Protein AF-0000000067022910 (afdb_homodimer)

Radius of gyration: 28.14 Å; Cα contacts (8 Å, |Δi|>4): 1586; chains: 2; bounding box: 73×77×68 Å

pLDDT: mean 87.31, std 19.43, range [18.33, 98.81]

InterPro domains:
  IPR003386 Lecithin:cholesterol/phospholipid:diacylglycerol acyltransferase [PF02450] (67-385)
  IPR029058 Alpha/Beta hydrolase fold [G3DSA:3.40.50.1820] (81-386)
  IPR029058 Alpha/Beta hydrolase fold [SSF53474] (35-370)

Solvent-accessible surface area (backbone atoms only — not comparable to full-atom values): 41144 Å² total; per-residue (Å²): 147,83,76,83,75,79,77,78,79,78,77,79,73,78,76,67,74,73,63,69,76,70,64,66,90,72,73,73,67,48,60,71,30,36,42,33,28,46,21,72,79,35,33,29,30,33,29,31,28,78,47,32,88,73,67,95,45,91,83,42,80,37,60,47,95,55,71,41,70,58,36,45,35,76,86,47,39,51,77,87,40,32,62,50,48,41,56,66,68,18,38,40,77,38,81,90,77,71,46,70,41,64,33,74,33,45,45,75,46,61,61,46,67,51,24,40,66,34,37,19,30,30,19,87,83,61,45,76,89,22,61,61,44,39,64,63,51,50,51,41,39,66,71,68,46,39,77,58,66,40,30,26,15,48,51,52,70,48,49,49,38,76,93,76,33,61,67,55,53,54,50,48,53,51,50,53,53,52,44,21,59,73,52,78,67,37,38,30,34,36,38,22,28,26,45,19,33,37,54,45,46,43,42,47,68,70,70,48,54,68,71,55,44,68,63,45,47,57,26,37,38,26,42,46,22,27,58,34,12,20,49,54,40,58,47,28,62,42,18,20,62,46,82,85,35,81,67,49,70,60,56,27,55,76,42,20,65,33,53,56,34,21,51,24,48,42,44,30,29,68,23,69,86,77,40,56,47,79,45,68,47,33,32,45,68,89,46,75,32,26,68,71,46,42,62,57,52,25,47,71,50,72,34,54,66,54,41,58,48,31,74,67,38,43,56,67,60,65,82,66,69,54,65,57,51,32,33,37,36,35,50,65,64,85,26,73,6,55,51,31,38,36,30,50,68,89,39,56,35,70,41,81,56,51,69,42,67,40,52,3,54,52,59,40,27,39,70,19,47,51,47,62,57,73,26,53,94,53,13,87,86,32,52,60,46,71,80,145,86,77,85,75,80,78,77,79,77,77,78,73,77,77,65,73,74,62,68,72,72,62,65,90,72,73,72,69,49,61,70,31,37,41,33,30,47,20,71,78,35,31,28,32,34,30,30,28,76,47,31,86,72,67,96,45,92,86,42,78,37,61,48,98,54,74,40,71,58,35,45,35,75,85,47,39,50,77,88,39,31,62,50,49,42,56,64,67,19,38,40,77,38,80,90,78,71,43,70,42,63,34,74,33,46,45,76,48,61,61,47,67,49,25,39,67,33,37,18,29,31,19,88,82,61,45,76,88,20,61,62,42,39,65,62,51,52,52,41,39,66,70,68,46,38,79,57,65,41,29,26,16,48,50,53,70,48,48,50,37,75,93,73,32,61,68,56,51,53,51,47,52,49,50,52,53,50,43,20,59,74,51,77,67,38,39,28,34,36,40,23,27,26,47,19,33,37,54,46,45,42,42,46,66,72,70,49,54,67,70,56,44,68,63,47,47,56,24,37,38,26,42,44,22,28,58,36,13,20,50,55,40,59,47,28,62,43,18,20,61,45,80,85,36,83,68,50,68,58,56,28,56,75,41,20,66,33,54,57,35,22,51,24,48,41,44,29,31,67,22,70,86,77,39,57,47,80,44,68,47,34,32,43,68,90,47,76,33,24,68,72,45,43,59,56,52,25,48,72,50,71,35,54,67,55,42,57,47,29,74,66,39,42,58,67,61,65,82,65,68,55,64,56,51,31,35,37,37,37,52,66,64,85,26,72,5,56,50,32,38,37,29,51,69,89,39,56,35,71,41,83,57,52,68,42,68,39,50,2,54,50,60,39,28,40,70,19,49,50,45,60,55,74,26,53,95,52,12,86,86,34,52,60,46,69,80

Foldseek 3Di:
DDDPPPPPPPPCDDPPVVPPVPDDDPPPPLDFFEEEEEAALQFWKWKFFQAAPDAPDPPQDRGDPDIDTLWPDLVQQPPVRVLSSLLQLFWDADLVVLFIDGHPRMDMDTDFFLWCQRRQFRYPVSPPVRGGCVVVVVVVVVVPDDTSQRYTYQYDSNLEALVPCPVSLVSVLVSQVVNCVRSVNDAHEYEYEAQRVLSVLLSLPPVDDDVSCVRHHQEYEYEQYQNQAALVLLLCQKAADPVPDPSNPDGRLSNNNSSLRRLSSLLRHGACLQFPQPDFSEEEDPDTDGVVPVCVSCVQSPHNVSVSSNVVRVCSCPNVAASLHAYEQDYDKPDWAFRHWYHYPVQIRHHGTDTDTDMGRNTHHPSSSQVQVVCPVVNNPHHYHGD/DDDPDPPPDPPCPDPPVVPPVQDDDPPPPLDFFEEEEEAALQFWKWKFFQAAPDAPDPPQDRGDPDIDTLWPDLVQQPPVRVLSSLLQLFWDADLVVLFIDGHPRMDMDTDFALWCQRRQFRYPVSPPVRGGCVVVVVVVVVVPDDTSQRYTYQYDSNLEALVPCPVSLVSVLVSQVVNCVRSVNDAHEYEYEAQRVLSVLLSLPPPDDPVSCVRHHQEYEYEQYQNQAALVLLLCQKAADPVPDPSNPDGRLSNNNSSLRRLSSLLRHGACLQFPQPDFSEEEDPDTDGVVPVCVSCVQSPHNVSVSSNVVRVCSCPNVAASLAAYEQDYDKPDWAFRHWYHYPVQIRHHGTDTDTDMGRNTHHPSSSQVQVVCPVVNNPHHYHGD

Sequence (774 aa):
MKNLLFIAIFLLFPVEAQRRLAEENGYPVVIVSIVSVPGLGGSQFEAKLTGKPSVVHYFCLKKTDDFFDLWLNLELLPLYVMDCWADNMRLVYNESTGMTSNMPGVEIRVPGFGTTENIEWLDKSKASEGRYFTDIVEMLVAMGYKRGKNLLGAPFDWRRAPNEMADFYSNLKTLIENTYKYNSNRKIVIITHSMGSPVMLYFYNKVVDQAWKDKFIKSHISLGGAWGGAMQIVKLLASGYNMDFFRIILPPSRLRSMQRSFISSIFLFPNSNLWNETEMIARVDKKNYSLANLKEFFMDINYLNGWNQYKEVGKMLGNLEAPNIDIHCIYGYNIKTPEIFEWSKDYFPDYQPMSIYGDGDGTVNRRSLEACARWINKNSGKNVSNGMKNLLFIAIFLLFPVEAQRRLAEENGYPVVIVSIVSVPGLGGSQFEAKLTGKPSVVHYFCLKKTDDFFDLWLNLELLPLYVMDCWADNMRLVYNESTGMTSNMPGVEIRVPGFGTTENIEWLDKSKASEGRYFTDIVEMLVAMGYKRGKNLLGAPFDWRRAPNEMADFYSNLKTLIENTYKYNSNRKIVIITHSMGSPVMLYFYNKVVDQAWKDKFIKSHISLGGAWGGAMQIVKLLASGYNMDFFRIILPPSRLRSMQRSFISSIFLFPNSNLWNETEMIARVDKKNYSLANLKEFFMDINYLNGWNQYKEVGKMLGNLEAPNIDIHCIYGYNIKTPEIFEWSKDYFPDYQPMSIYGDGDGTVNRRSLEACARWINKNSGKNVSNG

Organism: Dracunculus medinensis (NCBI:txid318479)

Structure (mmCIF, N/CA/C/O backbone):
data_AF-0000000067022910-model_v1
#
loop_
_entity.id
_entity.type
_entity.pdbx_description
1 polymer 'Group XV phospholipase A2'
#
loop_
_atom_site.group_PDB
_atom_site.id
_atom_site.type_symbol
_atom_site.label_atom_id
_atom_site.label_alt_id
_atom_site.label_comp_id
_atom_site.label_asym_id
_atom_site.label_entity_id
_atom_site.label_seq_id
_atom_site.pdbx_PDB_ins_code
_atom_site.Cartn_x
_atom_site.Cartn_y
_atom_site.Cartn_z
_atom_site.occupancy
_atom_site.B_iso_or_equiv
_atom_site.auth_seq_id
_atom_site.auth_comp_id
_atom_site.auth_asym_id
_atom_site.auth_atom_id
_atom_site.pdbx_PDB_model_num
ATOM 1 N N . MET A 1 1 ? -41.219 2.711 -6.512 1 19.86 1 MET A N 1
ATOM 2 C CA . MET A 1 1 ? -41.062 1.38 -5.934 1 19.86 1 MET A CA 1
ATOM 3 C C . MET A 1 1 ? -39.719 1.263 -5.223 1 19.86 1 MET A C 1
ATOM 5 O O . MET A 1 1 ? -38.688 1.081 -5.867 1 19.86 1 MET A O 1
ATOM 9 N N . LYS A 1 2 ? -39.531 1.706 -3.836 1 19.09 2 LYS A N 1
ATOM 10 C CA . LYS A 1 2 ? -38.969 2.543 -2.781 1 19.09 2 LYS A CA 1
ATOM 11 C C . LYS A 1 2 ? -38.031 1.74 -1.886 1 19.09 2 LYS A C 1
ATOM 13 O O . LYS A 1 2 ? -37.969 0.515 -1.996 1 19.09 2 LYS A O 1
ATOM 18 N N . ASN A 1 3 ? -38.219 1.78 -0.498 1 18.41 3 ASN A N 1
ATOM 19 C CA . ASN A 1 3 ? -37.531 2.102 0.759 1 18.41 3 ASN A CA 1
ATOM 20 C C . ASN A 1 3 ? -37.125 0.841 1.516 1 18.41 3 ASN A C 1
ATOM 22 O O . ASN A 1 3 ? -37.094 0.834 2.748 1 18.41 3 ASN A O 1
ATOM 26 N N . LEU A 1 4 ? -37.156 -0.333 0.959 1 21.23 4 LEU A N 1
ATOM 27 C CA . LEU A 1 4 ? -37.219 -1.419 1.931 1 21.23 4 LEU A CA 1
ATOM 28 C C . LEU A 1 4 ? -36.062 -1.352 2.922 1 21.23 4 LEU A C 1
ATOM 30 O O . LEU A 1 4 ? -34.906 -1.191 2.525 1 21.23 4 LEU A O 1
ATOM 34 N N . LEU A 1 5 ? -36.344 -1.124 4.25 1 19.42 5 LEU A N 1
ATOM 35 C CA . LEU A 1 5 ? -35.781 -0.857 5.566 1 19.42 5 LEU A CA 1
ATOM 36 C C . LEU A 1 5 ? -34.875 -2.012 6.02 1 19.42 5 LEU A C 1
ATOM 38 O O . LEU A 1 5 ? -35.375 -3.084 6.363 1 19.42 5 LEU A O 1
ATOM 42 N N . PHE A 1 6 ? -33.875 -2.475 5.281 1 20.47 6 PHE A N 1
ATOM 43 C CA . PHE A 1 6 ? -33.219 -3.674 5.754 1 20.47 6 PHE A CA 1
ATOM 44 C C . PHE A 1 6 ? -32.594 -3.447 7.137 1 20.47 6 PHE A C 1
ATOM 46 O O . PHE A 1 6 ? -31.797 -2.535 7.324 1 20.47 6 PHE A O 1
ATOM 53 N N . ILE A 1 7 ? -33.312 -3.826 8.258 1 19.05 7 ILE A N 1
ATOM 54 C CA . ILE A 1 7 ? -33.031 -3.852 9.688 1 19.05 7 ILE A CA 1
ATOM 55 C C . ILE A 1 7 ? -31.781 -4.676 9.953 1 19.05 7 ILE A C 1
ATOM 57 O O . ILE A 1 7 ? -31.75 -5.879 9.695 1 19.05 7 ILE A O 1
ATOM 61 N N . ALA A 1 8 ? -30.656 -4.141 9.875 1 20.58 8 ALA A N 1
ATOM 62 C CA . ALA A 1 8 ? -29.375 -4.77 10.195 1 20.58 8 ALA A CA 1
ATOM 63 C C . ALA A 1 8 ? -29.312 -5.195 11.656 1 20.58 8 ALA A C 1
ATOM 65 O O . ALA A 1 8 ? -29.406 -4.355 12.555 1 20.58 8 ALA A O 1
ATOM 66 N N . ILE A 1 9 ? -29.828 -6.359 12.008 1 20.94 9 ILE A N 1
ATOM 67 C CA . ILE A 1 9 ? -29.781 -6.934 13.344 1 20.94 9 ILE A CA 1
ATOM 68 C C . ILE A 1 9 ? -28.328 -6.996 13.828 1 20.94 9 ILE A C 1
ATOM 70 O O . ILE A 1 9 ? -27.469 -7.547 13.141 1 20.94 9 ILE A O 1
ATOM 74 N N . PHE A 1 10 ? -27.922 -6.223 14.844 1 21.92 10 PHE A N 1
ATOM 75 C CA . PHE A 1 10 ? -26.781 -5.988 15.719 1 21.92 10 PHE A CA 1
ATOM 76 C C . PHE A 1 10 ? -26.406 -7.262 16.469 1 21.92 10 PHE A C 1
ATOM 78 O O . PHE A 1 10 ? -27 -7.578 17.5 1 21.92 10 PHE A O 1
ATOM 85 N N . LEU A 1 11 ? -26.172 -8.375 15.781 1 22.69 11 LEU A N 1
ATOM 86 C CA . LEU A 1 11 ? -25.828 -9.445 16.719 1 22.69 11 LEU A CA 1
ATOM 87 C C . LEU A 1 11 ? -24.547 -9.109 17.469 1 22.69 11 LEU A C 1
ATOM 89 O O . LEU A 1 11 ? -23.531 -8.742 16.859 1 22.69 11 LEU A O 1
ATOM 93 N N . LEU A 1 12 ? -24.594 -8.828 18.797 1 24.84 12 LEU A N 1
ATOM 94 C CA . LEU A 1 12 ? -23.703 -8.625 19.938 1 24.84 12 LEU A CA 1
ATOM 95 C C . LEU A 1 12 ? -22.719 -9.781 20.062 1 24.84 12 LEU A C 1
ATOM 97 O O . LEU A 1 12 ? -23.094 -10.875 20.5 1 24.84 12 LEU A O 1
ATOM 101 N N . PHE A 1 13 ? -21.953 -10.109 19.109 1 26.55 13 PHE A N 1
ATOM 102 C CA . PHE A 1 13 ? -21.062 -11.195 19.5 1 26.55 13 PHE A CA 1
ATOM 103 C C . PHE A 1 13 ? -20.078 -10.734 20.578 1 26.55 13 PHE A C 1
ATOM 105 O O . PHE A 1 13 ? -19.578 -9.617 20.516 1 26.55 13 PHE A O 1
ATOM 112 N N . PRO A 1 14 ? -20 -11.383 21.812 1 28.2 14 PRO A N 1
ATOM 113 C CA . PRO A 1 14 ? -19.234 -11.039 23.016 1 28.2 14 PRO A CA 1
ATOM 114 C C . PRO A 1 14 ? -17.734 -10.891 22.766 1 28.2 14 PRO A C 1
ATOM 116 O O . PRO A 1 14 ? -17.172 -11.625 21.938 1 28.2 14 PRO A O 1
ATOM 119 N N . VAL A 1 15 ? -17.109 -9.789 23.156 1 29.91 15 VAL A N 1
ATOM 120 C CA . VAL A 1 15 ? -15.781 -9.227 23.312 1 29.91 15 VAL A CA 1
ATOM 121 C C . VAL A 1 15 ? -14.883 -10.195 24.078 1 29.91 15 VAL A C 1
ATOM 123 O O . VAL A 1 15 ? -13.672 -10.008 24.156 1 29.91 15 VAL A O 1
ATOM 126 N N . GLU A 1 16 ? -15.453 -11.148 24.797 1 25.92 16 GLU A N 1
ATOM 127 C CA . GLU A 1 16 ? -14.703 -11.938 25.766 1 25.92 16 GLU A CA 1
ATOM 128 C C . GLU A 1 16 ? -13.688 -12.852 25.078 1 25.92 16 GLU A C 1
ATOM 130 O O . GLU A 1 16 ? -12.656 -13.188 25.656 1 25.92 16 GLU A O 1
ATOM 135 N N . ALA A 1 17 ? -13.945 -13.297 23.906 1 28.55 17 ALA A N 1
ATOM 136 C CA . ALA A 1 17 ? -13.086 -14.359 23.391 1 28.55 17 ALA A CA 1
ATOM 137 C C . ALA A 1 17 ? -11.711 -13.82 23.016 1 28.55 17 ALA A C 1
ATOM 139 O O . ALA A 1 17 ? -10.781 -14.594 22.766 1 28.55 17 ALA A O 1
ATOM 140 N N . GLN A 1 18 ? -11.57 -12.531 22.828 1 26.84 18 GLN A N 1
ATOM 141 C CA . GLN A 1 18 ? -10.289 -12.039 22.328 1 26.84 18 GLN A CA 1
ATOM 142 C C . GLN A 1 18 ? -9.234 -12.031 23.438 1 26.84 18 GLN A C 1
ATOM 144 O O . GLN A 1 18 ? -8.039 -11.875 23.156 1 26.84 18 GLN A O 1
ATOM 149 N N . ARG A 1 19 ? -9.617 -12.031 24.766 1 26.8 19 ARG A N 1
ATOM 150 C CA . ARG A 1 19 ? -8.656 -11.836 25.844 1 26.8 19 ARG A CA 1
ATOM 151 C C . ARG A 1 19 ? -7.836 -13.102 26.094 1 26.8 19 ARG A C 1
ATOM 153 O O . ARG A 1 19 ? -6.719 -13.039 26.609 1 26.8 19 ARG A O 1
ATOM 160 N N . ARG A 1 20 ? -8.305 -14.227 25.906 1 28.55 20 ARG A N 1
ATOM 161 C CA . ARG A 1 20 ? -7.66 -15.398 26.5 1 28.55 20 ARG A CA 1
ATOM 162 C C . ARG A 1 20 ? -6.43 -15.805 25.688 1 28.55 20 ARG A C 1
ATOM 164 O O . ARG A 1 20 ? -5.703 -16.719 26.078 1 28.55 20 ARG A O 1
ATOM 171 N N . LEU A 1 21 ? -6.355 -15.383 24.438 1 28.03 21 LEU A N 1
ATOM 172 C CA . LEU A 1 21 ? -5.246 -16 23.719 1 28.03 21 LEU A CA 1
ATOM 173 C C . LEU A 1 21 ? -3.914 -15.414 24.172 1 28.03 21 LEU A C 1
ATOM 175 O O . LEU A 1 21 ? -2.859 -15.789 23.656 1 28.03 21 LEU A O 1
ATOM 179 N N . ALA A 1 22 ? -3.9 -14.352 24.984 1 30.39 22 ALA A N 1
ATOM 180 C CA . ALA A 1 22 ? -2.65 -13.656 25.297 1 30.39 22 ALA A CA 1
ATOM 181 C C . ALA A 1 22 ? -1.757 -14.516 26.188 1 30.39 22 ALA A C 1
ATOM 183 O O . ALA A 1 22 ? -0.534 -14.352 26.188 1 30.39 22 ALA A O 1
ATOM 184 N N . GLU A 1 23 ? -2.242 -15.188 27.141 1 29.67 23 GLU A N 1
ATOM 185 C CA . GLU A 1 23 ? -1.411 -15.516 28.297 1 29.67 23 GLU A CA 1
ATOM 186 C C . GLU A 1 23 ? -0.47 -16.672 27.984 1 29.67 23 GLU A C 1
ATOM 188 O O . GLU A 1 23 ? 0.186 -17.203 28.891 1 29.67 23 GLU A O 1
ATOM 193 N N . GLU A 1 24 ? -0.588 -17.391 26.906 1 31.3 24 GLU A N 1
ATOM 194 C CA . GLU A 1 24 ? 0.165 -18.562 27.328 1 31.3 24 GLU A CA 1
ATOM 195 C C . GLU A 1 24 ? 1.626 -18.219 27.594 1 31.3 24 GLU A C 1
ATOM 197 O O . GLU A 1 24 ? 1.99 -17.891 28.734 1 31.3 24 GLU A O 1
ATOM 202 N N . ASN A 1 25 ? 2.717 -19.062 26.922 1 33.03 25 ASN A N 1
ATOM 203 C CA . ASN A 1 25 ? 4.062 -19.25 27.453 1 33.03 25 ASN A CA 1
ATOM 204 C C . ASN A 1 25 ? 4.871 -17.969 27.406 1 33.03 25 ASN A C 1
ATOM 206 O O . ASN A 1 25 ? 4.762 -17.188 26.453 1 33.03 25 ASN A O 1
ATOM 210 N N . GLY A 1 26 ? 5.324 -17.359 28.562 1 33.91 26 GLY A N 1
ATOM 211 C CA . GLY A 1 26 ? 5.824 -16.141 29.156 1 33.91 26 GLY A CA 1
ATOM 212 C C . GLY A 1 26 ? 6.945 -15.492 28.359 1 33.91 26 GLY A C 1
ATOM 213 O O . GLY A 1 26 ? 7.664 -14.633 28.859 1 33.91 26 GLY A O 1
ATOM 214 N N . TYR A 1 27 ? 7.773 -16.219 27.609 1 35.09 27 TYR A N 1
ATOM 215 C CA . TYR A 1 27 ? 8.914 -15.367 27.25 1 35.09 27 TYR A CA 1
ATOM 216 C C . TYR A 1 27 ? 8.461 -14.156 26.453 1 35.09 27 TYR A C 1
ATOM 218 O O . TYR A 1 27 ? 7.711 -14.281 25.484 1 35.09 27 TYR A O 1
ATOM 226 N N . PRO A 1 28 ? 8.414 -13 27.156 1 39.78 28 PRO A N 1
ATOM 227 C CA . PRO A 1 28 ? 7.926 -11.766 26.531 1 39.78 28 PRO A CA 1
ATOM 228 C C . PRO A 1 28 ? 8.516 -11.523 25.141 1 39.78 28 PRO A C 1
ATOM 230 O O . PRO A 1 28 ? 9.727 -11.664 24.953 1 39.78 28 PRO A O 1
ATOM 233 N N . VAL A 1 29 ? 8.016 -11.992 24.094 1 45.16 29 VAL A N 1
ATOM 234 C CA . VAL A 1 29 ? 8.352 -11.578 22.734 1 45.16 29 VAL A CA 1
ATOM 235 C C . VAL A 1 29 ? 8.633 -10.078 22.703 1 45.16 29 VAL A C 1
ATOM 237 O O . VAL A 1 29 ? 7.762 -9.266 23.031 1 45.16 29 VAL A O 1
ATOM 240 N N . VAL A 1 30 ? 9.891 -9.641 23.156 1 50.06 30 VAL A N 1
ATOM 241 C CA . VAL A 1 30 ? 10.148 -8.211 23.297 1 50.06 30 VAL A CA 1
ATOM 242 C C . VAL A 1 30 ? 10.102 -7.543 21.922 1 50.06 30 VAL A C 1
ATOM 244 O O . VAL A 1 30 ? 10.953 -7.805 21.078 1 50.06 30 VAL A O 1
ATOM 247 N N . ILE A 1 31 ? 9.016 -7.145 21.328 1 74.75 31 ILE A N 1
ATOM 248 C CA . ILE A 1 31 ? 8.703 -6.418 20.109 1 74.75 31 ILE A CA 1
ATOM 249 C C . ILE A 1 31 ? 8.789 -4.914 20.359 1 74.75 31 ILE A C 1
ATOM 251 O O . ILE A 1 31 ? 8.5 -4.445 21.453 1 74.75 31 ILE A O 1
ATOM 255 N N . VAL A 1 32 ? 9.594 -4.211 19.5 1 86.88 32 VAL A N 1
ATOM 256 C CA . VAL A 1 32 ? 9.641 -2.758 19.609 1 86.88 32 VAL A CA 1
ATOM 257 C C . VAL A 1 32 ? 8.227 -2.193 19.625 1 86.88 32 VAL A C 1
ATOM 259 O O . VAL A 1 32 ? 7.285 -2.828 19.141 1 86.88 32 VAL A O 1
ATOM 262 N N . SER A 1 33 ? 8.109 -1.163 20.391 1 94.75 33 SER A N 1
ATOM 263 C CA . SER A 1 33 ? 6.82 -0.478 20.375 1 94.75 33 SER A CA 1
ATOM 264 C C . SER A 1 33 ? 6.742 0.538 19.25 1 94.75 33 SER A C 1
ATOM 266 O O . SER A 1 33 ? 7.766 1.059 18.797 1 94.75 33 SER A O 1
ATOM 268 N N . ILE A 1 34 ? 5.516 0.713 18.828 1 96.69 34 ILE A N 1
ATOM 269 C CA . ILE A 1 34 ? 5.293 1.593 17.688 1 96.69 34 ILE A CA 1
ATOM 270 C C . ILE A 1 34 ? 4.285 2.678 18.047 1 96.69 34 ILE A C 1
ATOM 272 O O . ILE A 1 34 ? 3.256 2.391 18.672 1 96.69 34 ILE A O 1
ATOM 276 N N . VAL A 1 35 ? 4.617 3.889 17.766 1 98.06 35 VAL A N 1
ATOM 277 C CA . VAL A 1 35 ? 3.668 4.996 17.828 1 98.06 35 VAL A CA 1
ATOM 278 C C . VAL A 1 35 ? 3.422 5.559 16.438 1 98.06 35 VAL A C 1
ATOM 280 O O . VAL A 1 35 ? 4.363 5.961 15.742 1 98.06 35 VAL A O 1
ATOM 283 N N . SER A 1 36 ? 2.178 5.613 16 1 97.88 36 SER A N 1
ATOM 284 C CA . SER A 1 36 ? 1.823 6.09 14.672 1 97.88 36 SER A CA 1
ATOM 285 C C . SER A 1 36 ? 1.242 7.5 14.727 1 97.88 36 SER A C 1
ATOM 287 O O . SER A 1 36 ? 0.358 7.781 15.539 1 97.88 36 SER A O 1
ATOM 289 N N . VAL A 1 37 ? 1.734 8.367 13.875 1 98.44 37 VAL A N 1
ATOM 290 C CA . VAL A 1 37 ? 1.251 9.742 13.773 1 98.44 37 VAL A CA 1
ATOM 291 C C . VAL A 1 37 ? 0.654 9.977 12.383 1 98.44 37 VAL A C 1
ATOM 293 O O . VAL A 1 37 ? 1.372 9.961 11.383 1 98.44 37 VAL A O 1
ATOM 296 N N . PRO A 1 38 ? -0.646 10.266 12.305 1 97.19 38 PRO A N 1
ATOM 297 C CA . PRO A 1 38 ? -1.325 10.367 11.016 1 97.19 38 PRO A CA 1
ATOM 298 C C . PRO A 1 38 ? -1.1 11.719 10.336 1 97.19 38 PRO A C 1
ATOM 300 O O . PRO A 1 38 ? -0.423 12.586 10.891 1 97.19 38 PRO A O 1
ATOM 303 N N . GLY A 1 39 ? -1.631 11.844 9.125 1 96 39 GLY A N 1
ATOM 304 C CA . GLY A 1 39 ? -1.514 13.07 8.344 1 96 39 GLY A CA 1
ATOM 305 C C . GLY A 1 39 ? -2.799 13.875 8.305 1 96 39 GLY A C 1
ATOM 306 O O . GLY A 1 39 ? -3.633 13.766 9.203 1 96 39 GLY A O 1
ATOM 307 N N . LEU A 1 40 ? -2.822 14.703 7.324 1 94.12 40 LEU A N 1
ATOM 308 C CA . LEU A 1 40 ? -4.023 15.508 7.094 1 94.12 40 LEU A CA 1
ATOM 309 C C . LEU A 1 40 ? -5.238 14.609 6.887 1 94.12 40 LEU A C 1
ATOM 311 O O . LEU A 1 40 ? -5.188 13.656 6.102 1 94.12 40 LEU A O 1
ATOM 315 N N . GLY A 1 41 ? -6.25 14.914 7.715 1 92.38 41 GLY A N 1
ATOM 316 C CA . GLY A 1 41 ? -7.477 14.141 7.609 1 92.38 41 GLY A CA 1
ATOM 317 C C . GLY A 1 41 ? -7.375 12.773 8.266 1 92.38 41 GLY A C 1
ATOM 318 O O . GLY A 1 41 ? -8.32 11.984 8.203 1 92.38 41 GLY A O 1
ATOM 319 N N . GLY A 1 42 ? -6.289 12.477 8.922 1 93.38 42 GLY A N 1
ATOM 320 C CA . GLY A 1 42 ? -6.023 11.117 9.367 1 93.38 42 GLY A CA 1
ATOM 321 C C . GLY A 1 42 ? -6.449 10.867 10.805 1 93.38 42 GLY A C 1
ATOM 322 O O . GLY A 1 42 ? -6.094 9.844 11.391 1 93.38 42 GLY A O 1
ATOM 323 N N . SER A 1 43 ? -7.133 11.797 11.422 1 94.94 43 SER A N 1
ATOM 324 C CA . SER A 1 43 ? -7.695 11.641 12.758 1 94.94 43 SER A CA 1
ATOM 325 C C . SER A 1 43 ? -9.188 11.953 12.773 1 94.94 43 SER A C 1
ATOM 327 O O . SER A 1 43 ? -9.641 12.898 12.117 1 94.94 43 SER A O 1
ATOM 329 N N . GLN A 1 44 ? -9.875 11.164 13.555 1 93.62 44 GLN A N 1
ATOM 330 C CA . GLN A 1 44 ? -11.297 11.445 13.727 1 93.62 44 GLN A CA 1
ATOM 331 C C . GLN A 1 44 ? -11.508 12.695 14.578 1 93.62 44 GLN A C 1
ATOM 333 O O . GLN A 1 44 ? -10.688 13.016 15.438 1 93.62 44 GLN A O 1
ATOM 338 N N . PHE A 1 45 ? -12.695 13.352 14.242 1 95.44 45 PHE A N 1
ATOM 339 C CA . PHE A 1 45 ? -13.156 14.453 15.07 1 95.44 45 PHE A CA 1
ATOM 340 C C . PHE A 1 45 ? -14.555 14.18 15.617 1 95.44 45 PHE A C 1
ATOM 342 O O . PHE A 1 45 ? -15.414 13.656 14.898 1 95.44 45 PHE A O 1
ATOM 349 N N . GLU A 1 46 ? -14.711 14.562 16.844 1 96.38 46 GLU A N 1
ATOM 350 C CA . GLU A 1 46 ? -16.047 14.695 17.422 1 96.38 46 GLU A CA 1
ATOM 351 C C . GLU A 1 46 ? -16.344 16.156 17.766 1 96.38 46 GLU A C 1
ATOM 353 O O . GLU A 1 46 ? -15.461 16.891 18.219 1 96.38 46 GLU A O 1
ATOM 358 N N . ALA A 1 47 ? -17.641 16.531 17.5 1 96.81 47 ALA A N 1
ATOM 359 C CA . ALA A 1 47 ? -18.016 17.922 17.75 1 96.81 47 ALA A CA 1
ATOM 360 C C . ALA A 1 47 ? -19.281 18 18.594 1 96.81 47 ALA A C 1
ATOM 362 O O . ALA A 1 47 ? -20.062 17.047 18.641 1 96.81 47 ALA A O 1
ATOM 363 N N . LYS A 1 48 ? -19.359 19.062 19.266 1 97.75 48 LYS A N 1
ATOM 364 C CA . LYS A 1 48 ? -20.578 19.469 19.984 1 97.75 48 LYS A CA 1
ATOM 365 C C . LYS A 1 48 ? -20.906 20.938 19.703 1 97.75 48 LYS A C 1
ATOM 367 O O . LYS A 1 48 ? -20.047 21.797 19.828 1 97.75 48 LYS A O 1
ATOM 372 N N . LEU A 1 49 ? -22.172 21.156 19.266 1 97.5 49 LEU A N 1
ATOM 373 C CA . LEU A 1 49 ? -22.625 22.531 19.047 1 97.5 49 LEU A CA 1
ATOM 374 C C . LEU A 1 49 ? -23.281 23.094 20.297 1 97.5 49 LEU A C 1
ATOM 376 O O . LEU A 1 49 ? -24.266 22.547 20.797 1 97.5 49 LEU A O 1
ATOM 380 N N . THR A 1 50 ? -22.75 24.172 20.75 1 97.81 50 THR A N 1
ATOM 381 C CA . THR A 1 50 ? -23.156 24.703 22.047 1 97.81 50 THR A CA 1
ATOM 382 C C . THR A 1 50 ? -24 25.969 21.875 1 97.81 50 THR A C 1
ATOM 384 O O . THR A 1 50 ? -24.344 26.625 22.859 1 97.81 50 THR A O 1
ATOM 387 N N . GLY A 1 51 ? -24.25 26.344 20.719 1 97 51 GLY A N 1
ATOM 388 C CA . GLY A 1 51 ? -24.984 27.562 20.391 1 97 51 GLY A CA 1
ATOM 389 C C . GLY A 1 51 ? -24.266 28.422 19.359 1 97 51 GLY A C 1
ATOM 390 O O . GLY A 1 51 ? -23.75 29.5 19.688 1 97 51 GLY A O 1
ATOM 391 N N . LYS A 1 52 ? -24.312 28.031 18.141 1 96.44 52 LYS A N 1
ATOM 392 C CA . LYS A 1 52 ? -23.719 28.828 17.078 1 96.44 52 LYS A CA 1
ATOM 393 C C . LYS A 1 52 ? -24.469 30.141 16.891 1 96.44 52 LYS A C 1
ATOM 395 O O . LYS A 1 52 ? -25.688 30.156 16.797 1 96.44 52 LYS A O 1
ATOM 400 N N . PRO A 1 53 ? -23.766 31.141 16.844 1 96.62 53 PRO A N 1
ATOM 401 C CA . PRO A 1 53 ? -24.438 32.438 16.672 1 96.62 53 PRO A CA 1
ATOM 402 C C . PRO A 1 53 ? -25.062 32.594 15.297 1 96.62 53 PRO A C 1
ATOM 404 O O . PRO A 1 53 ? -26.016 33.375 15.133 1 96.62 53 PRO A O 1
ATOM 407 N N . SER A 1 54 ? -24.469 31.938 14.25 1 94.19 54 SER A N 1
ATOM 408 C CA . SER A 1 54 ? -24.984 31.969 12.883 1 94.19 54 SER A CA 1
ATOM 409 C C . SER A 1 54 ? -24.766 30.641 12.188 1 94.19 54 SER A C 1
ATOM 411 O O . SER A 1 54 ? -23.906 29.844 12.586 1 94.19 54 SER A O 1
ATOM 413 N N . VAL A 1 55 ? -25.688 30.422 11.195 1 92.81 55 VAL A N 1
ATOM 414 C CA . VAL A 1 55 ? -25.578 29.219 10.398 1 92.81 55 VAL A CA 1
ATOM 415 C C . VAL A 1 55 ? -25.656 29.562 8.914 1 92.81 55 VAL A C 1
ATOM 417 O O . VAL A 1 55 ? -26.156 30.625 8.547 1 92.81 55 VAL A O 1
ATOM 420 N N . VAL A 1 56 ? -25.125 28.719 8.078 1 89.81 56 VAL A N 1
ATOM 421 C CA . VAL A 1 56 ? -25.062 28.984 6.645 1 89.81 56 VAL A CA 1
ATOM 422 C C . VAL A 1 56 ? -26.438 28.734 6.02 1 89.81 56 VAL A C 1
ATOM 424 O O . VAL A 1 56 ? -26.766 29.344 4.996 1 89.81 56 VAL A O 1
ATOM 427 N N . HIS A 1 57 ? -27.156 27.781 6.566 1 89.44 57 HIS A N 1
ATOM 428 C CA . HIS A 1 57 ? -28.531 27.516 6.168 1 89.44 57 HIS A CA 1
ATOM 429 C C . HIS A 1 57 ? -29.453 27.438 7.379 1 89.44 57 HIS A C 1
ATOM 431 O O . HIS A 1 57 ? -29.031 27.062 8.469 1 89.44 57 HIS A O 1
ATOM 437 N N . TYR A 1 58 ? -30.75 27.703 7.098 1 90 58 TYR A N 1
ATOM 438 C CA . TYR A 1 58 ? -31.703 27.75 8.195 1 90 58 TYR A CA 1
ATOM 439 C C . TYR A 1 58 ? -31.891 26.375 8.828 1 90 58 TYR A C 1
ATOM 441 O O . TYR A 1 58 ? -32.25 26.266 10 1 90 58 TYR A O 1
ATOM 449 N N . PHE A 1 59 ? -31.562 25.359 8.086 1 89.19 59 PHE A N 1
ATOM 450 C CA . PHE A 1 59 ? -31.828 24.016 8.586 1 89.19 59 PHE A CA 1
ATOM 451 C C . PHE A 1 59 ? -30.594 23.469 9.305 1 89.19 59 PHE A C 1
ATOM 453 O O . PHE A 1 59 ? -30.641 22.375 9.875 1 89.19 59 PHE A O 1
ATOM 460 N N . CYS A 1 60 ? -29.516 24.203 9.328 1 92.19 60 CYS A N 1
ATOM 461 C CA . CYS A 1 60 ? -28.312 23.766 10.039 1 92.19 60 CYS A CA 1
ATOM 462 C C . CYS A 1 60 ? -28.516 23.891 11.547 1 92.19 60 CYS A C 1
ATOM 464 O O . CYS A 1 60 ? -29.047 24.891 12.031 1 92.19 60 CYS A O 1
ATOM 466 N N . LEU A 1 61 ? -28.078 22.953 12.258 1 93 61 LEU A N 1
ATOM 467 C CA . LEU A 1 61 ? -28.234 22.953 13.703 1 93 61 LEU A CA 1
ATOM 468 C C . LEU A 1 61 ? -27.281 23.953 14.352 1 93 61 LEU A C 1
ATOM 470 O O . LEU A 1 61 ? -26.141 24.109 13.93 1 93 61 LEU A O 1
ATOM 474 N N . LYS A 1 62 ? -27.812 24.562 15.406 1 95.88 62 LYS A N 1
ATOM 475 C CA . LYS A 1 62 ? -27 25.5 16.188 1 95.88 62 LYS A CA 1
ATOM 476 C C . LYS A 1 62 ? -26.516 24.859 17.484 1 95.88 62 LYS A C 1
ATOM 478 O O . LYS A 1 62 ? -25.531 25.312 18.078 1 95.88 62 LYS A O 1
ATOM 483 N N . LYS A 1 63 ? -27.328 23.922 17.906 1 96.75 63 LYS A N 1
ATOM 484 C CA . LYS A 1 63 ? -27.047 23.234 19.172 1 96.75 63 LYS A CA 1
ATOM 485 C C . LYS A 1 63 ? -27.266 21.734 19.047 1 96.75 63 LYS A C 1
ATOM 487 O O . LYS A 1 63 ? -28.156 21.281 18.312 1 96.75 63 LYS A O 1
ATOM 492 N N . THR A 1 64 ? -26.344 21 19.688 1 95.69 64 THR A N 1
ATOM 493 C CA . THR A 1 64 ? -26.531 19.562 19.828 1 95.69 64 THR A CA 1
ATOM 494 C C . THR A 1 64 ? -26.453 19.141 21.297 1 95.69 64 THR A C 1
ATOM 496 O O . THR A 1 64 ? -25.844 19.828 22.109 1 95.69 64 THR A O 1
ATOM 499 N N . ASP A 1 65 ? -27.109 18.094 21.641 1 95.38 65 ASP A N 1
ATOM 500 C CA . ASP A 1 65 ? -27.141 17.625 23.031 1 95.38 65 ASP A CA 1
ATOM 501 C C . ASP A 1 65 ? -25.812 16.984 23.422 1 95.38 65 ASP A C 1
ATOM 503 O O . ASP A 1 65 ? -25.391 17.094 24.578 1 95.38 65 ASP A O 1
ATOM 507 N N . ASP A 1 66 ? -25.203 16.266 22.484 1 95.94 66 ASP A N 1
ATOM 508 C CA . ASP A 1 66 ? -23.969 15.555 22.75 1 95.94 66 ASP A CA 1
ATOM 509 C C . ASP A 1 66 ? -23.016 15.641 21.562 1 95.94 66 ASP A C 1
ATOM 511 O O . ASP A 1 66 ? -23.359 16.188 20.516 1 95.94 66 ASP A O 1
ATOM 515 N N . PHE A 1 67 ? -21.797 15.133 21.859 1 95.94 67 PHE A N 1
ATOM 516 C CA . PHE A 1 67 ? -20.828 15.062 20.766 1 95.94 67 PHE A CA 1
ATOM 517 C C . PHE A 1 67 ? -21.312 14.117 19.672 1 95.94 67 PHE A C 1
ATOM 519 O O . PHE A 1 67 ? -21.938 13.102 19.969 1 95.94 67 PHE A O 1
ATOM 526 N N . PHE A 1 68 ? -21.047 14.484 18.453 1 93.5 68 PHE A N 1
ATOM 527 C CA . PHE A 1 68 ? -21.312 13.648 17.281 1 93.5 68 PHE A CA 1
ATOM 528 C C . PHE A 1 68 ? -20.062 13.547 16.406 1 93.5 68 PHE A C 1
ATOM 530 O O . PHE A 1 68 ? -19.141 14.344 16.547 1 93.5 68 PHE A O 1
ATOM 537 N N . ASP A 1 69 ? -20.078 12.5 15.562 1 91.12 69 ASP A N 1
ATOM 538 C CA . ASP A 1 69 ? -18.938 12.344 14.648 1 91.12 69 ASP A CA 1
ATOM 539 C C . ASP A 1 69 ? -18.922 13.445 13.594 1 91.12 69 ASP A C 1
ATOM 541 O O . ASP A 1 69 ? -19.891 13.617 12.852 1 91.12 69 ASP A O 1
ATOM 545 N N . LEU A 1 70 ? -17.891 14.164 13.625 1 92.25 70 LEU A N 1
ATOM 546 C CA . LEU A 1 70 ? -17.734 15.242 12.656 1 92.25 70 LEU A CA 1
ATOM 547 C C . LEU A 1 70 ? -16.875 14.797 11.484 1 92.25 70 LEU A C 1
ATOM 549 O O . LEU A 1 70 ? -17.266 14.961 10.32 1 92.25 70 LEU A O 1
ATOM 553 N N . TRP A 1 71 ? -15.719 14.375 11.82 1 88.94 71 TRP A N 1
ATOM 554 C CA . TRP A 1 71 ? -14.797 13.812 10.828 1 88.94 71 TRP A CA 1
ATOM 555 C C . TRP A 1 71 ? -14.359 12.414 11.227 1 88.94 71 TRP A C 1
ATOM 557 O O . TRP A 1 71 ? -13.719 12.227 12.266 1 88.94 71 TRP A O 1
ATOM 567 N N . LEU A 1 72 ? -14.672 11.352 10.398 1 76.12 72 LEU A N 1
ATOM 568 C CA . LEU A 1 72 ? -15.477 11.328 9.18 1 76.12 72 LEU A CA 1
ATOM 569 C C . LEU A 1 72 ? -16.859 10.742 9.453 1 76.12 72 LEU A C 1
ATOM 571 O O . LEU A 1 72 ? -16.984 9.797 10.234 1 76.12 72 LEU A O 1
ATOM 575 N N . ASN A 1 73 ? -17.734 11.453 9.023 1 75.94 73 ASN A N 1
ATOM 576 C CA . ASN A 1 73 ? -19.109 10.945 9.023 1 75.94 73 ASN A CA 1
ATOM 577 C C . ASN A 1 73 ? -19.734 11 7.633 1 75.94 73 ASN A C 1
ATOM 579 O O . ASN A 1 73 ? -20.188 12.055 7.195 1 75.94 73 ASN A O 1
ATOM 583 N N . LEU A 1 74 ? -19.781 9.898 7.047 1 68.31 74 LEU A N 1
ATOM 584 C CA . LEU A 1 74 ? -20.219 9.859 5.656 1 68.31 74 LEU A CA 1
ATOM 585 C C . LEU A 1 74 ? -21.688 10.242 5.539 1 68.31 74 LEU A C 1
ATOM 587 O O . LEU A 1 74 ? -22.141 10.664 4.473 1 68.31 74 LEU A O 1
ATOM 591 N N . GLU A 1 75 ? -22.391 10.102 6.598 1 68.94 75 GLU A N 1
ATOM 592 C CA . GLU A 1 75 ? -23.812 10.453 6.598 1 68.94 75 GLU A CA 1
ATOM 593 C C . GLU A 1 75 ? -24 11.961 6.473 1 68.94 75 GLU A C 1
ATOM 595 O O . GLU A 1 75 ? -25.094 12.43 6.141 1 68.94 75 GLU A O 1
ATOM 600 N N . LEU A 1 76 ? -23 12.711 6.781 1 67.25 76 LEU A N 1
ATOM 601 C CA . LEU A 1 76 ? -23.078 14.164 6.73 1 67.25 76 LEU A CA 1
ATOM 602 C C . LEU A 1 76 ? -22.656 14.688 5.363 1 67.25 76 LEU A C 1
ATOM 604 O O . LEU A 1 76 ? -22.625 15.898 5.141 1 67.25 76 LEU A O 1
ATOM 608 N N . LEU A 1 77 ? -22.406 13.812 4.344 1 64.75 77 LEU A N 1
ATOM 609 C CA . LEU A 1 77 ? -21.797 14.242 3.092 1 64.75 77 LEU A CA 1
ATOM 610 C C . LEU A 1 77 ? -22.859 14.461 2.014 1 64.75 77 LEU A C 1
ATOM 612 O O . LEU A 1 77 ? -22.609 15.156 1.029 1 64.75 77 LEU A O 1
ATOM 616 N N . PRO A 1 78 ? -23.984 13.891 2.229 1 63.19 78 PRO A N 1
ATOM 617 C CA . PRO A 1 78 ? -24.969 14.258 1.195 1 63.19 78 PRO A CA 1
ATOM 618 C C . PRO A 1 78 ? -25.156 15.766 1.07 1 63.19 78 PRO A C 1
ATOM 620 O O . PRO A 1 78 ? -24.906 16.5 2.027 1 63.19 78 PRO A O 1
ATOM 623 N N . LEU A 1 79 ? -25.484 16.188 -0.124 1 63.03 79 LEU A N 1
ATOM 624 C CA . LEU A 1 79 ? -25.484 17.547 -0.644 1 63.03 79 LEU A CA 1
ATOM 625 C C . LEU A 1 79 ? -26.188 18.5 0.314 1 63.03 79 LEU A C 1
ATOM 627 O O . LEU A 1 79 ? -25.703 19.609 0.566 1 63.03 79 LEU A O 1
ATOM 631 N N . TYR A 1 80 ? -27.188 18.094 1.03 1 63.75 80 TYR A N 1
ATOM 632 C CA . TYR A 1 80 ? -27.984 19.078 1.766 1 63.75 80 TYR A CA 1
ATOM 633 C C . TYR A 1 80 ? -27.328 19.422 3.094 1 63.75 80 TYR A C 1
ATOM 635 O O . TYR A 1 80 ? -27.5 20.531 3.609 1 63.75 80 TYR A O 1
ATOM 643 N N . VAL A 1 81 ? -26.406 18.609 3.527 1 80.69 81 VAL A N 1
ATOM 644 C CA . VAL A 1 81 ? -25.875 18.891 4.859 1 80.69 81 VAL A CA 1
ATOM 645 C C . VAL A 1 81 ? -24.375 19.172 4.777 1 80.69 81 VAL A C 1
ATOM 647 O O . VAL A 1 81 ? -23.766 19.578 5.762 1 80.69 81 VAL A O 1
ATOM 650 N N . MET A 1 82 ? -23.859 19.156 3.65 1 83.25 82 MET A N 1
ATOM 651 C CA . MET A 1 82 ? -22.422 19.297 3.498 1 83.25 82 MET A CA 1
ATOM 652 C C . MET A 1 82 ? -21.969 20.703 3.857 1 83.25 82 MET A C 1
ATOM 654 O O . MET A 1 82 ? -20.906 20.891 4.441 1 83.25 82 MET A O 1
ATOM 658 N N . ASP A 1 83 ? -22.859 21.672 3.568 1 85.25 83 ASP A N 1
ATOM 659 C CA . ASP A 1 83 ? -22.547 23.047 3.932 1 85.25 83 ASP A CA 1
ATOM 660 C C . ASP A 1 83 ? -22.453 23.219 5.449 1 85.25 83 ASP A C 1
ATOM 662 O O . ASP A 1 83 ? -21.594 23.938 5.953 1 85.25 83 ASP A O 1
ATOM 666 N N . CYS A 1 84 ? -23.406 22.609 6.113 1 90.06 84 CYS A N 1
ATOM 667 C CA . CYS A 1 84 ? -23.391 22.672 7.57 1 90.06 84 CYS A CA 1
ATOM 668 C C . CYS A 1 84 ? -22.125 22.047 8.141 1 90.06 84 CYS A C 1
ATOM 670 O O . CYS A 1 84 ? -21.516 22.594 9.055 1 90.06 84 CYS A O 1
ATOM 672 N N . TRP A 1 85 ? -21.734 20.906 7.547 1 91.12 85 TRP A N 1
ATOM 673 C CA . TRP A 1 85 ? -20.531 20.188 7.949 1 91.12 85 TRP A CA 1
ATOM 674 C C . TRP A 1 85 ? -19.281 21.062 7.75 1 91.12 85 TRP A C 1
ATOM 676 O O . TRP A 1 85 ? -18.453 21.188 8.656 1 91.12 85 TRP A O 1
ATOM 686 N N . ALA A 1 86 ? -19.234 21.641 6.578 1 90.44 86 ALA A N 1
ATOM 687 C CA . ALA A 1 86 ? -18.078 22.469 6.25 1 90.44 86 ALA A CA 1
ATOM 688 C C . ALA A 1 86 ? -17.969 23.656 7.203 1 90.44 86 ALA A C 1
ATOM 690 O O . ALA A 1 86 ? -16.859 24.031 7.617 1 90.44 86 ALA A O 1
ATOM 691 N N . ASP A 1 87 ? -19.078 24.172 7.508 1 92.88 87 ASP A N 1
ATOM 692 C CA . ASP A 1 87 ? -19.109 25.312 8.414 1 92.88 87 ASP A CA 1
ATOM 693 C C . ASP A 1 87 ? -18.641 24.922 9.812 1 92.88 87 ASP A C 1
ATOM 695 O O . ASP A 1 87 ? -17.953 25.688 10.484 1 92.88 87 ASP A O 1
ATOM 699 N N . ASN A 1 88 ? -19.047 23.781 10.234 1 94.56 88 ASN A N 1
ATOM 700 C CA . ASN A 1 88 ? -18.656 23.281 11.547 1 94.56 88 ASN A CA 1
ATOM 701 C C . ASN A 1 88 ? -17.156 22.953 11.586 1 94.56 88 ASN A C 1
ATOM 703 O O . ASN A 1 88 ? -16.531 23.047 12.641 1 94.56 88 ASN A O 1
ATOM 707 N N . MET A 1 89 ? -16.578 22.625 10.461 1 95.19 89 MET A N 1
ATOM 708 C CA . MET A 1 89 ? -15.188 22.203 10.352 1 95.19 89 MET A CA 1
ATOM 709 C C . MET A 1 89 ? -14.258 23.406 10.336 1 95.19 89 MET A C 1
ATOM 711 O O . MET A 1 89 ? -13.07 23.281 10.656 1 95.19 89 MET A O 1
ATOM 715 N N . ARG A 1 90 ? -14.734 24.547 10.07 1 96.38 90 ARG A N 1
ATOM 716 C CA . ARG A 1 90 ? -13.93 25.75 9.828 1 96.38 90 ARG A CA 1
ATOM 717 C C . ARG A 1 90 ? -13.234 26.203 11.109 1 96.38 90 ARG A C 1
ATOM 719 O O . ARG A 1 90 ? -13.742 25.969 12.211 1 96.38 90 ARG A O 1
ATOM 726 N N . LEU A 1 91 ? -12.117 26.844 10.898 1 97.5 91 LEU A N 1
ATOM 727 C CA . LEU A 1 91 ? -11.422 27.578 11.953 1 97.5 91 LEU A CA 1
ATOM 728 C C . LEU A 1 91 ? -11.531 29.078 11.742 1 97.5 91 LEU A C 1
ATOM 730 O O . LEU A 1 91 ? -11.789 29.531 10.625 1 97.5 91 LEU A O 1
ATOM 734 N N . VAL A 1 92 ? -11.391 29.75 12.812 1 96 92 VAL A N 1
ATOM 735 C CA . VAL A 1 92 ? -11.312 31.203 12.758 1 96 92 VAL A CA 1
ATOM 736 C C . VAL A 1 92 ? -9.883 31.656 13.062 1 96 92 VAL A C 1
ATOM 738 O O . VAL A 1 92 ? -9.312 31.281 14.086 1 96 92 VAL A O 1
ATOM 741 N N . TYR A 1 93 ? -9.375 32.469 12.164 1 95.06 93 TYR A N 1
ATOM 742 C CA . TYR A 1 93 ? -8.016 32.969 12.328 1 95.06 93 TYR A CA 1
ATOM 743 C C . TYR A 1 93 ? -8.023 34.312 13.047 1 95.06 93 TYR A C 1
ATOM 745 O O . TYR A 1 93 ? -8.781 35.219 12.688 1 95.06 93 TYR A O 1
ATOM 753 N N . ASN A 1 94 ? -7.215 34.375 14.102 1 94.44 94 ASN A N 1
ATOM 754 C CA . ASN A 1 94 ? -6.98 35.656 14.812 1 94.44 94 ASN A CA 1
ATOM 755 C C . ASN A 1 94 ? -5.672 36.281 14.383 1 94.44 94 ASN A C 1
ATOM 757 O O . ASN A 1 94 ? -4.59 35.844 14.758 1 94.44 94 ASN A O 1
ATOM 761 N N . GLU A 1 95 ? -5.754 37.406 13.719 1 90.25 95 GLU A N 1
ATOM 762 C CA . GLU A 1 95 ? -4.586 38.062 13.148 1 90.25 95 GLU A CA 1
ATOM 763 C C . GLU A 1 95 ? -3.662 38.594 14.242 1 90.25 95 GLU A C 1
ATOM 765 O O . GLU A 1 95 ? -2.441 38.625 14.062 1 90.25 95 GLU A O 1
ATOM 770 N N . SER A 1 96 ? -4.219 39.031 15.312 1 92.25 96 SER A N 1
ATOM 771 C CA . SER A 1 96 ? -3.428 39.594 16.391 1 92.25 96 SER A CA 1
ATOM 772 C C . SER A 1 96 ? -2.564 38.562 17.078 1 92.25 96 SER A C 1
ATOM 774 O O . SER A 1 96 ? -1.414 38.812 17.438 1 92.25 96 SER A O 1
ATOM 776 N N . THR A 1 97 ? -3.078 37.375 17.219 1 92.19 97 THR A N 1
ATOM 777 C CA . THR A 1 97 ? -2.342 36.344 17.938 1 92.19 97 THR A CA 1
ATOM 778 C C . THR A 1 97 ? -1.641 35.406 16.969 1 92.19 97 THR A C 1
ATOM 780 O O . THR A 1 97 ? -0.726 34.656 17.359 1 92.19 97 THR A O 1
ATOM 783 N N . GLY A 1 98 ? -2.1 35.438 15.734 1 91.06 98 GLY A N 1
ATOM 784 C CA . GLY A 1 98 ? -1.555 34.5 14.75 1 91.06 98 GLY A CA 1
ATOM 785 C C . GLY A 1 98 ? -2.031 33.094 14.945 1 91.06 98 GLY A C 1
ATOM 786 O O . GLY A 1 98 ? -1.453 32.156 14.383 1 91.06 98 GLY A O 1
ATOM 787 N N . MET A 1 99 ? -3.102 32.875 15.734 1 94.56 99 MET A N 1
ATOM 788 C CA . MET A 1 99 ? -3.605 31.547 16.078 1 94.56 99 MET A CA 1
ATOM 789 C C . MET A 1 99 ? -5.023 31.344 15.547 1 94.56 99 MET A C 1
ATOM 791 O O . MET A 1 99 ? -5.672 32.312 15.133 1 94.56 99 MET A O 1
ATOM 795 N N . THR A 1 100 ? -5.441 30.062 15.516 1 96.44 100 THR A N 1
ATOM 796 C CA . THR A 1 100 ? -6.801 29.766 15.086 1 96.44 100 THR A CA 1
ATOM 797 C C . THR A 1 100 ? -7.602 29.141 16.234 1 96.44 100 THR A C 1
ATOM 799 O O . THR A 1 100 ? -7.027 28.656 17.203 1 96.44 100 THR A O 1
ATOM 802 N N . SER A 1 101 ? -8.906 29.297 16.125 1 97.06 101 SER A N 1
ATOM 803 C CA . SER A 1 101 ? -9.836 28.656 17.047 1 97.06 101 SER A CA 1
ATOM 804 C C . SER A 1 101 ? -11.016 28.031 16.312 1 97.06 101 SER A C 1
ATOM 806 O O . SER A 1 101 ? -11.219 28.312 15.125 1 97.06 101 SER A O 1
ATOM 808 N N . ASN A 1 102 ? -11.711 27.141 16.984 1 97.88 102 ASN A N 1
ATOM 809 C CA . ASN A 1 102 ? -12.953 26.625 16.406 1 97.88 102 ASN A CA 1
ATOM 810 C C . ASN A 1 102 ? -13.953 27.75 16.141 1 97.88 102 ASN A C 1
ATOM 812 O O . ASN A 1 102 ? -13.867 28.828 16.75 1 97.88 102 ASN A O 1
ATOM 816 N N . MET A 1 103 ? -14.914 27.484 15.25 1 97.06 103 MET A N 1
ATOM 817 C CA . MET A 1 103 ? -16.016 28.422 15.047 1 97.06 103 MET A CA 1
ATOM 818 C C . MET A 1 103 ? -16.781 28.656 16.344 1 97.06 103 MET A C 1
ATOM 820 O O . MET A 1 103 ? -16.969 27.734 17.141 1 97.06 103 MET A O 1
ATOM 824 N N . PRO A 1 104 ? -17.219 29.906 16.516 1 97.12 104 PRO A N 1
ATOM 825 C CA . PRO A 1 104 ? -18.016 30.141 17.703 1 97.12 104 PRO A CA 1
ATOM 826 C C . PRO A 1 104 ? -19.188 29.172 17.844 1 97.12 104 PRO A C 1
ATOM 828 O O . PRO A 1 104 ? -19.906 28.938 16.859 1 97.12 104 PRO A O 1
ATOM 831 N N . GLY A 1 105 ? -19.297 28.594 18.984 1 98 105 GLY A N 1
ATOM 832 C CA . GLY A 1 105 ? -20.391 27.688 19.234 1 98 105 GLY A CA 1
ATOM 833 C C . GLY A 1 105 ? -20.078 26.25 18.859 1 98 105 GLY A C 1
ATOM 834 O O . GLY A 1 105 ? -20.938 25.375 18.953 1 98 105 GLY A O 1
ATOM 835 N N . VAL A 1 106 ? -18.875 25.969 18.391 1 97.94 106 VAL A N 1
ATOM 836 C CA . VAL A 1 106 ? -18.484 24.609 18.016 1 97.94 106 VAL A CA 1
ATOM 837 C C . VAL A 1 106 ? -17.328 24.141 18.891 1 97.94 106 VAL A C 1
ATOM 839 O O . VAL A 1 106 ? -16.297 24.797 18.984 1 97.94 106 VAL A O 1
ATOM 842 N N . GLU A 1 107 ? -17.531 23.078 19.594 1 98 107 GLU A N 1
ATOM 843 C CA . GLU A 1 107 ? -16.484 22.391 20.344 1 98 107 GLU A CA 1
ATOM 844 C C . GLU A 1 107 ? -16.031 21.109 19.625 1 98 107 GLU A C 1
ATOM 846 O O . GLU A 1 107 ? -16.859 20.297 19.234 1 98 107 GLU A O 1
ATOM 851 N N . ILE A 1 108 ? -14.734 21 19.422 1 97.69 108 ILE A N 1
ATOM 852 C CA . ILE A 1 108 ? -14.219 19.828 18.734 1 97.69 108 ILE A CA 1
ATOM 853 C C . ILE A 1 108 ? -13.188 19.109 19.609 1 97.69 108 ILE A C 1
ATOM 855 O O . ILE A 1 108 ? -12.359 19.766 20.25 1 97.69 108 ILE A O 1
ATOM 859 N N . ARG A 1 109 ? -13.242 17.812 19.656 1 96.88 109 ARG A N 1
ATOM 860 C CA . ARG A 1 109 ? -12.227 17 20.312 1 96.88 109 ARG A CA 1
ATOM 861 C C . ARG A 1 109 ? -11.75 15.875 19.406 1 96.88 109 ARG A C 1
ATOM 863 O O . ARG A 1 109 ? -12.484 15.438 18.516 1 96.88 109 ARG A O 1
ATOM 870 N N . VAL A 1 110 ? -10.469 15.484 19.609 1 96.81 110 VAL A N 1
ATOM 871 C CA . VAL A 1 110 ? -9.852 14.383 18.875 1 96.81 110 VAL A CA 1
ATOM 872 C C . VAL A 1 110 ? -9.805 13.141 19.766 1 96.81 110 VAL A C 1
ATOM 874 O O . VAL A 1 110 ? -9.008 13.07 20.703 1 96.81 110 VAL A O 1
ATOM 877 N N . PRO A 1 111 ? -10.562 12.117 19.484 1 95.56 111 PRO A N 1
ATOM 878 C CA . PRO A 1 111 ? -10.594 10.938 20.344 1 95.56 111 PRO A CA 1
ATOM 879 C C . PRO A 1 111 ? -9.453 9.969 20.062 1 95.56 111 PRO A C 1
ATOM 881 O O . PRO A 1 111 ? -8.805 10.062 19.016 1 95.56 111 PRO A O 1
ATOM 884 N N . GLY A 1 112 ? -9.188 9.094 21 1 94.94 112 GLY A N 1
ATOM 885 C CA . GLY A 1 112 ? -8.422 7.887 20.75 1 94.94 112 GLY A CA 1
ATOM 886 C C . GLY A 1 112 ? -6.922 8.094 20.906 1 94.94 112 GLY A C 1
ATOM 887 O O . GLY A 1 112 ? -6.129 7.348 20.312 1 94.94 112 GLY A O 1
ATOM 888 N N . PHE A 1 113 ? -6.5 9.125 21.578 1 96.62 113 PHE A N 1
ATOM 889 C CA . PHE A 1 113 ? -5.07 9.297 21.828 1 96.62 113 PHE A CA 1
ATOM 890 C C . PHE A 1 113 ? -4.5 8.109 22.594 1 96.62 113 PHE A C 1
ATOM 892 O O . PHE A 1 113 ? -5.043 7.715 23.625 1 96.62 113 PHE A O 1
ATOM 899 N N . GLY A 1 114 ? -3.461 7.496 22.062 1 96.44 114 GLY A N 1
ATOM 900 C CA . GLY A 1 114 ? -2.852 6.34 22.703 1 96.44 114 GLY A CA 1
ATOM 901 C C . GLY A 1 114 ? -3.354 5.02 22.141 1 96.44 114 GLY A C 1
ATOM 902 O O . GLY A 1 114 ? -2.881 3.953 22.547 1 96.44 114 GLY A O 1
ATOM 903 N N . THR A 1 115 ? -4.258 5.098 21.219 1 94.88 115 THR A N 1
ATOM 904 C CA . THR A 1 115 ? -4.746 3.891 20.562 1 94.88 115 THR A CA 1
ATOM 905 C C . THR A 1 115 ? -4.754 4.07 19.047 1 94.88 115 THR A C 1
ATOM 907 O O . THR A 1 115 ? -4.699 5.195 18.547 1 94.88 115 THR A O 1
ATOM 910 N N . THR A 1 116 ? -4.824 2.93 18.297 1 94.06 116 THR A N 1
ATOM 911 C CA . THR A 1 116 ? -4.785 3.02 16.844 1 94.06 116 THR A CA 1
ATOM 912 C C . THR A 1 116 ? -6.195 3.025 16.266 1 94.06 116 THR A C 1
ATOM 914 O O . THR A 1 116 ? -6.383 3.311 15.078 1 94.06 116 THR A O 1
ATOM 917 N N . GLU A 1 117 ? -7.164 2.781 17.031 1 90.12 117 GLU A N 1
ATOM 918 C CA . GLU A 1 117 ? -8.516 2.559 16.531 1 90.12 117 GLU A CA 1
ATOM 919 C C . GLU A 1 117 ? -9.008 3.748 15.711 1 90.12 117 GLU A C 1
ATOM 921 O O . GLU A 1 117 ? -9.555 3.572 14.625 1 90.12 117 GLU A O 1
ATOM 926 N N . ASN A 1 118 ? -8.742 4.926 16.188 1 90 118 ASN A N 1
ATOM 927 C CA . ASN A 1 118 ? -9.297 6.137 15.594 1 90 118 ASN A CA 1
ATOM 928 C C . ASN A 1 118 ? -8.461 6.613 14.406 1 90 118 ASN A C 1
ATOM 930 O O . ASN A 1 118 ? -8.82 7.586 13.742 1 90 118 ASN A O 1
ATOM 934 N N . ILE A 1 119 ? -7.371 5.922 14.141 1 89.62 119 ILE A N 1
ATOM 935 C CA . ILE A 1 119 ? -6.594 6.266 12.953 1 89.62 119 ILE A CA 1
ATOM 936 C C . ILE A 1 119 ? -6.625 5.105 11.961 1 89.62 119 ILE A C 1
ATOM 938 O O . ILE A 1 119 ? -6.145 5.23 10.836 1 89.62 119 ILE A O 1
ATOM 942 N N . GLU A 1 120 ? -7.141 4.023 12.391 1 89.44 120 GLU A N 1
ATOM 943 C CA . GLU A 1 120 ? -7.281 2.891 11.477 1 89.44 120 GLU A CA 1
ATOM 944 C C . GLU A 1 120 ? -8.43 3.115 10.492 1 89.44 120 GLU A C 1
ATOM 946 O O . GLU A 1 120 ? -8.273 2.898 9.289 1 89.44 120 GLU A O 1
ATOM 951 N N . TRP A 1 121 ? -9.523 3.525 11.133 1 81.5 121 TRP A N 1
ATOM 952 C CA . TRP A 1 121 ? -10.742 3.83 10.391 1 81.5 121 TRP A CA 1
ATOM 953 C C . TRP A 1 121 ? -11.242 5.234 10.719 1 81.5 121 TRP A C 1
ATOM 955 O O . TRP A 1 121 ? -11.586 5.527 11.867 1 81.5 121 TRP A O 1
ATOM 965 N N . LEU A 1 122 ? -11.344 6 9.711 1 77.44 122 LEU A N 1
ATOM 966 C CA . LEU A 1 122 ? -11.734 7.387 9.93 1 77.44 122 LEU A CA 1
ATOM 967 C C . LEU A 1 122 ? -13.242 7.516 10.094 1 77.44 122 LEU A C 1
ATOM 969 O O . LEU A 1 122 ? -13.727 8.484 10.68 1 77.44 122 LEU A O 1
ATOM 973 N N . ASP A 1 123 ? -13.859 6.582 9.461 1 74.25 123 ASP A N 1
ATOM 974 C CA . ASP A 1 123 ? -15.297 6.473 9.656 1 74.25 123 ASP A CA 1
ATOM 975 C C . ASP A 1 123 ? -15.641 5.309 10.578 1 74.25 123 ASP A C 1
ATOM 977 O O . ASP A 1 123 ? -15.219 4.176 10.344 1 74.25 123 ASP A O 1
ATOM 981 N N . LYS A 1 124 ? -16.391 5.594 11.562 1 74.25 124 LYS A N 1
ATOM 982 C CA . LYS A 1 124 ? -16.688 4.582 12.57 1 74.25 124 LYS A CA 1
ATOM 983 C C . LYS A 1 124 ? -17.469 3.418 11.969 1 74.25 124 LYS A C 1
ATOM 985 O O . LYS A 1 124 ? -17.5 2.326 12.539 1 74.25 124 LYS A O 1
ATOM 990 N N . SER A 1 125 ? -18.094 3.639 10.805 1 69.81 125 SER A N 1
ATOM 991 C CA . SER A 1 125 ? -18.812 2.574 10.117 1 69.81 125 SER A CA 1
ATOM 992 C C . SER A 1 125 ? -17.859 1.581 9.469 1 69.81 125 SER A C 1
ATOM 994 O O . SER A 1 125 ? -18.281 0.5 9.039 1 69.81 125 SER A O 1
ATOM 996 N N . LYS A 1 126 ? -16.594 1.958 9.367 1 68.5 126 LYS A N 1
ATOM 997 C CA . LYS A 1 126 ? -15.539 1.154 8.75 1 68.5 126 LYS A CA 1
ATOM 998 C C . LYS A 1 126 ? -15.805 0.963 7.258 1 68.5 126 LYS A C 1
ATOM 1000 O O . LYS A 1 126 ? -15.453 -0.072 6.688 1 68.5 126 LYS A O 1
ATOM 1005 N N . ALA A 1 127 ? -16.484 2.039 6.793 1 68.56 127 ALA A N 1
ATOM 1006 C CA . ALA A 1 127 ? -16.609 2.078 5.34 1 68.56 127 ALA A CA 1
ATOM 1007 C C . ALA A 1 127 ? -15.25 2.211 4.668 1 68.56 127 ALA A C 1
ATOM 1009 O O . ALA A 1 127 ? -14.352 2.871 5.199 1 68.56 127 ALA A O 1
ATOM 1010 N N . SER A 1 128 ? -15.055 1.656 3.461 1 67.94 128 SER A N 1
ATOM 1011 C CA . SER A 1 128 ? -13.773 1.567 2.758 1 67.94 128 SER A CA 1
ATOM 1012 C C . SER A 1 128 ? -13.164 2.949 2.547 1 67.94 128 SER A C 1
ATOM 1014 O O . SER A 1 128 ? -11.938 3.098 2.547 1 67.94 128 SER A O 1
ATOM 1016 N N . GLU A 1 129 ? -13.938 3.914 2.49 1 68 129 GLU A N 1
ATOM 1017 C CA . GLU A 1 129 ? -13.477 5.277 2.27 1 68 129 GLU A CA 1
ATOM 1018 C C . GLU A 1 129 ? -12.719 5.809 3.486 1 68 129 GLU A C 1
ATOM 1020 O O . GLU A 1 129 ? -11.938 6.754 3.377 1 68 129 GLU A O 1
ATOM 1025 N N . GLY A 1 130 ? -12.977 5.133 4.551 1 70.62 130 GLY A N 1
ATOM 1026 C CA . GLY A 1 130 ? -12.352 5.582 5.781 1 70.62 130 GLY A CA 1
ATOM 1027 C C . GLY A 1 130 ? -11.117 4.777 6.152 1 70.62 130 GLY A C 1
ATOM 1028 O O . GLY A 1 130 ? -10.547 4.969 7.23 1 70.62 130 GLY A O 1
ATOM 1029 N N . ARG A 1 131 ? -10.812 3.922 5.266 1 77.06 131 ARG A N 1
ATOM 1030 C CA . ARG A 1 131 ? -9.633 3.086 5.477 1 77.06 131 ARG A CA 1
ATOM 1031 C C . ARG A 1 131 ? -8.352 3.918 5.445 1 77.06 131 ARG A C 1
ATOM 1033 O O . ARG A 1 131 ? -8.141 4.699 4.516 1 77.06 131 ARG A O 1
ATOM 1040 N N . TYR A 1 132 ? -7.578 3.822 6.613 1 82.81 132 TYR A N 1
ATOM 1041 C CA . TYR A 1 132 ? -6.352 4.609 6.73 1 82.81 132 TYR A CA 1
ATOM 1042 C C . TYR A 1 132 ? -5.188 3.736 7.184 1 82.81 132 TYR A C 1
ATOM 1044 O O . TYR A 1 132 ? -4.656 2.945 6.402 1 82.81 132 TYR A O 1
ATOM 1052 N N . PHE A 1 133 ? -4.926 3.541 8.469 1 83.75 133 PHE A N 1
ATOM 1053 C CA . PHE A 1 133 ? -3.807 2.75 8.961 1 83.75 133 PHE A CA 1
ATOM 1054 C C . PHE A 1 133 ? -4.223 1.301 9.188 1 83.75 133 PHE A C 1
ATOM 1056 O O . PHE A 1 133 ? -3.424 0.482 9.641 1 83.75 133 PHE A O 1
ATOM 1063 N N . THR A 1 134 ? -5.348 0.932 8.82 1 85.94 134 THR A N 1
ATOM 1064 C CA . THR A 1 134 ? -5.91 -0.352 9.219 1 85.94 134 THR A CA 1
ATOM 1065 C C . THR A 1 134 ? -5.055 -1.505 8.703 1 85.94 134 THR A C 1
ATOM 1067 O O . THR A 1 134 ? -4.797 -2.467 9.43 1 85.94 134 THR A O 1
ATOM 1070 N N . ASP A 1 135 ? -4.625 -1.449 7.535 1 84.88 135 ASP A N 1
ATOM 1071 C CA . ASP A 1 135 ? -3.891 -2.566 6.949 1 84.88 135 ASP A CA 1
ATOM 1072 C C . ASP A 1 135 ? -2.555 -2.779 7.656 1 84.88 135 ASP A C 1
ATOM 1074 O O . ASP A 1 135 ? -2.182 -3.914 7.961 1 84.88 135 ASP A O 1
ATOM 1078 N N . ILE A 1 136 ? -1.857 -1.704 7.895 1 89.12 136 ILE A N 1
ATOM 1079 C CA . ILE A 1 136 ? -0.578 -1.801 8.586 1 89.12 136 ILE A CA 1
ATOM 1080 C C . ILE A 1 136 ? -0.799 -2.301 10.016 1 89.12 136 ILE A C 1
ATOM 1082 O O . ILE A 1 136 ? -0.067 -3.168 10.5 1 89.12 136 ILE A O 1
ATOM 1086 N N . VAL A 1 137 ? -1.814 -1.776 10.648 1 92.19 137 VAL A N 1
ATOM 1087 C CA . VAL A 1 137 ? -2.107 -2.164 12.023 1 92.19 137 VAL A CA 1
ATOM 1088 C C . VAL A 1 137 ? -2.482 -3.643 12.078 1 92.19 137 VAL A C 1
ATOM 1090 O O . VAL A 1 137 ? -1.991 -4.383 12.93 1 92.19 137 VAL A O 1
ATOM 1093 N N . GLU A 1 138 ? -3.297 -4.07 11.148 1 88.12 138 GLU A N 1
ATOM 1094 C CA . GLU A 1 138 ? -3.693 -5.473 11.109 1 88.12 138 GLU A CA 1
ATOM 1095 C C . GLU A 1 138 ? -2.488 -6.383 10.883 1 88.12 138 GLU A C 1
ATOM 1097 O O . GLU A 1 138 ? -2.402 -7.465 11.477 1 88.12 138 GLU A O 1
ATOM 1102 N N . MET A 1 139 ? -1.652 -5.953 10.039 1 88.62 139 MET A N 1
ATOM 1103 C CA . MET A 1 139 ? -0.438 -6.727 9.797 1 88.62 139 MET A CA 1
ATOM 1104 C C . MET A 1 139 ? 0.396 -6.84 11.07 1 88.62 139 MET A C 1
ATOM 1106 O O . MET A 1 139 ? 0.85 -7.926 11.43 1 88.62 139 MET A O 1
ATOM 1110 N N . LEU A 1 140 ? 0.567 -5.777 11.742 1 91 140 LEU A N 1
ATOM 1111 C CA . LEU A 1 140 ? 1.383 -5.758 12.945 1 91 140 LEU A CA 1
ATOM 1112 C C . LEU A 1 140 ? 0.729 -6.574 14.055 1 91 140 LEU A C 1
ATOM 1114 O O . LEU A 1 140 ? 1.414 -7.281 14.805 1 91 140 LEU A O 1
ATOM 1118 N N . VAL A 1 141 ? -0.538 -6.5 14.18 1 89.94 141 VAL A N 1
ATOM 1119 C CA . VAL A 1 141 ? -1.257 -7.312 15.156 1 89.94 141 VAL A CA 1
ATOM 1120 C C . VAL A 1 141 ? -1.037 -8.789 14.859 1 89.94 141 VAL A C 1
ATOM 1122 O O . VAL A 1 141 ? -0.791 -9.586 15.766 1 89.94 141 VAL A O 1
ATOM 1125 N N . ALA A 1 142 ? -1.082 -9.117 13.641 1 85.38 142 ALA A N 1
ATOM 1126 C CA . ALA A 1 142 ? -0.852 -10.5 13.219 1 85.38 142 ALA A CA 1
ATOM 1127 C C . ALA A 1 142 ? 0.562 -10.953 13.57 1 85.38 142 ALA A C 1
ATOM 1129 O O . ALA A 1 142 ? 0.818 -12.148 13.719 1 85.38 142 ALA A O 1
ATOM 1130 N N . MET A 1 143 ? 1.431 -10.016 13.68 1 87.44 143 MET A N 1
ATOM 1131 C CA . MET A 1 143 ? 2.82 -10.305 14.016 1 87.44 143 MET A CA 1
ATOM 1132 C C . MET A 1 143 ? 3.012 -10.336 15.531 1 87.44 143 MET A C 1
ATOM 1134 O O . MET A 1 143 ? 4.113 -10.602 16.016 1 87.44 143 MET A O 1
ATOM 1138 N N . GLY A 1 144 ? 1.95 -9.969 16.312 1 85.31 144 GLY A N 1
ATOM 1139 C CA . GLY A 1 144 ? 2.033 -10.117 17.766 1 85.31 144 GLY A CA 1
ATOM 1140 C C . GLY A 1 144 ? 1.893 -8.805 18.5 1 85.31 144 GLY A C 1
ATOM 1141 O O . GLY A 1 144 ? 1.867 -8.781 19.734 1 85.31 144 GLY A O 1
ATOM 1142 N N . TYR A 1 145 ? 1.767 -7.684 17.734 1 90.25 145 TYR A N 1
ATOM 1143 C CA . TYR A 1 145 ? 1.568 -6.395 18.391 1 90.25 145 TYR A CA 1
ATOM 1144 C C . TYR A 1 145 ? 0.177 -6.301 19 1 90.25 145 TYR A C 1
ATOM 1146 O O . TYR A 1 145 ? -0.758 -6.957 18.547 1 90.25 145 TYR A O 1
ATOM 1154 N N . LYS A 1 146 ? 0.127 -5.527 20.047 1 92.12 146 LYS A N 1
ATOM 1155 C CA . LYS A 1 146 ? -1.146 -5.324 20.734 1 92.12 146 LYS A CA 1
ATOM 1156 C C . LYS A 1 146 ? -1.548 -3.852 20.719 1 92.12 146 LYS A C 1
ATOM 1158 O O . LYS A 1 146 ? -0.79 -2.99 21.172 1 92.12 146 LYS A O 1
ATOM 1163 N N . ARG A 1 147 ? -2.783 -3.66 20.25 1 93.56 147 ARG A N 1
ATOM 1164 C CA . ARG A 1 147 ? -3.326 -2.305 20.266 1 93.56 147 ARG A CA 1
ATOM 1165 C C . ARG A 1 147 ? -3.361 -1.737 21.672 1 93.56 147 ARG A C 1
ATOM 1167 O O . ARG A 1 147 ? -3.758 -2.426 22.609 1 93.56 147 ARG A O 1
ATOM 1174 N N . GLY A 1 148 ? -2.926 -0.519 21.844 1 94.19 148 GLY A N 1
ATOM 1175 C CA . GLY A 1 148 ? -3.016 0.171 23.125 1 94.19 148 GLY A CA 1
ATOM 1176 C C . GLY A 1 148 ? -1.888 -0.182 24.062 1 94.19 148 GLY A C 1
ATOM 1177 O O . GLY A 1 148 ? -1.769 0.406 25.141 1 94.19 148 GLY A O 1
ATOM 1178 N N . LYS A 1 149 ? -1.075 -1.094 23.656 1 93.12 149 LYS A N 1
ATOM 1179 C CA . LYS A 1 149 ? 0.043 -1.483 24.5 1 93.12 149 LYS A CA 1
ATOM 1180 C C . LYS A 1 149 ? 1.379 -1.177 23.828 1 93.12 149 LYS A C 1
ATOM 1182 O O . LYS A 1 149 ? 2.078 -0.24 24.234 1 93.12 149 LYS A O 1
ATOM 1187 N N . ASN A 1 150 ? 1.727 -1.928 22.812 1 93.62 150 ASN A N 1
ATOM 1188 C CA . ASN A 1 150 ? 2.973 -1.645 22.109 1 93.62 150 ASN A CA 1
ATOM 1189 C C . ASN A 1 150 ? 2.717 -1.203 20.656 1 93.62 150 ASN A C 1
ATOM 1191 O O . ASN A 1 150 ? 3.654 -1.07 19.875 1 93.62 150 ASN A O 1
ATOM 1195 N N . LEU A 1 151 ? 1.511 -1.051 20.328 1 95.19 151 LEU A N 1
ATOM 1196 C CA . LEU A 1 151 ? 1.038 -0.457 19.078 1 95.19 151 LEU A CA 1
ATOM 1197 C C . LEU A 1 151 ? 0.081 0.698 19.359 1 95.19 151 LEU A C 1
ATOM 1199 O O . LEU A 1 151 ? -1.088 0.477 19.672 1 95.19 151 LEU A O 1
ATOM 1203 N N . LEU A 1 152 ? 0.617 1.862 19.172 1 97.81 152 LEU A N 1
ATOM 1204 C CA . LEU A 1 152 ? -0.117 3.029 19.656 1 97.81 152 LEU A CA 1
ATOM 1205 C C . LEU A 1 152 ? -0.323 4.039 18.531 1 97.81 152 LEU A C 1
ATOM 1207 O O . LEU A 1 152 ? 0.368 3.984 17.5 1 97.81 152 LEU A O 1
ATOM 1211 N N . GLY A 1 153 ? -1.326 4.883 18.719 1 97.81 153 GLY A N 1
ATOM 1212 C CA . GLY A 1 153 ? -1.607 5.988 17.812 1 97.81 153 GLY A CA 1
ATOM 1213 C C . GLY A 1 153 ? -1.605 7.34 18.516 1 97.81 153 GLY A C 1
ATOM 1214 O O . GLY A 1 153 ? -1.954 7.438 19.688 1 97.81 153 GLY A O 1
ATOM 1215 N N . ALA A 1 154 ? -1.236 8.336 17.766 1 98.38 154 ALA A N 1
ATOM 1216 C CA . ALA A 1 154 ? -1.247 9.703 18.281 1 98.38 154 ALA A CA 1
ATOM 1217 C C . ALA A 1 154 ? -2.035 10.633 17.359 1 98.38 154 ALA A C 1
ATOM 1219 O O . ALA A 1 154 ? -1.457 11.492 16.688 1 98.38 154 ALA A O 1
ATOM 1220 N N . PRO A 1 155 ? -3.326 10.492 17.391 1 97.75 155 PRO A N 1
ATOM 1221 C CA . PRO A 1 155 ? -4.152 11.414 16.609 1 97.75 155 PRO A CA 1
ATOM 1222 C C . PRO A 1 155 ? -4.066 12.852 17.109 1 97.75 155 PRO A C 1
ATOM 1224 O O . PRO A 1 155 ? -3.736 13.086 18.281 1 97.75 155 PRO A O 1
ATOM 1227 N N . PHE A 1 156 ? -4.352 13.789 16.234 1 97.75 156 PHE A N 1
ATOM 1228 C CA . PHE A 1 156 ? -4.301 15.203 16.562 1 97.75 156 PHE A CA 1
ATOM 1229 C C . PHE A 1 156 ? -5.223 16 15.656 1 97.75 156 PHE A C 1
ATOM 1231 O O . PHE A 1 156 ? -5.777 15.469 14.695 1 97.75 156 PHE A O 1
ATOM 1238 N N . ASP A 1 157 ? -5.465 17.234 16 1 98.12 157 ASP A N 1
ATOM 1239 C CA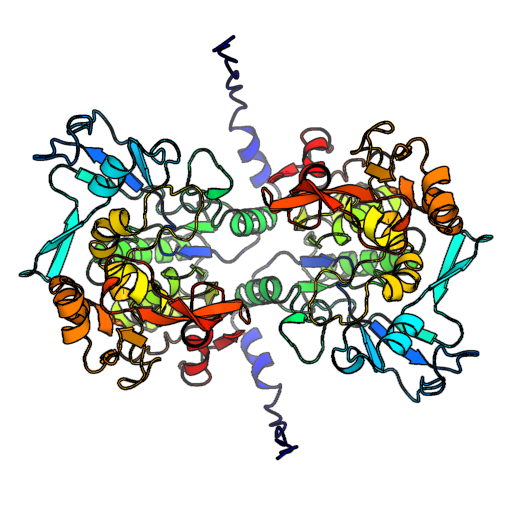 . ASP A 1 157 ? -6.25 18.125 15.156 1 98.12 157 ASP A CA 1
ATOM 1240 C C . ASP A 1 157 ? -5.453 18.562 13.922 1 98.12 157 ASP A C 1
ATOM 1242 O O . ASP A 1 157 ? -4.711 19.531 13.969 1 98.12 157 ASP A O 1
ATOM 1246 N N . TRP A 1 158 ? -5.664 17.812 12.867 1 97.56 158 TRP A N 1
ATOM 1247 C CA . TRP A 1 158 ? -4.844 17.969 11.672 1 97.56 158 TRP A CA 1
ATOM 1248 C C . TRP A 1 158 ? -5.148 19.281 10.961 1 97.56 158 TRP A C 1
ATOM 1250 O O . TRP A 1 158 ? -4.488 19.641 9.984 1 97.56 158 TRP A O 1
ATOM 1260 N N . ARG A 1 159 ? -6.129 20.062 11.453 1 97.81 159 ARG A N 1
ATOM 1261 C CA . ARG A 1 159 ? -6.41 21.375 10.875 1 97.81 159 ARG A CA 1
ATOM 1262 C C . ARG A 1 159 ? -5.375 22.391 11.32 1 97.81 159 ARG A C 1
ATOM 1264 O O . ARG A 1 159 ? -5.254 23.469 10.719 1 97.81 159 ARG A O 1
ATOM 1271 N N . ARG A 1 160 ? -4.695 22.047 12.297 1 97.75 160 ARG A N 1
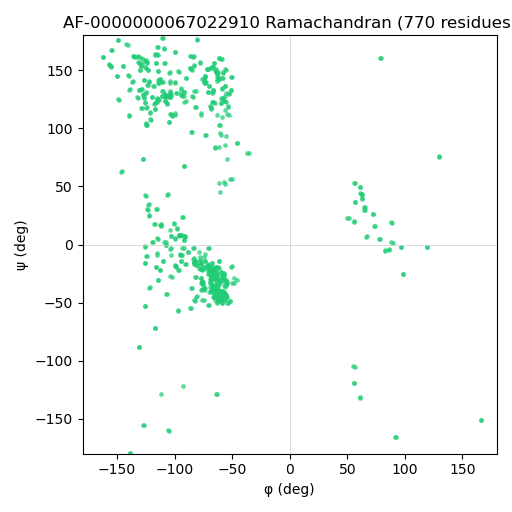ATOM 1272 C CA . ARG A 1 160 ? -3.771 22.984 12.938 1 97.75 160 ARG A CA 1
ATOM 1273 C C . ARG A 1 160 ? -2.338 22.734 12.477 1 97.75 160 ARG A C 1
ATOM 1275 O O . ARG A 1 160 ? -2.043 21.703 11.875 1 97.75 160 ARG A O 1
ATOM 1282 N N . ALA A 1 161 ? -1.467 23.734 12.773 1 97.31 161 ALA A N 1
ATOM 1283 C CA . ALA A 1 161 ? -0.03 23.641 12.523 1 97.31 161 ALA A CA 1
ATOM 1284 C C . ALA A 1 161 ? 0.744 23.516 13.836 1 97.31 161 ALA A C 1
ATOM 1286 O O . ALA A 1 161 ? 0.181 23.719 14.914 1 97.31 161 ALA A O 1
ATOM 1287 N N . PRO A 1 162 ? 2.041 23.203 13.758 1 97.19 162 PRO A N 1
ATOM 1288 C CA . PRO A 1 162 ? 2.836 22.938 14.953 1 97.19 162 PRO A CA 1
ATOM 1289 C C . PRO A 1 162 ? 2.803 24.094 15.953 1 97.19 162 PRO A C 1
ATOM 1291 O O . PRO A 1 162 ? 2.871 23.875 17.172 1 97.19 162 PRO A O 1
ATOM 1294 N N . ASN A 1 163 ? 2.66 25.328 15.516 1 94.56 163 ASN A N 1
ATOM 1295 C CA . ASN A 1 163 ? 2.617 26.469 16.422 1 94.56 163 ASN A CA 1
ATOM 1296 C C . ASN A 1 163 ? 1.428 26.391 17.375 1 94.56 163 ASN A C 1
ATOM 1298 O O . ASN A 1 163 ? 1.434 27.016 18.438 1 94.56 163 ASN A O 1
ATOM 1302 N N . GLU A 1 164 ? 0.474 25.609 17 1 97.19 164 GLU A N 1
ATOM 1303 C CA . GLU A 1 164 ? -0.731 25.5 17.812 1 97.19 164 GLU A CA 1
ATOM 1304 C C . GLU A 1 164 ? -0.846 24.109 18.438 1 97.19 164 GLU A C 1
ATOM 1306 O O . GLU A 1 164 ? -1.919 23.719 18.906 1 97.19 164 GLU A O 1
ATOM 1311 N N . MET A 1 165 ? 0.256 23.344 18.469 1 97.56 165 MET A N 1
ATOM 1312 C CA . MET A 1 165 ? 0.15 21.938 18.859 1 97.56 165 MET A CA 1
ATOM 1313 C C . MET A 1 165 ? 0.922 21.688 20.156 1 97.56 165 MET A C 1
ATOM 1315 O O . MET A 1 165 ? 1.457 20.594 20.359 1 97.56 165 MET A O 1
ATOM 1319 N N . ALA A 1 166 ? 1.018 22.641 21 1 97.25 166 ALA A N 1
ATOM 1320 C CA . ALA A 1 166 ? 1.774 22.469 22.234 1 97.25 166 ALA A CA 1
ATOM 1321 C C . ALA A 1 166 ? 1.217 21.328 23.062 1 97.25 166 ALA A C 1
ATOM 1323 O O . ALA A 1 166 ? 1.974 20.5 23.578 1 97.25 166 ALA A O 1
ATOM 1324 N N . ASP A 1 167 ? -0.135 21.266 23.219 1 97.25 167 ASP A N 1
ATOM 1325 C CA . ASP A 1 167 ? -0.76 20.203 24 1 97.25 167 ASP A CA 1
ATOM 1326 C C . ASP A 1 167 ? -0.513 18.828 23.375 1 97.25 167 ASP A C 1
ATOM 1328 O O . ASP A 1 167 ? -0.239 17.859 24.078 1 97.25 167 ASP A O 1
ATOM 1332 N N . PHE A 1 168 ? -0.63 18.766 22.141 1 98.31 168 PHE A N 1
ATOM 1333 C CA . PHE A 1 168 ? -0.368 17.516 21.438 1 98.31 168 PHE A CA 1
ATOM 1334 C C . PHE A 1 168 ? 1.06 17.047 21.688 1 98.31 168 PHE A C 1
ATOM 1336 O O . PHE A 1 168 ? 1.285 15.875 22 1 98.31 168 PHE A O 1
ATOM 1343 N N . TYR A 1 169 ? 2.039 17.938 21.5 1 98.75 169 TYR A N 1
ATOM 1344 C CA . TYR A 1 169 ? 3.445 17.578 21.641 1 98.75 169 TYR A CA 1
ATOM 1345 C C . TYR A 1 169 ? 3.756 17.141 23.062 1 98.75 169 TYR A C 1
ATOM 1347 O O . TYR A 1 169 ? 4.539 16.219 23.281 1 98.75 169 TYR A O 1
ATOM 1355 N N . SER A 1 170 ? 3.141 17.828 24.031 1 98.56 170 SER A N 1
ATOM 1356 C CA . SER A 1 170 ? 3.303 17.422 25.422 1 98.56 170 SER A CA 1
ATOM 1357 C C . SER A 1 170 ? 2.766 16.016 25.641 1 98.56 170 SER A C 1
ATOM 1359 O O . SER A 1 170 ? 3.428 15.18 26.266 1 98.56 170 SER A O 1
ATOM 1361 N N . ASN A 1 171 ? 1.577 15.797 25.141 1 98.5 171 ASN A N 1
ATOM 1362 C CA . ASN A 1 171 ? 0.972 14.469 25.266 1 98.5 171 ASN A CA 1
ATOM 1363 C C . ASN A 1 171 ? 1.8 13.406 24.547 1 98.5 171 ASN A C 1
ATOM 1365 O O . ASN A 1 171 ? 1.945 12.289 25.031 1 98.5 171 ASN A O 1
ATOM 1369 N N . LEU A 1 172 ? 2.283 13.727 23.391 1 98.75 172 LEU A N 1
ATOM 1370 C CA . LEU A 1 172 ? 3.09 12.797 22.609 1 98.75 172 LEU A CA 1
ATOM 1371 C C . LEU A 1 172 ? 4.363 12.422 23.344 1 98.75 172 LEU A C 1
ATOM 1373 O O . LEU A 1 172 ? 4.723 11.242 23.406 1 98.75 172 LEU A O 1
ATOM 1377 N N . LYS A 1 173 ? 5.055 13.414 23.875 1 98.69 173 LYS A N 1
ATOM 1378 C CA . LYS A 1 173 ? 6.258 13.164 24.656 1 98.69 173 LYS A CA 1
ATOM 1379 C C . LYS A 1 173 ? 5.969 12.203 25.812 1 98.69 173 LYS A C 1
ATOM 1381 O O . LYS A 1 173 ? 6.699 11.227 26.016 1 98.69 173 LYS A O 1
ATOM 1386 N N . THR A 1 174 ? 4.895 12.469 26.484 1 98.62 174 THR A N 1
ATOM 1387 C CA . THR A 1 174 ? 4.5 11.633 27.625 1 98.62 174 THR A CA 1
ATOM 1388 C C . THR A 1 174 ? 4.172 10.219 27.156 1 98.62 174 THR A C 1
ATOM 1390 O O . THR A 1 174 ? 4.562 9.242 27.797 1 98.62 174 THR A O 1
ATOM 1393 N N . LEU A 1 175 ? 3.463 10.133 26.078 1 98.56 175 LEU A N 1
ATOM 1394 C CA . LEU A 1 175 ? 3.105 8.828 25.516 1 98.56 175 LEU A CA 1
ATOM 1395 C C . LEU A 1 175 ? 4.352 8.008 25.219 1 98.56 175 LEU A C 1
ATOM 1397 O O . LEU A 1 175 ? 4.422 6.828 25.547 1 98.56 175 LEU A O 1
ATOM 1401 N N . ILE A 1 176 ? 5.312 8.609 24.578 1 98.56 176 ILE A N 1
ATOM 1402 C CA . ILE A 1 176 ? 6.547 7.941 24.172 1 98.56 176 ILE A CA 1
ATOM 1403 C C . ILE A 1 176 ? 7.328 7.512 25.422 1 98.56 176 ILE A C 1
ATOM 1405 O O . ILE A 1 176 ? 7.785 6.371 25.516 1 98.56 176 ILE A O 1
ATOM 1409 N N . GLU A 1 177 ? 7.457 8.375 26.422 1 98.56 177 GLU A N 1
ATOM 1410 C CA . GLU A 1 177 ? 8.188 8.094 27.641 1 98.56 177 GLU A CA 1
ATOM 1411 C C . GLU A 1 177 ? 7.539 6.949 28.422 1 98.56 177 GLU A C 1
ATOM 1413 O O . GLU A 1 177 ? 8.227 6.047 28.906 1 98.56 177 GLU A O 1
ATOM 1418 N N . ASN A 1 178 ? 6.23 7.016 28.531 1 98.06 178 ASN A N 1
ATOM 1419 C CA . ASN A 1 178 ? 5.52 5.965 29.25 1 98.06 178 ASN A CA 1
ATOM 1420 C C . ASN A 1 178 ? 5.652 4.617 28.547 1 98.06 178 ASN A C 1
ATOM 1422 O O . ASN A 1 178 ? 5.836 3.586 29.188 1 98.06 178 ASN A O 1
ATOM 1426 N N . THR A 1 179 ? 5.52 4.633 27.266 1 96.69 179 THR A N 1
ATOM 1427 C CA . THR A 1 179 ? 5.637 3.404 26.484 1 96.69 179 THR A CA 1
ATOM 1428 C C . THR A 1 179 ? 7.027 2.799 26.641 1 96.69 179 THR A C 1
ATOM 1430 O O . THR A 1 179 ? 7.172 1.581 26.75 1 96.69 179 THR A O 1
ATOM 1433 N N . TYR A 1 180 ? 8.047 3.641 26.562 1 96.19 180 TYR A N 1
ATOM 1434 C CA . TYR A 1 180 ? 9.422 3.223 26.797 1 96.19 180 TYR A CA 1
ATOM 1435 C C . TYR A 1 180 ? 9.547 2.484 28.125 1 96.19 180 TYR A C 1
ATOM 1437 O O . TYR A 1 180 ? 10.109 1.387 28.188 1 96.19 180 TYR A O 1
ATOM 1445 N N . LYS A 1 181 ? 9 3.043 29.172 1 95.62 181 LYS A N 1
ATOM 1446 C CA . LYS A 1 181 ? 9.094 2.482 30.516 1 95.62 181 LYS A CA 1
ATOM 1447 C C . LYS A 1 181 ? 8.312 1.176 30.625 1 95.62 181 LYS A C 1
ATOM 1449 O O . LYS A 1 181 ? 8.789 0.208 31.219 1 95.62 181 LYS A O 1
ATOM 1454 N N . TYR A 1 182 ? 7.203 1.136 30.016 1 93.12 182 TYR A N 1
ATOM 1455 C CA . TYR A 1 182 ? 6.324 -0.022 30.141 1 93.12 182 TYR A CA 1
ATOM 1456 C C . TYR A 1 182 ? 6.812 -1.173 29.266 1 93.12 182 TYR A C 1
ATOM 1458 O O . TYR A 1 182 ? 6.395 -2.318 29.453 1 93.12 182 TYR A O 1
ATOM 1466 N N . ASN A 1 183 ? 7.578 -0.813 28.312 1 90.19 183 ASN A N 1
ATOM 1467 C CA . ASN A 1 183 ? 8.086 -1.84 27.422 1 90.19 183 ASN A CA 1
ATOM 1468 C C . ASN A 1 183 ? 9.562 -2.135 27.672 1 90.19 183 ASN A C 1
ATOM 1470 O O . ASN A 1 183 ? 10.359 -2.178 26.75 1 90.19 183 ASN A O 1
ATOM 1474 N N . SER A 1 184 ? 9.93 -2.232 28.922 1 89.88 184 SER A N 1
ATOM 1475 C CA . SER A 1 184 ? 11.242 -2.678 29.391 1 89.88 184 SER A CA 1
ATOM 1476 C C . SER A 1 184 ? 12.336 -1.715 28.953 1 89.88 184 SER A C 1
ATOM 1478 O O . SER A 1 184 ? 13.414 -2.143 28.531 1 89.88 184 SER A O 1
ATOM 1480 N N . ASN A 1 185 ? 12.031 -0.438 28.859 1 94.06 185 ASN A N 1
ATOM 1481 C CA . ASN A 1 185 ? 12.977 0.624 28.547 1 94.06 185 ASN A CA 1
ATOM 1482 C C . ASN A 1 185 ? 13.57 0.451 27.156 1 94.06 185 ASN A C 1
ATOM 1484 O O . ASN A 1 185 ? 14.781 0.587 26.969 1 94.06 185 ASN A O 1
ATOM 1488 N N . ARG A 1 186 ? 12.688 0.057 26.266 1 92.75 186 ARG A N 1
ATOM 1489 C CA . ARG A 1 186 ? 13.094 -0.077 24.875 1 92.75 186 ARG A CA 1
ATOM 1490 C C . ARG A 1 186 ? 12.664 1.138 24.062 1 92.75 186 ARG A C 1
ATOM 1492 O O . ARG A 1 186 ? 11.562 1.651 24.234 1 92.75 186 ARG A O 1
ATOM 1499 N N . LYS A 1 187 ? 13.594 1.503 23.219 1 95.75 187 LYS A N 1
ATOM 1500 C CA . LYS A 1 187 ? 13.328 2.648 22.344 1 95.75 187 LYS A CA 1
ATOM 1501 C C . LYS A 1 187 ? 12.133 2.385 21.438 1 95.75 187 LYS A C 1
ATOM 1503 O O . LYS A 1 187 ? 11.789 1.23 21.172 1 95.75 187 LYS A O 1
ATOM 1508 N N . ILE A 1 188 ? 11.617 3.449 20.953 1 96.31 188 ILE A N 1
ATOM 1509 C CA . ILE A 1 188 ? 10.336 3.395 20.25 1 96.31 188 ILE A CA 1
ATOM 1510 C C . ILE A 1 188 ? 10.539 3.701 18.766 1 96.31 188 ILE A C 1
ATOM 1512 O O . ILE A 1 188 ? 11.344 4.57 18.406 1 96.31 188 ILE A O 1
ATOM 1516 N N . VAL A 1 189 ? 9.773 2.986 17.906 1 96.81 189 VAL A N 1
ATOM 1517 C CA . VAL A 1 189 ? 9.711 3.307 16.484 1 96.81 189 VAL A CA 1
ATOM 1518 C C . VAL A 1 189 ? 8.523 4.223 16.203 1 96.81 189 VAL A C 1
ATOM 1520 O O . VAL A 1 189 ? 7.418 3.973 16.703 1 96.81 189 VAL A O 1
ATOM 1523 N N . ILE A 1 190 ? 8.773 5.242 15.461 1 98.38 190 ILE A N 1
ATOM 1524 C CA . ILE A 1 190 ? 7.715 6.156 15.047 1 98.38 190 ILE A CA 1
ATOM 1525 C C . ILE A 1 190 ? 7.352 5.898 13.586 1 98.38 190 ILE A C 1
ATOM 1527 O O . ILE A 1 190 ? 8.227 5.828 12.727 1 98.38 190 ILE A O 1
ATOM 1531 N N . ILE A 1 191 ? 6.074 5.723 13.312 1 97.56 191 ILE A N 1
ATOM 1532 C CA . ILE A 1 191 ? 5.59 5.621 11.945 1 97.56 191 ILE A CA 1
ATOM 1533 C C . ILE A 1 191 ? 4.688 6.812 11.625 1 97.56 191 ILE A C 1
ATOM 1535 O O . ILE A 1 191 ? 3.725 7.078 12.352 1 97.56 191 ILE A O 1
ATOM 1539 N N . THR A 1 192 ? 4.996 7.516 10.578 1 98.12 192 THR A N 1
ATOM 1540 C CA . THR A 1 192 ? 4.18 8.664 10.195 1 98.12 192 THR A CA 1
ATOM 1541 C C . THR A 1 192 ? 3.686 8.516 8.758 1 98.12 192 THR A C 1
ATOM 1543 O O . THR A 1 192 ? 4.27 7.773 7.965 1 98.12 192 THR A O 1
ATOM 1546 N N . HIS A 1 193 ? 2.635 9.188 8.523 1 96 193 HIS A N 1
ATOM 1547 C CA . HIS A 1 193 ? 2.098 9.266 7.168 1 96 193 HIS A CA 1
ATOM 1548 C C . HIS A 1 193 ? 1.856 10.711 6.75 1 96 193 HIS A C 1
ATOM 1550 O O . HIS A 1 193 ? 1.312 11.5 7.523 1 96 193 HIS A O 1
ATOM 1556 N N . SER A 1 194 ? 2.275 11.062 5.574 1 96.25 194 SER A N 1
ATOM 1557 C CA . SER A 1 194 ? 1.941 12.344 4.957 1 96.25 194 SER A CA 1
ATOM 1558 C C . SER A 1 194 ? 2.344 13.508 5.852 1 96.25 194 SER A C 1
ATOM 1560 O O . SER A 1 194 ? 3.508 13.625 6.242 1 96.25 194 SER A O 1
ATOM 1562 N N . MET A 1 195 ? 1.432 14.32 6.277 1 97.88 195 MET A N 1
ATOM 1563 C CA . MET A 1 195 ? 1.69 15.508 7.086 1 97.88 195 MET A CA 1
ATOM 1564 C C . MET A 1 195 ? 2.26 15.133 8.445 1 97.88 195 MET A C 1
ATOM 1566 O O . MET A 1 195 ? 2.932 15.938 9.094 1 97.88 195 MET A O 1
ATOM 1570 N N . GLY A 1 196 ? 2.023 13.914 8.859 1 98.38 196 GLY A N 1
ATOM 1571 C CA . GLY A 1 196 ? 2.592 13.477 10.133 1 98.38 196 GLY A CA 1
ATOM 1572 C C . GLY A 1 196 ? 4.105 13.586 10.172 1 98.38 196 GLY A C 1
ATOM 1573 O O . GLY A 1 196 ? 4.688 13.781 11.242 1 98.38 196 GLY A O 1
ATOM 1574 N N . SER A 1 197 ? 4.734 13.492 9.031 1 98.44 197 SER A N 1
ATOM 1575 C CA . SER A 1 197 ? 6.191 13.5 8.953 1 98.44 197 SER A CA 1
ATOM 1576 C C . SER A 1 197 ? 6.75 14.883 9.258 1 98.44 197 SER A C 1
ATOM 1578 O O . SER A 1 197 ? 7.559 15.039 10.18 1 98.44 197 SER A O 1
ATOM 1580 N N . PRO A 1 198 ? 6.277 15.945 8.594 1 98.38 198 PRO A N 1
ATOM 1581 C CA . PRO A 1 198 ? 6.793 17.266 8.984 1 98.38 198 PRO A CA 1
ATOM 1582 C C . PRO A 1 198 ? 6.336 17.688 10.375 1 98.38 198 PRO A C 1
ATOM 1584 O O . PRO A 1 198 ? 7.047 18.422 11.062 1 98.38 198 PRO A O 1
ATOM 1587 N N . VAL A 1 199 ? 5.199 17.234 10.828 1 98.69 199 VAL A N 1
ATOM 1588 C CA . VAL A 1 199 ? 4.77 17.5 12.195 1 98.69 199 VAL A CA 1
ATOM 1589 C C . VAL A 1 199 ? 5.773 16.922 13.188 1 98.69 199 VAL A C 1
ATOM 1591 O O . VAL A 1 199 ? 6.16 17.562 14.156 1 98.69 199 VAL A O 1
ATOM 1594 N N . MET A 1 200 ? 6.254 15.742 12.883 1 98.81 200 MET A N 1
ATOM 1595 C CA . MET A 1 200 ? 7.219 15.086 13.766 1 98.81 200 MET A CA 1
ATOM 1596 C C . MET A 1 200 ? 8.602 15.719 13.617 1 98.81 200 MET A C 1
ATOM 1598 O O . MET A 1 200 ? 9.367 15.773 14.578 1 98.81 200 MET A O 1
ATOM 1602 N N . LEU A 1 201 ? 8.906 16.188 12.398 1 98.62 201 LEU A N 1
ATOM 1603 C CA . LEU A 1 201 ? 10.172 16.875 12.25 1 98.62 201 LEU A CA 1
ATOM 1604 C C . LEU A 1 201 ? 10.25 18.078 13.188 1 98.62 201 LEU A C 1
ATOM 1606 O O . LEU A 1 201 ? 11.289 18.312 13.812 1 98.62 201 LEU A O 1
ATOM 1610 N N . TYR A 1 202 ? 9.18 18.844 13.297 1 98.5 202 TYR A N 1
ATOM 1611 C CA . TYR A 1 202 ? 9.125 19.953 14.234 1 98.5 202 TYR A CA 1
ATOM 1612 C C . TYR A 1 202 ? 9.336 19.469 15.664 1 98.5 202 TYR A C 1
ATOM 1614 O O . TYR A 1 202 ? 10.078 20.094 16.438 1 98.5 202 TYR A O 1
ATOM 1622 N N . PHE A 1 203 ? 8.711 18.391 16.094 1 98.81 203 PHE A N 1
ATOM 1623 C CA . PHE A 1 203 ? 8.844 17.812 17.422 1 98.81 203 PHE A CA 1
ATOM 1624 C C . PHE A 1 203 ? 10.305 17.5 17.734 1 98.81 203 PHE A C 1
ATOM 1626 O O . PHE A 1 203 ? 10.812 17.875 18.797 1 98.81 203 PHE A O 1
ATOM 1633 N N . TYR A 1 204 ? 11.008 16.844 16.734 1 98.75 204 TYR A N 1
ATOM 1634 C CA . TYR A 1 204 ? 12.383 16.406 16.938 1 98.75 204 TYR A CA 1
ATOM 1635 C C . TYR A 1 204 ? 13.32 17.609 17.062 1 98.75 204 TYR A C 1
ATOM 1637 O O . TYR A 1 204 ? 14.273 17.578 17.828 1 98.75 204 TYR A O 1
ATOM 1645 N N . ASN A 1 205 ? 13.016 18.656 16.297 1 98 205 ASN A N 1
ATOM 1646 C CA . ASN A 1 205 ? 13.992 19.734 16.172 1 98 205 ASN A CA 1
ATOM 1647 C C . ASN A 1 205 ? 13.688 20.875 17.125 1 98 205 ASN A C 1
ATOM 1649 O O . ASN A 1 205 ? 14.578 21.672 17.453 1 98 205 ASN A O 1
ATOM 1653 N N . LYS A 1 206 ? 12.406 20.984 17.594 1 97.81 206 LYS A N 1
ATOM 1654 C CA . LYS A 1 206 ? 12.055 22.203 18.328 1 97.81 206 LYS A CA 1
ATOM 1655 C C . LYS A 1 206 ? 11.461 21.891 19.688 1 97.81 206 LYS A C 1
ATOM 1657 O O . LYS A 1 206 ? 11.383 22.75 20.562 1 97.81 206 LYS A O 1
ATOM 1662 N N . VAL A 1 207 ? 11.055 20.672 19.891 1 98.25 207 VAL A N 1
ATOM 1663 C CA . VAL A 1 207 ? 10.32 20.375 21.125 1 98.25 207 VAL A CA 1
ATOM 1664 C C . VAL A 1 207 ? 11.211 19.578 22.078 1 98.25 207 VAL A C 1
ATOM 1666 O O . VAL A 1 207 ? 11.258 19.875 23.266 1 98.25 207 VAL A O 1
ATOM 1669 N N . VAL A 1 208 ? 11.961 18.578 21.562 1 98.56 208 VAL A N 1
ATOM 1670 C CA . VAL A 1 208 ? 12.828 17.75 22.406 1 98.56 208 VAL A CA 1
ATOM 1671 C C . VAL A 1 208 ? 14.289 17.984 22.016 1 98.56 208 VAL A C 1
ATOM 1673 O O . VAL A 1 208 ? 14.578 18.641 21.016 1 98.56 208 VAL A O 1
ATOM 1676 N N . ASP A 1 209 ? 15.242 17.469 22.828 1 98.38 209 ASP A N 1
ATOM 1677 C CA . ASP A 1 209 ? 16.656 17.625 22.531 1 98.38 209 ASP A CA 1
ATOM 1678 C C . ASP A 1 209 ? 17.297 16.312 22.125 1 98.38 209 ASP A C 1
ATOM 1680 O O . ASP A 1 209 ? 16.625 15.273 22.078 1 98.38 209 ASP A O 1
ATOM 1684 N N . GLN A 1 210 ? 18.547 16.359 21.797 1 98.19 210 GLN A N 1
ATOM 1685 C CA . GLN A 1 210 ? 19.219 15.195 21.25 1 98.19 210 GLN A CA 1
ATOM 1686 C C . GLN A 1 210 ? 19.328 14.078 22.281 1 98.19 210 GLN A C 1
ATOM 1688 O O . GLN A 1 210 ? 19.203 12.898 21.938 1 98.19 210 GLN A O 1
ATOM 1693 N N . ALA A 1 211 ? 19.609 14.406 23.5 1 98.5 211 ALA A N 1
ATOM 1694 C CA . ALA A 1 211 ? 19.719 13.398 24.562 1 98.5 211 ALA A CA 1
ATOM 1695 C C . ALA A 1 211 ? 18.406 12.625 24.703 1 98.5 211 ALA A C 1
ATOM 1697 O O . ALA A 1 211 ? 18.422 11.406 24.891 1 98.5 211 ALA A O 1
ATOM 1698 N N . TRP A 1 212 ? 17.328 13.352 24.656 1 98.75 212 TRP A N 1
ATOM 1699 C CA . TRP A 1 212 ? 16.016 12.719 24.734 1 98.75 212 TRP A CA 1
ATOM 1700 C C . TRP A 1 212 ? 15.789 11.766 23.578 1 98.75 212 TRP A C 1
ATOM 1702 O O . TRP A 1 212 ? 15.367 10.625 23.766 1 98.75 212 TRP A O 1
ATOM 1712 N N . LYS A 1 213 ? 16.078 12.195 22.391 1 98.69 213 LYS A N 1
ATOM 1713 C CA . LYS A 1 213 ? 15.914 11.367 21.188 1 98.69 213 LYS A CA 1
ATOM 1714 C C . LYS A 1 213 ? 16.766 10.102 21.281 1 98.69 213 LYS A C 1
ATOM 1716 O O . LYS A 1 213 ? 16.297 9.016 20.953 1 98.69 213 LYS A O 1
ATOM 1721 N N . ASP A 1 214 ? 17.984 10.266 21.75 1 98.06 214 ASP A N 1
ATOM 1722 C CA . ASP A 1 214 ? 18.906 9.133 21.875 1 98.06 214 ASP A CA 1
ATOM 1723 C C . ASP A 1 214 ? 18.375 8.102 22.859 1 98.06 214 ASP A C 1
ATOM 1725 O O . ASP A 1 214 ? 18.609 6.898 22.688 1 98.06 214 ASP A O 1
ATOM 1729 N N . LYS A 1 215 ? 17.656 8.562 23.766 1 98.06 215 LYS A N 1
ATOM 1730 C CA . LYS A 1 215 ? 17.172 7.68 24.828 1 98.06 215 LYS A CA 1
ATOM 1731 C C . LYS A 1 215 ? 15.898 6.965 24.406 1 98.06 215 LYS A C 1
ATOM 1733 O O . LYS A 1 215 ? 15.719 5.781 24.688 1 98.06 215 LYS A O 1
ATOM 1738 N N . PHE A 1 216 ? 15.016 7.645 23.672 1 98.31 216 PHE A N 1
ATOM 1739 C CA . PHE A 1 216 ? 13.656 7.137 23.594 1 98.31 216 PHE A CA 1
ATOM 1740 C C . PHE A 1 216 ? 13.344 6.66 22.172 1 98.31 216 PHE A C 1
ATOM 1742 O O . PHE A 1 216 ? 12.414 5.871 21.969 1 98.31 216 PHE A O 1
ATOM 1749 N N . ILE A 1 217 ? 14.039 7.121 21.188 1 98.12 217 ILE A N 1
ATOM 1750 C CA . ILE A 1 217 ? 13.656 6.871 19.797 1 98.12 217 ILE A CA 1
ATOM 1751 C C . ILE A 1 217 ? 14.609 5.859 19.172 1 98.12 217 ILE A C 1
ATOM 1753 O O . ILE A 1 217 ? 15.828 6.035 19.203 1 98.12 217 ILE A O 1
ATOM 1757 N N . LYS A 1 218 ? 14.039 4.836 18.609 1 95.81 218 LYS A N 1
ATOM 1758 C CA . LYS A 1 218 ? 14.812 3.863 17.828 1 95.81 218 LYS A CA 1
ATOM 1759 C C . LYS A 1 218 ? 14.969 4.312 16.375 1 95.81 218 LYS A C 1
ATOM 1761 O O . LYS A 1 218 ? 16.078 4.348 15.859 1 95.81 218 LYS A O 1
ATOM 1766 N N . SER A 1 219 ? 13.867 4.59 15.719 1 96.19 219 SER A N 1
ATOM 1767 C CA . SER A 1 219 ? 13.859 5.039 14.336 1 96.19 219 SER A CA 1
ATOM 1768 C C . SER A 1 219 ? 12.531 5.699 13.977 1 96.19 219 SER A C 1
ATOM 1770 O O . SER A 1 219 ? 11.562 5.598 14.734 1 96.19 219 SER A O 1
ATOM 1772 N N . HIS A 1 220 ? 12.586 6.441 12.922 1 97.94 220 HIS A N 1
ATOM 1773 C CA . HIS A 1 220 ? 11.398 7.047 12.32 1 97.94 220 HIS A CA 1
ATOM 1774 C C . HIS A 1 220 ? 11.156 6.496 10.914 1 97.94 220 HIS A C 1
ATOM 1776 O O . HIS A 1 220 ? 12.039 6.559 10.055 1 97.94 220 HIS A O 1
ATOM 1782 N N . ILE A 1 221 ? 10.016 5.949 10.742 1 97 221 ILE A N 1
ATOM 1783 C CA . ILE A 1 221 ? 9.594 5.473 9.43 1 97 221 ILE A CA 1
ATOM 1784 C C . ILE A 1 221 ? 8.539 6.422 8.852 1 97 221 ILE A C 1
ATOM 1786 O O . ILE A 1 221 ? 7.465 6.586 9.43 1 97 221 ILE A O 1
ATOM 1790 N N . SER A 1 222 ? 8.812 6.984 7.703 1 97.62 222 SER A N 1
ATOM 1791 C CA . SER A 1 222 ? 7.898 7.91 7.039 1 97.62 222 SER A CA 1
ATOM 1792 C C . SER A 1 222 ? 7.262 7.273 5.809 1 97.62 222 SER A C 1
ATOM 1794 O O . SER A 1 222 ? 7.965 6.809 4.91 1 97.62 222 SER A O 1
ATOM 1796 N N . LEU A 1 223 ? 5.988 7.273 5.832 1 95 223 LEU A N 1
ATOM 1797 C CA . LEU A 1 223 ? 5.238 6.773 4.688 1 95 223 LEU A CA 1
ATOM 1798 C C . LEU A 1 223 ? 4.641 7.926 3.885 1 95 223 LEU A C 1
ATOM 1800 O O . LEU A 1 223 ? 3.664 8.547 4.316 1 95 223 LEU A O 1
ATOM 1804 N N . GLY A 1 224 ? 5.23 8.211 2.73 1 95.94 224 GLY A N 1
ATOM 1805 C CA . GLY A 1 224 ? 4.727 9.281 1.892 1 95.94 224 GLY A CA 1
ATOM 1806 C C . GLY A 1 224 ? 4.773 10.641 2.568 1 95.94 224 GLY A C 1
ATOM 1807 O O . GLY A 1 224 ? 3.812 11.414 2.498 1 95.94 224 GLY A O 1
ATOM 1808 N N . GLY A 1 225 ? 5.781 10.906 3.172 1 97.44 225 GLY A N 1
ATOM 1809 C CA . GLY A 1 225 ? 5.887 12.125 3.953 1 97.44 225 GLY A CA 1
ATOM 1810 C C . GLY A 1 225 ? 5.875 13.383 3.1 1 97.44 225 GLY A C 1
ATOM 1811 O O . GLY A 1 225 ? 6.562 13.453 2.08 1 97.44 225 GLY A O 1
ATOM 1812 N N . ALA A 1 226 ? 5.062 14.344 3.529 1 97.81 226 ALA A N 1
ATOM 1813 C CA . ALA A 1 226 ? 5.023 15.656 2.877 1 97.81 226 ALA A CA 1
ATOM 1814 C C . ALA A 1 226 ? 5.984 16.625 3.549 1 97.81 226 ALA A C 1
ATOM 1816 O O . ALA A 1 226 ? 5.57 17.688 4.039 1 97.81 226 ALA A O 1
ATOM 1817 N N . TRP A 1 227 ? 7.219 16.375 3.426 1 97.88 227 TRP A N 1
ATOM 1818 C CA . TRP A 1 227 ? 8.266 17.047 4.188 1 97.88 227 TRP A CA 1
ATOM 1819 C C . TRP A 1 227 ? 8.312 18.531 3.848 1 97.88 227 TRP A C 1
ATOM 1821 O O . TRP A 1 227 ? 8.531 19.375 4.727 1 97.88 227 TRP A O 1
ATOM 1831 N N . GLY A 1 228 ? 8.133 18.891 2.609 1 96.44 228 GLY A N 1
ATOM 1832 C CA . GLY A 1 228 ? 8.18 20.281 2.162 1 96.44 228 GLY A CA 1
ATOM 1833 C C . GLY A 1 228 ? 6.859 20.766 1.595 1 96.44 228 GLY A C 1
ATOM 1834 O O . GLY A 1 228 ? 6.828 21.719 0.815 1 96.44 228 GLY A O 1
ATOM 1835 N N . GLY A 1 229 ? 5.852 20 1.946 1 96.81 229 GLY A N 1
ATOM 1836 C CA . GLY A 1 229 ? 4.547 20.406 1.438 1 96.81 229 GLY A CA 1
ATOM 1837 C C . GLY A 1 229 ? 4.199 19.75 0.114 1 96.81 229 GLY A C 1
ATOM 1838 O O . GLY A 1 229 ? 4.773 18.719 -0.248 1 96.81 229 GLY A O 1
ATOM 1839 N N . ALA A 1 230 ? 3.172 20.312 -0.513 1 97.06 230 ALA A N 1
ATOM 1840 C CA . ALA A 1 230 ? 2.656 19.781 -1.774 1 97.06 230 ALA A CA 1
ATOM 1841 C C . ALA A 1 230 ? 2.061 20.891 -2.631 1 97.06 230 ALA A C 1
ATOM 1843 O O . ALA A 1 230 ? 1.401 21.797 -2.111 1 97.06 230 ALA A O 1
ATOM 1844 N N . MET A 1 231 ? 2.213 20.766 -3.928 1 97 231 MET A N 1
ATOM 1845 C CA . MET A 1 231 ? 1.755 21.797 -4.855 1 97 231 MET A CA 1
ATOM 1846 C C . MET A 1 231 ? 0.232 21.844 -4.895 1 97 231 MET A C 1
ATOM 1848 O O . MET A 1 231 ? -0.347 22.906 -5.164 1 97 231 MET A O 1
ATOM 1852 N N . GLN A 1 232 ? -0.371 20.812 -4.535 1 95.31 232 GLN A N 1
ATOM 1853 C CA . GLN A 1 232 ? -1.829 20.766 -4.543 1 95.31 232 GLN A CA 1
ATOM 1854 C C . GLN A 1 232 ? -2.418 21.844 -3.631 1 95.31 232 GLN A C 1
ATOM 1856 O O . GLN A 1 232 ? -3.557 22.266 -3.824 1 95.31 232 GLN A O 1
ATOM 1861 N N . ILE A 1 233 ? -1.688 22.281 -2.699 1 96.56 233 ILE A N 1
ATOM 1862 C CA . ILE A 1 233 ? -2.146 23.266 -1.735 1 96.56 233 ILE A CA 1
ATOM 1863 C C . ILE A 1 233 ? -2.4 24.594 -2.445 1 96.56 233 ILE A C 1
ATOM 1865 O O . ILE A 1 233 ? -3.314 25.344 -2.078 1 96.56 233 ILE A O 1
ATOM 1869 N N . VAL A 1 234 ? -1.702 24.891 -3.5 1 96.88 234 VAL A N 1
ATOM 1870 C CA . VAL A 1 234 ? -1.891 26.109 -4.277 1 96.88 234 VAL A CA 1
ATOM 1871 C C . VAL A 1 234 ? -3.297 26.125 -4.875 1 96.88 234 VAL A C 1
ATOM 1873 O O . VAL A 1 234 ? -4.02 27.125 -4.742 1 96.88 234 VAL A O 1
ATOM 1876 N N . LYS A 1 235 ? -3.633 25.047 -5.469 1 95.62 235 LYS A N 1
ATOM 1877 C CA . LYS A 1 235 ? -4.965 24.922 -6.055 1 95.62 235 LYS A CA 1
ATOM 1878 C C . LYS A 1 235 ? -6.043 24.969 -4.977 1 95.62 235 LYS A C 1
ATOM 1880 O O . LYS A 1 235 ? -7.078 25.609 -5.152 1 95.62 235 LYS A O 1
ATOM 1885 N N . LEU A 1 236 ? -5.777 24.25 -3.928 1 95.19 236 LEU A N 1
ATOM 1886 C CA . LEU A 1 236 ? -6.719 24.172 -2.816 1 95.19 236 LEU A CA 1
ATOM 1887 C C . LEU A 1 236 ? -7.051 25.562 -2.295 1 95.19 236 LEU A C 1
ATOM 1889 O O . LEU A 1 236 ? -8.227 25.906 -2.111 1 95.19 236 LEU A O 1
ATOM 1893 N N . LEU A 1 237 ? -6.094 26.438 -2.137 1 96.62 237 LEU A N 1
ATOM 1894 C CA . LEU A 1 237 ? -6.281 27.781 -1.582 1 96.62 237 LEU A CA 1
ATOM 1895 C C . LEU A 1 237 ? -6.93 28.703 -2.604 1 96.62 237 LEU A C 1
ATOM 1897 O O . LEU A 1 237 ? -7.699 29.594 -2.238 1 96.62 237 LEU A O 1
ATOM 1901 N N . ALA A 1 238 ? -6.617 28.453 -3.85 1 96.88 238 ALA A N 1
ATOM 1902 C CA . ALA A 1 238 ? -7.137 29.344 -4.887 1 96.88 238 ALA A CA 1
ATOM 1903 C C . ALA A 1 238 ? -8.562 28.969 -5.266 1 96.88 238 ALA A C 1
ATOM 1905 O O . ALA A 1 238 ? -9.461 29.812 -5.25 1 96.88 238 ALA A O 1
ATOM 1906 N N . SER A 1 239 ? -8.773 27.672 -5.523 1 94.88 239 SER A N 1
ATOM 1907 C CA . SER A 1 239 ? -10.016 27.281 -6.191 1 94.88 239 SER A CA 1
ATOM 1908 C C . SER A 1 239 ? -10.766 26.219 -5.398 1 94.88 239 SER A C 1
ATOM 1910 O O . SER A 1 239 ? -11.859 25.812 -5.781 1 94.88 239 SER A O 1
ATOM 1912 N N . GLY A 1 240 ? -10.195 25.812 -4.301 1 92.19 240 GLY A N 1
ATOM 1913 C CA . GLY A 1 240 ? -10.781 24.688 -3.596 1 92.19 240 GLY A CA 1
ATOM 1914 C C . GLY A 1 240 ? -10.445 23.344 -4.227 1 92.19 240 GLY A C 1
ATOM 1915 O O . GLY A 1 240 ? -10.008 23.281 -5.375 1 92.19 240 GLY A O 1
ATOM 1916 N N . TYR A 1 241 ? -10.602 22.312 -3.414 1 85.12 241 TYR A N 1
ATOM 1917 C CA . TYR A 1 241 ? -10.227 20.969 -3.863 1 85.12 241 TYR A CA 1
ATOM 1918 C C . TYR A 1 241 ? -11.109 19.906 -3.223 1 85.12 241 TYR A C 1
ATOM 1920 O O . TYR A 1 241 ? -11.242 19.859 -1.998 1 85.12 241 TYR A O 1
ATOM 1928 N N . ASN A 1 242 ? -11.773 19.062 -4.008 1 75.44 242 ASN A N 1
ATOM 1929 C CA . ASN A 1 242 ? -12.641 18.031 -3.463 1 75.44 242 ASN A CA 1
ATOM 1930 C C . ASN A 1 242 ? -11.945 16.656 -3.457 1 75.44 242 ASN A C 1
ATOM 1932 O O . ASN A 1 242 ? -12.602 15.633 -3.32 1 75.44 242 ASN A O 1
ATOM 1936 N N . MET A 1 243 ? -10.664 16.609 -3.557 1 64.94 243 MET A N 1
ATOM 1937 C CA . MET A 1 243 ? -9.836 15.398 -3.535 1 64.94 243 MET A CA 1
ATOM 1938 C C . MET A 1 243 ? -10.281 14.414 -4.605 1 64.94 243 MET A C 1
ATOM 1940 O O . MET A 1 243 ? -10.055 13.203 -4.477 1 64.94 243 MET A O 1
ATOM 1944 N N . ASP A 1 244 ? -10.953 14.891 -5.527 1 53.75 244 ASP A N 1
ATOM 1945 C CA . ASP A 1 244 ? -11.508 14.109 -6.625 1 53.75 244 ASP A CA 1
ATOM 1946 C C . ASP A 1 244 ? -12.289 12.906 -6.102 1 53.75 244 ASP A C 1
ATOM 1948 O O . ASP A 1 244 ? -12.273 11.836 -6.715 1 53.75 244 ASP A O 1
ATOM 1952 N N . PHE A 1 245 ? -12.664 13.102 -4.926 1 55.47 245 PHE A N 1
ATOM 1953 C CA . PHE A 1 245 ? -13.469 12.047 -4.312 1 55.47 245 PHE A CA 1
ATOM 1954 C C . PHE A 1 245 ? -14.93 12.172 -4.727 1 55.47 245 PHE A C 1
ATOM 1956 O O . PHE A 1 245 ? -15.57 13.188 -4.445 1 55.47 245 PHE A O 1
ATOM 1963 N N . PHE A 1 246 ? -15.391 11.219 -5.34 1 43.44 246 PHE A N 1
ATOM 1964 C CA . PHE A 1 246 ? -16.703 11.258 -5.977 1 43.44 246 PHE A CA 1
ATOM 1965 C C . PHE A 1 246 ? -17.797 11.477 -4.945 1 43.44 246 PHE A C 1
ATOM 1967 O O . PHE A 1 246 ? -18.906 11.914 -5.285 1 43.44 246 PHE A O 1
ATOM 1974 N N . ARG A 1 247 ? -17.4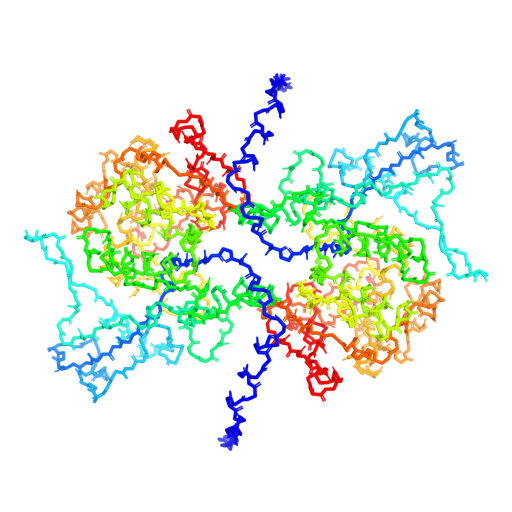38 11.305 -3.697 1 50 247 ARG A N 1
ATOM 1975 C CA . ARG A 1 247 ? -18.516 11.414 -2.721 1 50 247 ARG A CA 1
ATOM 1976 C C . ARG A 1 247 ? -18.656 12.844 -2.221 1 50 247 ARG A C 1
ATOM 1978 O O . ARG A 1 247 ? -19.641 13.18 -1.548 1 50 247 ARG A O 1
ATOM 1985 N N . ILE A 1 248 ? -17.625 13.523 -2.49 1 52.19 248 ILE A N 1
ATOM 1986 C CA . ILE A 1 248 ? -17.766 14.938 -2.184 1 52.19 248 ILE A CA 1
ATOM 1987 C C . ILE A 1 248 ? -18.422 15.656 -3.355 1 52.19 248 ILE A C 1
ATOM 1989 O O . ILE A 1 248 ? -17.781 15.93 -4.367 1 52.19 248 ILE A O 1
ATOM 1993 N N . ILE A 1 249 ? -19.656 15.805 -3.203 1 60.31 249 ILE A N 1
ATOM 1994 C CA . ILE A 1 249 ? -20.469 16.281 -4.309 1 60.31 249 ILE A CA 1
ATOM 1995 C C . ILE A 1 249 ? -20.406 17.812 -4.363 1 60.31 249 ILE A C 1
ATOM 1997 O O . ILE A 1 249 ? -20.734 18.422 -5.391 1 60.31 249 ILE A O 1
ATOM 2001 N N . LEU A 1 250 ? -19.875 18.359 -3.303 1 65 250 LEU A N 1
ATOM 2002 C CA . LEU A 1 250 ? -19.766 19.812 -3.342 1 65 250 LEU A CA 1
ATOM 2003 C C . LEU A 1 250 ? -18.719 20.25 -4.355 1 65 250 LEU A C 1
ATOM 2005 O O . LEU A 1 250 ? -17.656 19.625 -4.469 1 65 250 LEU A O 1
ATOM 2009 N N . PRO A 1 251 ? -19.172 21.266 -5.047 1 76.69 251 PRO A N 1
ATOM 2010 C CA . PRO A 1 251 ? -18.125 21.844 -5.891 1 76.69 251 PRO A CA 1
ATOM 2011 C C . PRO A 1 251 ? -16.906 22.312 -5.086 1 76.69 251 PRO A C 1
ATOM 2013 O O . PRO A 1 251 ? -17.062 22.75 -3.941 1 76.69 251 PRO A O 1
ATOM 2016 N N . PRO A 1 252 ? -15.82 22.234 -5.637 1 80.81 252 PRO A N 1
ATOM 2017 C CA . PRO A 1 252 ? -14.594 22.609 -4.938 1 80.81 252 PRO A CA 1
ATOM 2018 C C . PRO A 1 252 ? -14.656 24.031 -4.367 1 80.81 252 PRO A C 1
ATOM 2020 O O . PRO A 1 252 ? -14.148 24.281 -3.271 1 80.81 252 PRO A O 1
ATOM 2023 N N . SER A 1 253 ? -15.336 24.906 -5.012 1 83.25 253 SER A N 1
ATOM 2024 C CA . SER A 1 253 ? -15.406 26.297 -4.566 1 83.25 253 SER A CA 1
ATOM 2025 C C . SER A 1 253 ? -16.141 26.406 -3.234 1 83.25 253 SER A C 1
ATOM 2027 O O . SER A 1 253 ? -15.852 27.312 -2.439 1 83.25 253 SER A O 1
ATOM 2029 N N . ARG A 1 254 ? -16.969 25.5 -2.912 1 82.12 254 ARG A N 1
ATOM 2030 C CA . ARG A 1 254 ? -17.734 25.531 -1.674 1 82.12 254 ARG A CA 1
ATOM 2031 C C . ARG A 1 254 ? -16.922 24.984 -0.506 1 82.12 254 ARG A C 1
ATOM 2033 O O . ARG A 1 254 ? -17.266 25.234 0.657 1 82.12 254 ARG A O 1
ATOM 2040 N N . LEU A 1 255 ? -15.93 24.359 -0.848 1 88.12 255 LEU A N 1
ATOM 2041 C CA . LEU A 1 255 ? -15.062 23.797 0.183 1 88.12 255 LEU A CA 1
ATOM 2042 C C . LEU A 1 255 ? -13.906 24.75 0.493 1 88.12 255 LEU A C 1
ATOM 2044 O O . LEU A 1 255 ? -13.242 24.594 1.52 1 88.12 255 LEU A O 1
ATOM 2048 N N . ARG A 1 256 ? -13.727 25.688 -0.341 1 92.56 256 ARG A N 1
ATOM 2049 C CA . ARG A 1 256 ? -12.555 26.562 -0.313 1 92.56 256 ARG A CA 1
ATOM 2050 C C . ARG A 1 256 ? -12.445 27.297 1.018 1 92.56 256 ARG A C 1
ATOM 2052 O O . ARG A 1 256 ? -11.375 27.359 1.612 1 92.56 256 ARG A O 1
ATOM 2059 N N . SER A 1 257 ? -13.562 27.797 1.465 1 91.81 257 SER A N 1
ATOM 2060 C CA . SER A 1 257 ? -13.531 28.562 2.699 1 91.81 257 SER A CA 1
ATOM 2061 C C . SER A 1 257 ? -13.102 27.719 3.885 1 91.81 257 SER A C 1
ATOM 2063 O O . SER A 1 257 ? -12.344 28.172 4.746 1 91.81 257 SER A O 1
ATOM 2065 N N . MET A 1 258 ? -13.578 26.562 3.943 1 93.5 258 MET A N 1
ATOM 2066 C CA . MET A 1 258 ? -13.188 25.641 5 1 93.5 258 MET A CA 1
ATOM 2067 C C . MET A 1 258 ? -11.703 25.281 4.891 1 93.5 258 MET A C 1
ATOM 2069 O O . MET A 1 258 ? -10.961 25.391 5.871 1 93.5 258 MET A O 1
ATOM 2073 N N . GLN A 1 259 ? -11.289 24.938 3.736 1 94.62 259 GLN A N 1
ATOM 2074 C CA . GLN A 1 259 ? -9.914 24.5 3.512 1 94.62 259 GLN A CA 1
ATOM 2075 C C . GLN A 1 259 ? -8.938 25.641 3.779 1 94.62 259 GLN A C 1
ATOM 2077 O O . GLN A 1 259 ? -7.867 25.422 4.355 1 94.62 259 GLN A O 1
ATOM 2082 N N . ARG A 1 260 ? -9.305 26.844 3.432 1 96 260 ARG A N 1
ATOM 2083 C CA . ARG A 1 260 ? -8.508 28.031 3.703 1 96 260 ARG A CA 1
ATOM 2084 C C . ARG A 1 260 ? -8.352 28.25 5.203 1 96 260 ARG A C 1
ATOM 2086 O O . ARG A 1 260 ? -7.324 28.75 5.656 1 96 260 ARG A O 1
ATOM 2093 N N . SER A 1 261 ? -9.375 27.859 5.883 1 96 261 SER A N 1
ATOM 2094 C CA . SER A 1 261 ? -9.383 28.156 7.309 1 96 261 SER A CA 1
ATOM 2095 C C . SER A 1 261 ? -8.414 27.25 8.07 1 96 261 SER A C 1
ATOM 2097 O O . SER A 1 261 ? -8.047 27.547 9.211 1 96 261 SER A O 1
ATOM 2099 N N . PHE A 1 262 ? -8.031 26.156 7.531 1 97.12 262 PHE A N 1
ATOM 2100 C CA . PHE A 1 262 ? -7.066 25.25 8.156 1 97.12 262 PHE A CA 1
ATOM 2101 C C . PHE A 1 262 ? -5.648 25.781 8.016 1 97.12 262 PHE A C 1
ATOM 2103 O O . PHE A 1 262 ? -5.086 25.797 6.914 1 97.12 262 PHE A O 1
ATOM 2110 N N . ILE A 1 263 ? -5.062 26.172 9.086 1 97.19 263 ILE A N 1
ATOM 2111 C CA . ILE A 1 263 ? -3.717 26.719 9.016 1 97.19 263 ILE A CA 1
ATOM 2112 C C . ILE A 1 263 ? -2.732 25.641 8.578 1 97.19 263 ILE A C 1
ATOM 2114 O O . ILE A 1 263 ? -1.653 25.938 8.062 1 97.19 263 ILE A O 1
ATOM 2118 N N . SER A 1 264 ? -3.086 24.344 8.719 1 97.69 264 SER A N 1
ATOM 2119 C CA . SER A 1 264 ? -2.279 23.234 8.227 1 97.69 264 SER A CA 1
ATOM 2120 C C . SER A 1 264 ? -2.111 23.281 6.715 1 97.69 264 SER A C 1
ATOM 2122 O O . SER A 1 264 ? -1.096 22.844 6.18 1 97.69 264 SER A O 1
ATOM 2124 N N . SER A 1 265 ? -3.129 23.828 6.004 1 96.25 265 SER A N 1
ATOM 2125 C CA . SER A 1 265 ? -2.996 24.016 4.559 1 96.25 265 SER A CA 1
ATOM 2126 C C . SER A 1 265 ? -1.804 24.891 4.219 1 96.25 265 SER A C 1
ATOM 2128 O O . SER A 1 265 ? -1.024 24.578 3.318 1 96.25 265 SER A O 1
ATOM 2130 N N . ILE A 1 266 ? -1.644 25.922 5.016 1 96.56 266 ILE A N 1
ATOM 2131 C CA . ILE A 1 266 ? -0.542 26.844 4.781 1 96.56 266 ILE A CA 1
ATOM 2132 C C . ILE A 1 266 ? 0.773 26.203 5.215 1 96.56 266 ILE A C 1
ATOM 2134 O O . ILE A 1 266 ? 1.803 26.375 4.559 1 96.56 266 ILE A O 1
ATOM 2138 N N . PHE A 1 267 ? 0.72 25.484 6.297 1 97.56 267 PHE A N 1
ATOM 2139 C CA . PHE A 1 267 ? 1.888 24.766 6.781 1 97.56 267 PHE A CA 1
ATOM 2140 C C . PHE A 1 267 ? 2.42 23.828 5.707 1 97.56 267 PHE A C 1
ATOM 2142 O O . PHE A 1 267 ? 3.629 23.609 5.602 1 97.56 267 PHE A O 1
ATOM 2149 N N . LEU A 1 268 ? 1.521 23.266 4.828 1 97.62 268 LEU A N 1
ATOM 2150 C CA . LEU A 1 268 ? 1.874 22.297 3.795 1 97.62 268 LEU A CA 1
ATOM 2151 C C . LEU A 1 268 ? 2.1 22.984 2.455 1 97.62 268 LEU A C 1
ATOM 2153 O O . LEU A 1 268 ? 2.211 22.328 1.42 1 97.62 268 LEU A O 1
ATOM 2157 N N . PHE A 1 269 ? 2.088 24.328 2.52 1 97 269 PHE A N 1
ATOM 2158 C CA . PHE A 1 269 ? 2.42 25.047 1.3 1 97 269 PHE A CA 1
ATOM 2159 C C . PHE A 1 269 ? 3.844 24.734 0.854 1 97 269 PHE A C 1
ATOM 2161 O O . PHE A 1 269 ? 4.719 24.484 1.685 1 97 269 PHE A O 1
ATOM 2168 N N . PRO A 1 270 ? 4.113 24.734 -0.443 1 95.5 270 PRO A N 1
ATOM 2169 C CA . PRO A 1 270 ? 5.461 24.406 -0.912 1 95.5 270 PRO A CA 1
ATOM 2170 C C . PRO A 1 270 ? 6.543 25.219 -0.211 1 95.5 270 PRO A C 1
ATOM 2172 O O . PRO A 1 270 ? 6.426 26.438 -0.096 1 95.5 270 PRO A O 1
ATOM 2175 N N . ASN A 1 271 ? 7.504 24.516 0.192 1 90.44 271 ASN A N 1
ATOM 2176 C CA . ASN A 1 271 ? 8.586 25.062 1.003 1 90.44 271 ASN A CA 1
ATOM 2177 C C . ASN A 1 271 ? 9.734 25.578 0.135 1 90.44 271 ASN A C 1
ATOM 2179 O O . ASN A 1 271 ? 10.109 24.938 -0.843 1 90.44 271 ASN A O 1
ATOM 2183 N N . SER A 1 272 ? 10.328 26.672 0.581 1 91.69 272 SER A N 1
ATOM 2184 C CA . SER A 1 272 ? 11.391 27.328 -0.182 1 91.69 272 SER A CA 1
ATOM 2185 C C . SER A 1 272 ? 12.672 26.484 -0.163 1 91.69 272 SER A C 1
ATOM 2187 O O . SER A 1 272 ? 13.578 26.703 -0.972 1 91.69 272 SER A O 1
ATOM 2189 N N . ASN A 1 273 ? 12.75 25.594 0.739 1 91.94 273 ASN A N 1
ATOM 2190 C CA . ASN A 1 273 ? 13.906 24.703 0.761 1 91.94 273 ASN A CA 1
ATOM 2191 C C . ASN A 1 273 ? 13.891 23.734 -0.418 1 91.94 273 ASN A C 1
ATOM 2193 O O . ASN A 1 273 ? 14.938 23.188 -0.8 1 91.94 273 ASN A O 1
ATOM 2197 N N . LEU A 1 274 ? 12.734 23.5 -0.942 1 95.19 274 LEU A N 1
ATOM 2198 C CA . LEU A 1 274 ? 12.602 22.5 -1.994 1 95.19 274 LEU A CA 1
ATOM 2199 C C . LEU A 1 274 ? 12.203 23.156 -3.314 1 95.19 274 LEU A C 1
ATOM 2201 O O . LEU A 1 274 ? 12.492 22.625 -4.387 1 95.19 274 LEU A O 1
ATOM 2205 N N . TRP A 1 275 ? 11.492 24.219 -3.219 1 95 275 TRP A N 1
ATOM 2206 C CA . TRP A 1 275 ? 11.125 25 -4.395 1 95 275 TRP A CA 1
ATOM 2207 C C . TRP A 1 275 ? 11.883 26.312 -4.426 1 95 275 TRP A C 1
ATOM 2209 O O . TRP A 1 275 ? 11.812 27.109 -3.477 1 95 275 TRP A O 1
ATOM 2219 N N . ASN A 1 276 ? 12.484 26.516 -5.562 1 93.5 276 ASN A N 1
ATOM 2220 C CA . ASN A 1 276 ? 13.211 27.766 -5.711 1 93.5 276 ASN A CA 1
ATOM 2221 C C . ASN A 1 276 ? 12.258 28.969 -5.664 1 93.5 276 ASN A C 1
ATOM 2223 O O . ASN A 1 276 ? 11.156 28.906 -6.207 1 93.5 276 ASN A O 1
ATOM 2227 N N . GLU A 1 277 ? 12.766 30.047 -5.199 1 93.06 277 GLU A N 1
ATOM 2228 C CA . GLU A 1 277 ? 11.922 31.219 -4.98 1 93.06 277 GLU A CA 1
ATOM 2229 C C . GLU A 1 277 ? 11.406 31.781 -6.301 1 93.06 277 GLU A C 1
ATOM 2231 O O . GLU A 1 277 ? 10.336 32.375 -6.348 1 93.06 277 GLU A O 1
ATOM 2236 N N . THR A 1 278 ? 12.086 31.547 -7.344 1 93.75 278 THR A N 1
ATOM 2237 C CA . THR A 1 278 ? 11.711 32.188 -8.602 1 93.75 278 THR A CA 1
ATOM 2238 C C . THR A 1 278 ? 10.992 31.188 -9.516 1 93.75 278 THR A C 1
ATOM 2240 O O . THR A 1 278 ? 10.531 31.562 -10.602 1 93.75 278 THR A O 1
ATOM 2243 N N . GLU A 1 279 ? 10.914 29.984 -9.039 1 94.81 279 GLU A N 1
ATOM 2244 C CA . GLU A 1 279 ? 10.258 29 -9.891 1 94.81 279 GLU A CA 1
ATOM 2245 C C . GLU A 1 279 ? 8.742 29.203 -9.898 1 94.81 279 GLU A C 1
ATOM 2247 O O . GLU A 1 279 ? 8.148 29.5 -8.867 1 94.81 279 GLU A O 1
ATOM 2252 N N . MET A 1 280 ? 8.133 29.062 -11.055 1 95.62 280 MET A N 1
ATOM 2253 C CA . MET A 1 280 ? 6.699 29.266 -11.211 1 95.62 280 MET A CA 1
ATOM 2254 C C . MET A 1 280 ? 5.902 28.156 -10.547 1 95.62 280 MET A C 1
ATOM 2256 O O . MET A 1 280 ? 6.176 26.969 -10.773 1 95.62 280 MET A O 1
ATOM 2260 N N . ILE A 1 281 ? 4.895 28.531 -9.75 1 96.06 281 ILE A N 1
ATOM 2261 C CA . ILE A 1 281 ? 4.031 27.531 -9.117 1 96.06 281 ILE A CA 1
ATOM 2262 C C . ILE A 1 281 ? 2.607 27.688 -9.648 1 96.06 281 ILE A C 1
ATOM 2264 O O . ILE A 1 281 ? 1.805 26.75 -9.547 1 96.06 281 ILE A O 1
ATOM 2268 N N . ALA A 1 282 ? 2.277 28.891 -10.242 1 97.81 282 ALA A N 1
ATOM 2269 C CA . ALA A 1 282 ? 0.96 29.156 -10.812 1 97.81 282 ALA A CA 1
ATOM 2270 C C . ALA A 1 282 ? 1.039 30.234 -11.883 1 97.81 282 ALA A C 1
ATOM 2272 O O . ALA A 1 282 ? 1.957 31.062 -11.875 1 97.81 282 ALA A O 1
ATOM 2273 N N . ARG A 1 283 ? 0.081 30.141 -12.797 1 97.88 283 ARG A N 1
ATOM 2274 C CA . ARG A 1 283 ? 0 31.141 -13.852 1 97.88 283 ARG A CA 1
ATOM 2275 C C . ARG A 1 283 ? -1.449 31.516 -14.141 1 97.88 283 ARG A C 1
ATOM 2277 O O . ARG A 1 283 ? -2.324 30.656 -14.188 1 97.88 283 ARG A O 1
ATOM 2284 N N . VAL A 1 284 ? -1.679 32.781 -14.211 1 97.56 284 VAL A N 1
ATOM 2285 C CA . VAL A 1 284 ? -2.967 33.312 -14.641 1 97.56 284 VAL A CA 1
ATOM 2286 C C . VAL A 1 284 ? -2.773 34.188 -15.883 1 97.56 284 VAL A C 1
ATOM 2288 O O . VAL A 1 284 ? -2.268 35.312 -15.781 1 97.56 284 VAL A O 1
ATOM 2291 N N . ASP A 1 285 ? -3.203 33.656 -16.984 1 94.81 285 ASP A N 1
ATOM 2292 C CA . ASP A 1 285 ? -2.951 34.344 -18.25 1 94.81 285 ASP A CA 1
ATOM 2293 C C . ASP A 1 285 ? -1.46 34.594 -18.453 1 94.81 285 ASP A C 1
ATOM 2295 O O . ASP A 1 285 ? -0.682 33.656 -18.672 1 94.81 285 ASP A O 1
ATOM 2299 N N . LYS A 1 286 ? -0.988 35.875 -18.281 1 93.62 286 LYS A N 1
ATOM 2300 C CA . LYS A 1 286 ? 0.417 36.188 -18.531 1 93.62 286 LYS A CA 1
ATOM 2301 C C . LYS A 1 286 ? 1.157 36.438 -17.219 1 93.62 286 LYS A C 1
ATOM 2303 O O . LYS A 1 286 ? 2.375 36.625 -17.203 1 93.62 286 LYS A O 1
ATOM 2308 N N . LYS A 1 287 ? 0.479 36.344 -16.172 1 96.5 287 LYS A N 1
ATOM 2309 C CA . LYS A 1 287 ? 1.096 36.594 -14.875 1 96.5 287 LYS A CA 1
ATOM 2310 C C . LYS A 1 287 ? 1.574 35.312 -14.227 1 96.5 287 LYS A C 1
ATOM 2312 O O . LYS A 1 287 ? 0.804 34.344 -14.086 1 96.5 287 LYS A O 1
ATOM 2317 N N . ASN A 1 288 ? 2.812 35.312 -13.797 1 97.38 288 ASN A N 1
ATOM 2318 C CA . ASN A 1 288 ? 3.395 34.156 -13.109 1 97.38 288 ASN A CA 1
ATOM 2319 C C . ASN A 1 288 ? 3.492 34.406 -11.609 1 97.38 288 ASN A C 1
ATOM 2321 O O . ASN A 1 288 ? 3.814 35.5 -11.172 1 97.38 288 ASN A O 1
ATOM 2325 N N . TYR A 1 289 ? 3.186 33.406 -10.859 1 97.69 289 TYR A N 1
ATOM 2326 C CA . TYR A 1 289 ? 3.371 33.438 -9.414 1 97.69 289 TYR A CA 1
ATOM 2327 C C . TYR A 1 289 ? 4.453 32.438 -8.984 1 97.69 289 TYR A C 1
ATOM 2329 O O . TYR A 1 289 ? 4.559 31.359 -9.531 1 97.69 289 TYR A O 1
ATOM 2337 N N . SER A 1 290 ? 5.27 32.844 -8.07 1 97.06 290 SER A N 1
ATOM 2338 C CA . SER A 1 290 ? 6.32 32.062 -7.426 1 97.06 290 SER A CA 1
ATOM 2339 C C . SER A 1 290 ? 6.383 32.344 -5.93 1 97.06 290 SER A C 1
ATOM 2341 O O . SER A 1 290 ? 5.559 33.094 -5.402 1 97.06 290 SER A O 1
ATOM 2343 N N . LEU A 1 291 ? 7.301 31.719 -5.223 1 95.81 291 LEU A N 1
ATOM 2344 C CA . LEU A 1 291 ? 7.453 31.984 -3.795 1 95.81 291 LEU A CA 1
ATOM 2345 C C . LEU A 1 291 ? 7.969 33.406 -3.547 1 95.81 291 LEU A C 1
ATOM 2347 O O . LEU A 1 291 ? 7.84 33.906 -2.439 1 95.81 291 LEU A O 1
ATOM 2351 N N . ALA A 1 292 ? 8.492 34.062 -4.559 1 96 292 ALA A N 1
ATOM 2352 C CA . ALA A 1 292 ? 9.047 35.406 -4.438 1 96 292 ALA A CA 1
ATOM 2353 C C . ALA A 1 292 ? 7.941 36.438 -4.371 1 96 292 ALA A C 1
ATOM 2355 O O . ALA A 1 292 ? 8.125 37.531 -3.803 1 96 292 ALA A O 1
ATOM 2356 N N . ASN A 1 293 ? 6.793 36.188 -4.961 1 96.88 293 ASN A N 1
ATOM 2357 C CA . ASN A 1 293 ? 5.695 37.156 -4.949 1 96.88 293 ASN A CA 1
ATOM 2358 C C . ASN A 1 293 ? 4.414 36.531 -4.391 1 96.88 293 ASN A C 1
ATOM 2360 O O . ASN A 1 293 ? 3.33 36.75 -4.934 1 96.88 293 ASN A O 1
ATOM 2364 N N . LEU A 1 294 ? 4.57 35.781 -3.357 1 96 294 LEU A N 1
ATOM 2365 C CA . LEU A 1 294 ? 3.469 35.062 -2.754 1 96 294 LEU A CA 1
ATOM 2366 C C . LEU A 1 294 ? 2.402 36 -2.215 1 96 294 LEU A C 1
ATOM 2368 O O . LEU A 1 294 ? 1.212 35.688 -2.238 1 96 294 LEU A O 1
ATOM 2372 N N . LYS A 1 295 ? 2.789 37.125 -1.7 1 96.88 295 LYS A N 1
ATOM 2373 C CA . LYS A 1 295 ? 1.812 38.094 -1.22 1 96.88 295 LYS A CA 1
ATOM 2374 C C . LYS A 1 295 ? 0.832 38.5 -2.322 1 96.88 295 LYS A C 1
ATOM 2376 O O . LYS A 1 295 ? -0.372 38.594 -2.082 1 96.88 295 LYS A O 1
ATOM 2381 N N . GLU A 1 296 ? 1.357 38.688 -3.496 1 97.5 296 GLU A N 1
ATOM 2382 C CA . GLU A 1 296 ? 0.515 39.031 -4.637 1 97.5 296 GLU A CA 1
ATOM 2383 C C . GLU A 1 296 ? -0.471 37.906 -4.953 1 97.5 296 GLU A C 1
ATOM 2385 O O . GLU A 1 296 ? -1.629 38.156 -5.289 1 97.5 296 GLU A O 1
ATOM 2390 N N . PHE A 1 297 ? -0.015 36.719 -4.965 1 97.75 297 PHE A N 1
ATOM 2391 C CA . PHE A 1 297 ? -0.884 35.562 -5.191 1 97.75 297 PHE A CA 1
ATOM 2392 C C . PHE A 1 297 ? -2.053 35.562 -4.215 1 97.75 297 PHE A C 1
ATOM 2394 O O . PHE A 1 297 ? -3.211 35.438 -4.621 1 97.75 297 PHE A O 1
ATOM 2401 N N . PHE A 1 298 ? -1.749 35.719 -2.887 1 97.94 298 PHE A N 1
ATOM 2402 C CA . PHE A 1 298 ? -2.783 35.688 -1.858 1 97.94 298 PHE A CA 1
ATOM 2403 C C . PHE A 1 298 ? -3.74 36.875 -2.035 1 97.94 298 PHE A C 1
ATOM 2405 O O . PHE A 1 298 ? -4.941 36.719 -1.798 1 97.94 298 PHE A O 1
ATOM 2412 N N . MET A 1 299 ? -3.242 37.969 -2.457 1 97.62 299 MET A N 1
ATOM 2413 C CA . MET A 1 299 ? -4.094 39.094 -2.744 1 97.62 299 MET A CA 1
ATOM 2414 C C . MET A 1 299 ? -5.031 38.812 -3.908 1 97.62 299 MET A C 1
ATOM 2416 O O . MET A 1 299 ? -6.227 39.094 -3.838 1 97.62 299 MET A O 1
ATOM 2420 N N . ASP A 1 300 ? -4.461 38.219 -4.93 1 97.5 300 ASP A N 1
ATOM 2421 C CA . ASP A 1 300 ? -5.219 38 -6.156 1 97.5 300 ASP A CA 1
ATOM 2422 C C . ASP A 1 300 ? -6.301 36.938 -5.957 1 97.5 300 ASP A C 1
ATOM 2424 O O . ASP A 1 300 ? -7.312 36.938 -6.66 1 97.5 300 ASP A O 1
ATOM 2428 N N . ILE A 1 301 ? -6.121 36.062 -5.035 1 96.94 301 ILE A N 1
ATOM 2429 C CA . ILE A 1 301 ? -7.172 35.094 -4.781 1 96.94 301 ILE A CA 1
ATOM 2430 C C . ILE A 1 301 ? -8.078 35.594 -3.658 1 96.94 301 ILE A C 1
ATOM 2432 O O . ILE A 1 301 ? -8.867 34.812 -3.104 1 96.94 301 ILE A O 1
ATOM 2436 N N . ASN A 1 302 ? -7.895 36.844 -3.227 1 95.88 302 ASN A N 1
ATOM 2437 C CA . ASN A 1 302 ? -8.703 37.531 -2.219 1 95.88 302 ASN A CA 1
ATOM 2438 C C . ASN A 1 302 ? -8.641 36.812 -0.872 1 95.88 302 ASN A C 1
ATOM 2440 O O . ASN A 1 302 ? -9.672 36.531 -0.262 1 95.88 302 ASN A O 1
ATOM 2444 N N . TYR A 1 303 ? -7.477 36.531 -0.458 1 96.5 303 TYR A N 1
ATOM 2445 C CA . TYR A 1 303 ? -7.273 35.812 0.804 1 96.5 303 TYR A CA 1
ATOM 2446 C C . TYR A 1 303 ? -5.992 36.281 1.484 1 96.5 303 TYR A C 1
ATOM 2448 O O . TYR A 1 303 ? -5.098 35.5 1.757 1 96.5 303 TYR A O 1
ATOM 2456 N N . LEU A 1 304 ? -5.945 37.5 1.824 1 94.56 304 LEU A N 1
ATOM 2457 C CA . LEU A 1 304 ? -4.758 38.094 2.414 1 94.56 304 LEU A CA 1
ATOM 2458 C C . LEU A 1 304 ? -4.438 37.469 3.764 1 94.56 304 LEU A C 1
ATOM 2460 O O . LEU A 1 304 ? -3.275 37.438 4.176 1 94.56 304 LEU A O 1
ATOM 2464 N N . ASN A 1 305 ? -5.438 36.969 4.445 1 93.12 305 ASN A N 1
ATOM 2465 C CA . ASN A 1 305 ? -5.203 36.219 5.68 1 93.12 305 ASN A CA 1
ATOM 2466 C C . ASN A 1 305 ? -4.238 35.062 5.461 1 93.12 305 ASN A C 1
ATOM 2468 O O . ASN A 1 305 ? -3.467 34.719 6.355 1 93.12 305 ASN A O 1
ATOM 2472 N N . GLY A 1 306 ? -4.375 34.5 4.277 1 95.81 306 GLY A N 1
ATOM 2473 C CA . GLY A 1 306 ? -3.451 33.438 3.938 1 95.81 306 GLY A CA 1
ATOM 2474 C C . GLY A 1 306 ? -1.997 33.875 3.973 1 95.81 306 GLY A C 1
ATOM 2475 O O . GLY A 1 306 ? -1.132 33.125 4.43 1 95.81 306 GLY A O 1
ATOM 2476 N N . TRP A 1 307 ? -1.754 35.062 3.504 1 95.81 307 TRP A N 1
ATOM 2477 C CA . TRP A 1 307 ? -0.399 35.594 3.543 1 95.81 307 TRP A CA 1
ATOM 2478 C C . TRP A 1 307 ? 0.078 35.781 4.984 1 95.81 307 TRP A C 1
ATOM 2480 O O . TRP A 1 307 ? 1.218 35.438 5.309 1 95.81 307 TRP A O 1
ATOM 2490 N N . ASN A 1 308 ? -0.733 36.281 5.82 1 94.94 308 ASN A N 1
ATOM 2491 C CA . ASN A 1 308 ? -0.392 36.438 7.23 1 94.94 308 ASN A CA 1
ATOM 2492 C C . ASN A 1 308 ? -0.113 35.094 7.895 1 94.94 308 ASN A C 1
ATOM 2494 O O . ASN A 1 308 ? 0.812 34.969 8.703 1 94.94 308 ASN A O 1
ATOM 2498 N N . GLN A 1 309 ? -0.934 34.125 7.582 1 95.31 309 GLN A N 1
ATOM 2499 C CA . GLN A 1 309 ? -0.708 32.781 8.094 1 95.31 309 GLN A CA 1
ATOM 2500 C C . GLN A 1 309 ? 0.615 32.219 7.586 1 95.31 309 GLN A C 1
ATOM 2502 O O . GLN A 1 309 ? 1.337 31.547 8.328 1 95.31 309 GLN A O 1
ATOM 2507 N N . TYR A 1 310 ? 0.886 32.469 6.324 1 95.56 310 TYR A N 1
ATOM 2508 C CA . TYR A 1 310 ? 2.125 31.984 5.73 1 95.56 310 TYR A CA 1
ATOM 2509 C C . TYR A 1 310 ? 3.34 32.531 6.469 1 95.56 310 TYR A C 1
ATOM 2511 O O . TYR A 1 310 ? 4.312 31.812 6.699 1 95.56 310 TYR A O 1
ATOM 2519 N N . LYS A 1 311 ? 3.289 33.75 6.816 1 93 311 LYS A N 1
ATOM 2520 C CA . LYS A 1 311 ? 4.379 34.375 7.574 1 93 311 LYS A CA 1
ATOM 2521 C C . LYS A 1 311 ? 4.586 33.656 8.906 1 93 311 LYS A C 1
ATOM 2523 O O . LYS A 1 311 ? 5.711 33.562 9.406 1 93 311 LYS A O 1
ATOM 2528 N N . GLU A 1 312 ? 3.463 33.125 9.43 1 90.12 312 GLU A N 1
ATOM 2529 C CA . GLU A 1 312 ? 3.496 32.5 10.742 1 90.12 312 GLU A CA 1
ATOM 2530 C C . GLU A 1 312 ? 4.023 31.078 10.648 1 90.12 312 GLU A C 1
ATOM 2532 O O . GLU A 1 312 ? 4.836 30.656 11.477 1 90.12 312 GLU A O 1
ATOM 2537 N N . VAL A 1 313 ? 3.545 30.312 9.664 1 94.69 313 VAL A N 1
ATOM 2538 C CA . VAL A 1 313 ? 3.773 28.875 9.781 1 94.69 313 VAL A CA 1
ATOM 2539 C C . VAL A 1 313 ? 4.5 28.359 8.539 1 94.69 313 VAL A C 1
ATOM 2541 O O . VAL A 1 313 ? 4.996 27.234 8.516 1 94.69 313 VAL A O 1
ATOM 2544 N N . GLY A 1 314 ? 4.621 29.172 7.516 1 93.25 314 GLY A N 1
ATOM 2545 C CA . GLY A 1 314 ? 5.184 28.734 6.25 1 93.25 314 GLY A CA 1
ATOM 2546 C C . GLY A 1 314 ? 6.645 28.344 6.352 1 93.25 314 GLY A C 1
ATOM 2547 O O . GLY A 1 314 ? 7.125 27.516 5.566 1 93.25 314 GLY A O 1
ATOM 2548 N N . LYS A 1 315 ? 7.336 28.859 7.348 1 92.25 315 LYS A N 1
ATOM 2549 C CA . LYS A 1 315 ? 8.766 28.609 7.48 1 92.25 315 LYS A CA 1
ATOM 2550 C C . LYS A 1 315 ? 9.094 27.969 8.828 1 92.25 315 LYS A C 1
ATOM 2552 O O . LYS A 1 315 ? 10.219 28.062 9.312 1 92.25 315 LYS A O 1
ATOM 2557 N N . MET A 1 316 ? 8.188 27.344 9.375 1 93.75 316 MET A N 1
ATOM 2558 C CA . MET A 1 316 ? 8.312 26.844 10.742 1 93.75 316 MET A CA 1
ATOM 2559 C C . MET A 1 316 ? 9.312 25.703 10.812 1 93.75 316 MET A C 1
ATOM 2561 O O . MET A 1 316 ? 9.852 25.406 11.883 1 93.75 316 MET A O 1
ATOM 2565 N N . LEU A 1 317 ? 9.578 25.031 9.734 1 95.19 317 LEU A N 1
ATOM 2566 C CA . LEU A 1 317 ? 10.508 23.906 9.742 1 95.19 317 LEU A CA 1
ATOM 2567 C C . LEU A 1 317 ? 11.93 24.359 9.414 1 95.19 317 LEU A C 1
ATOM 2569 O O . LEU A 1 317 ? 12.828 23.547 9.258 1 95.19 317 LEU A O 1
ATOM 2573 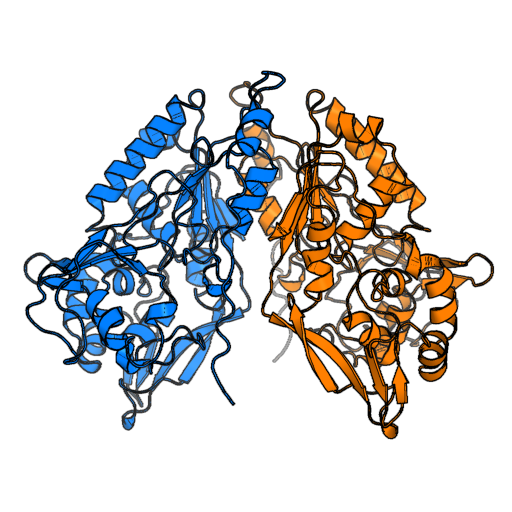N N . GLY A 1 318 ? 12.102 25.672 9.266 1 93.5 318 GLY A N 1
ATOM 2574 C CA . GLY A 1 318 ? 13.422 26.219 8.992 1 93.5 318 GLY A CA 1
ATOM 2575 C C . GLY A 1 318 ? 14.016 25.703 7.695 1 93.5 318 GLY A C 1
ATOM 2576 O O . GLY A 1 318 ? 13.367 25.75 6.648 1 93.5 318 GLY A O 1
ATOM 2577 N N . ASN A 1 319 ? 15.266 25.266 7.758 1 93.81 319 ASN A N 1
ATOM 2578 C CA . ASN A 1 319 ? 15.961 24.766 6.578 1 93.81 319 ASN A CA 1
ATOM 2579 C C . ASN A 1 319 ? 15.812 23.25 6.449 1 93.81 319 ASN A C 1
ATOM 2581 O O . ASN A 1 319 ? 16.703 22.578 5.926 1 93.81 319 ASN A O 1
ATOM 2585 N N . LEU A 1 320 ? 14.742 22.703 7.062 1 95.69 320 LEU A N 1
ATOM 2586 C CA . LEU A 1 320 ? 14.531 21.266 7.055 1 95.69 320 LEU A CA 1
ATOM 2587 C C . LEU A 1 320 ? 15.734 20.531 7.637 1 95.69 320 LEU A C 1
ATOM 2589 O O . LEU A 1 320 ? 16.281 19.609 7.012 1 95.69 320 LEU A O 1
ATOM 2593 N N . GLU A 1 321 ? 16.094 20.938 8.766 1 96.62 321 GLU A N 1
ATOM 2594 C CA . GLU A 1 321 ? 17.234 20.328 9.43 1 96.62 321 GLU A CA 1
ATOM 2595 C C . GLU A 1 321 ? 16.984 18.859 9.734 1 96.62 321 GLU A C 1
ATOM 2597 O O . GLU A 1 321 ? 15.867 18.469 10.094 1 96.62 321 GLU A O 1
ATOM 2602 N N . ALA A 1 322 ? 18.078 18.078 9.633 1 97.75 322 ALA A N 1
ATOM 2603 C CA . ALA A 1 322 ? 17.984 16.656 9.93 1 97.75 322 ALA A CA 1
ATOM 2604 C C . ALA A 1 322 ? 17.562 16.422 11.375 1 97.75 322 ALA A C 1
ATOM 2606 O O . ALA A 1 322 ? 18 17.141 12.281 1 97.75 322 ALA A O 1
ATOM 2607 N N . PRO A 1 323 ? 16.75 15.43 11.609 1 98 323 PRO A N 1
ATOM 2608 C CA . PRO A 1 323 ? 16.281 15.172 12.969 1 98 323 PRO A CA 1
ATOM 2609 C C . PRO A 1 323 ? 17.328 14.469 13.828 1 98 323 PRO A C 1
ATOM 2611 O O . PRO A 1 323 ? 17.188 14.375 15.047 1 98 323 PRO A O 1
ATOM 2614 N N . ASN A 1 324 ? 18.422 13.906 13.258 1 98.12 324 ASN A N 1
ATOM 2615 C CA . ASN A 1 324 ? 19.5 13.234 13.969 1 98.12 324 ASN A CA 1
ATOM 2616 C C . ASN A 1 324 ? 19 12 14.711 1 98.12 324 ASN A C 1
ATOM 2618 O O . ASN A 1 324 ? 19.312 11.812 15.891 1 98.12 324 ASN A O 1
ATOM 2622 N N . ILE A 1 325 ? 18.172 11.195 14.094 1 98.06 325 ILE A N 1
ATOM 2623 C CA . ILE A 1 325 ? 17.734 9.852 14.445 1 98.06 325 ILE A CA 1
ATOM 2624 C C . ILE A 1 325 ? 17.766 8.953 13.211 1 98.06 325 ILE A C 1
ATOM 2626 O O . ILE A 1 325 ? 17.891 9.445 12.086 1 98.06 325 ILE A O 1
ATOM 2630 N N . ASP A 1 326 ? 17.766 7.629 13.406 1 96.31 326 ASP A N 1
ATOM 2631 C CA . ASP A 1 326 ? 17.594 6.75 12.258 1 96.31 326 ASP A CA 1
ATOM 2632 C C . ASP A 1 326 ? 16.266 7.016 11.562 1 96.31 326 ASP A C 1
ATOM 2634 O O . ASP A 1 326 ? 15.203 6.961 12.195 1 96.31 326 ASP A O 1
ATOM 2638 N N . ILE A 1 327 ? 16.344 7.352 10.289 1 97.19 327 ILE A N 1
ATOM 2639 C CA . ILE A 1 327 ? 15.125 7.723 9.602 1 97.19 327 ILE A CA 1
ATOM 2640 C C . ILE A 1 327 ? 15.023 6.965 8.273 1 97.19 327 ILE A C 1
ATOM 2642 O O . ILE A 1 327 ? 16.016 6.812 7.566 1 97.19 327 ILE A O 1
ATOM 2646 N N . HIS A 1 328 ? 13.844 6.418 8.047 1 94.75 328 HIS A N 1
ATOM 2647 C CA . HIS A 1 328 ? 13.523 5.664 6.84 1 94.75 328 HIS A CA 1
ATOM 2648 C C . HIS A 1 328 ? 12.344 6.285 6.098 1 94.75 328 HIS A C 1
ATOM 2650 O O . HIS A 1 328 ? 11.203 6.203 6.562 1 94.75 328 HIS A O 1
ATOM 2656 N N . CYS A 1 329 ? 12.578 6.809 4.91 1 96.44 329 CYS A N 1
ATOM 2657 C CA . CYS A 1 329 ? 11.523 7.438 4.113 1 96.44 329 CYS A CA 1
ATOM 2658 C C . CYS A 1 329 ? 11.086 6.52 2.98 1 96.44 329 CYS A C 1
ATOM 2660 O O . CYS A 1 329 ? 11.859 6.238 2.062 1 96.44 329 CYS A O 1
ATOM 2662 N N . ILE A 1 330 ? 9.898 6.094 3.129 1 92.12 330 ILE A N 1
ATOM 2663 C CA . ILE A 1 330 ? 9.289 5.199 2.145 1 92.12 330 ILE A CA 1
ATOM 2664 C C . ILE A 1 330 ? 8.172 5.934 1.404 1 92.12 330 ILE A C 1
ATOM 2666 O O . ILE A 1 330 ? 7.301 6.543 2.027 1 92.12 330 ILE A O 1
ATOM 2670 N N . TYR A 1 331 ? 8.203 5.922 -0.009 1 90.88 331 TYR A N 1
ATOM 2671 C CA . TYR A 1 331 ? 7.184 6.656 -0.752 1 90.88 331 TYR A CA 1
ATOM 2672 C C . TYR A 1 331 ? 7.027 6.102 -2.162 1 90.88 331 TYR A C 1
ATOM 2674 O O . TYR A 1 331 ? 7.949 5.473 -2.691 1 90.88 331 TYR A O 1
ATOM 2682 N N . GLY A 1 332 ? 5.871 6.332 -2.666 1 84.81 332 GLY A N 1
ATOM 2683 C CA . GLY A 1 332 ? 5.633 6.051 -4.074 1 84.81 332 GLY A CA 1
ATOM 2684 C C . GLY A 1 332 ? 6.012 7.203 -4.984 1 84.81 332 GLY A C 1
ATOM 2685 O O . GLY A 1 332 ? 5.953 8.367 -4.578 1 84.81 332 GLY A O 1
ATOM 2686 N N . TYR A 1 333 ? 6.383 6.84 -6.219 1 86.62 333 TYR A N 1
ATOM 2687 C CA . TYR A 1 333 ? 6.703 7.859 -7.211 1 86.62 333 TYR A CA 1
ATOM 2688 C C . TYR A 1 333 ? 6.363 7.379 -8.617 1 86.62 333 TYR A C 1
ATOM 2690 O O . TYR A 1 333 ? 5.789 6.301 -8.789 1 86.62 333 TYR A O 1
ATOM 2698 N N . ASN A 1 334 ? 6.547 8.273 -9.609 1 84.31 334 ASN A N 1
ATOM 2699 C CA . ASN A 1 334 ? 6.215 8.016 -11.008 1 84.31 334 ASN A CA 1
ATOM 2700 C C . ASN A 1 334 ? 4.707 8.008 -11.234 1 84.31 334 ASN A C 1
ATOM 2702 O O . ASN A 1 334 ? 4.199 7.215 -12.031 1 84.31 334 ASN A O 1
ATOM 2706 N N . ILE A 1 335 ? 4.055 8.664 -10.438 1 83.88 335 ILE A N 1
ATOM 2707 C CA . ILE A 1 335 ? 2.635 8.953 -10.602 1 83.88 335 ILE A CA 1
ATOM 2708 C C . ILE A 1 335 ? 2.436 10.43 -10.914 1 83.88 335 ILE A C 1
ATOM 2710 O O . ILE A 1 335 ? 3.031 11.297 -10.258 1 83.88 335 ILE A O 1
ATOM 2714 N N . LYS A 1 336 ? 1.652 10.617 -11.922 1 90.62 336 LYS A N 1
ATOM 2715 C CA . LYS A 1 336 ? 1.393 12.008 -12.289 1 90.62 336 LYS A CA 1
ATOM 2716 C C . LYS A 1 336 ? 0.893 12.812 -11.094 1 90.62 336 LYS A C 1
ATOM 2718 O O . LYS A 1 336 ? -0.148 12.484 -10.516 1 90.62 336 LYS A O 1
ATOM 2723 N N . THR A 1 337 ? 1.685 13.844 -10.742 1 94.19 337 THR A N 1
ATOM 2724 C CA . THR A 1 337 ? 1.403 14.695 -9.594 1 94.19 337 THR A CA 1
ATOM 2725 C C . THR A 1 337 ? 1.413 16.172 -10 1 94.19 337 THR A C 1
ATOM 2727 O O . THR A 1 337 ? 2.344 16.625 -10.664 1 94.19 337 THR A O 1
ATOM 2730 N N . PRO A 1 338 ? 0.419 16.906 -9.672 1 94.75 338 PRO A N 1
ATOM 2731 C CA . PRO A 1 338 ? 0.364 18.312 -10.117 1 94.75 338 PRO A CA 1
ATOM 2732 C C . PRO A 1 338 ? 1.586 19.109 -9.68 1 94.75 338 PRO A C 1
ATOM 2734 O O . PRO A 1 338 ? 1.98 19.062 -8.516 1 94.75 338 PRO A O 1
ATOM 2737 N N . GLU A 1 339 ? 2.094 19.922 -10.633 1 96.5 339 GLU A N 1
ATOM 2738 C CA . GLU A 1 339 ? 3.318 20.672 -10.391 1 96.5 339 GLU A CA 1
ATOM 2739 C C . GLU A 1 339 ? 3.086 22.172 -10.57 1 96.5 339 GLU A C 1
ATOM 2741 O O . GLU A 1 339 ? 3.725 22.984 -9.898 1 96.5 339 GLU A O 1
ATOM 2746 N N . ILE A 1 340 ? 2.271 22.484 -11.531 1 97 340 ILE A N 1
ATOM 2747 C CA . ILE A 1 340 ? 1.943 23.875 -11.82 1 97 340 ILE A CA 1
ATOM 2748 C C . ILE A 1 340 ? 0.458 24 -12.148 1 97 340 ILE A C 1
ATOM 2750 O O . ILE A 1 340 ? -0.118 23.109 -12.781 1 97 340 ILE A O 1
ATOM 2754 N N . PHE A 1 341 ? -0.121 25.109 -11.75 1 97.5 341 PHE A N 1
ATOM 2755 C CA . PHE A 1 341 ? -1.527 25.344 -12.055 1 97.5 341 PHE A CA 1
ATOM 2756 C C . PHE A 1 341 ? -1.69 26.578 -12.93 1 97.5 341 PHE A C 1
ATOM 2758 O O . PHE A 1 341 ? -1.048 27.609 -12.695 1 97.5 341 PHE A O 1
ATOM 2765 N N . GLU A 1 342 ? -2.545 26.453 -13.938 1 97.62 342 GLU A N 1
ATOM 2766 C CA . GLU A 1 342 ? -2.779 27.562 -14.867 1 97.62 342 GLU A CA 1
ATOM 2767 C C . GLU A 1 342 ? -4.266 27.875 -14.977 1 97.62 342 GLU A C 1
ATOM 2769 O O . GLU A 1 342 ? -5.09 26.984 -15.172 1 97.62 342 GLU A O 1
ATOM 2774 N N . TRP A 1 343 ? -4.539 29.125 -14.758 1 97.12 343 TRP A N 1
ATOM 2775 C CA . TRP A 1 343 ? -5.898 29.625 -14.953 1 97.12 343 TRP A CA 1
ATOM 2776 C C . TRP A 1 343 ? -5.953 30.625 -16.109 1 97.12 343 TRP A C 1
ATOM 2778 O O . TRP A 1 343 ? -4.98 31.344 -16.359 1 97.12 343 TRP A O 1
ATOM 2788 N N . SER A 1 344 ? -7.09 30.641 -16.766 1 96 344 SER A N 1
ATOM 2789 C CA . SER A 1 344 ? -7.406 31.844 -17.547 1 96 344 SER A CA 1
ATOM 2790 C C . SER A 1 344 ? -7.898 32.969 -16.641 1 96 344 SER A C 1
ATOM 2792 O O . SER A 1 344 ? -8.375 32.719 -15.531 1 96 344 SER A O 1
ATOM 2794 N N . LYS A 1 345 ? -7.762 34.188 -17.125 1 93.88 345 LYS A N 1
ATOM 2795 C CA . LYS A 1 345 ? -8.148 35.344 -16.344 1 93.88 345 LYS A CA 1
ATOM 2796 C C . LYS A 1 345 ? -9.609 35.281 -15.914 1 93.88 345 LYS A C 1
ATOM 2798 O O . LYS A 1 345 ? -9.953 35.594 -14.781 1 93.88 345 LYS A O 1
ATOM 2803 N N . ASP A 1 346 ? -10.477 34.75 -16.719 1 93.81 346 ASP A N 1
ATOM 2804 C CA . ASP A 1 346 ? -11.914 34.75 -16.484 1 93.81 346 ASP A CA 1
ATOM 2805 C C . ASP A 1 346 ? -12.312 33.656 -15.492 1 93.81 346 ASP A C 1
ATOM 2807 O O . ASP A 1 346 ? -13.375 33.75 -14.875 1 93.81 346 ASP A O 1
ATOM 2811 N N . TYR A 1 347 ? -11.469 32.75 -15.242 1 93.5 347 TYR A N 1
ATOM 2812 C CA . TYR A 1 347 ? -11.836 31.609 -14.438 1 93.5 347 TYR A CA 1
ATOM 2813 C C . TYR A 1 347 ? -11.148 31.641 -13.078 1 93.5 347 TYR A C 1
ATOM 2815 O O . TYR A 1 347 ? -11.531 30.922 -12.156 1 93.5 347 TYR A O 1
ATOM 2823 N N . PHE A 1 348 ? -10.133 32.5 -12.969 1 95 348 PHE A N 1
ATOM 2824 C CA . PHE A 1 348 ? -9.352 32.594 -11.742 1 95 348 PHE A CA 1
ATOM 2825 C C . PHE A 1 348 ? -10.062 33.5 -10.727 1 95 348 PHE A C 1
ATOM 2827 O O . PHE A 1 348 ? -10.555 34.562 -11.07 1 95 348 PHE A O 1
ATOM 2834 N N . PRO A 1 349 ? -10.18 33.031 -9.453 1 95.06 349 PRO A N 1
ATOM 2835 C CA . PRO A 1 349 ? -9.727 31.766 -8.883 1 95.06 349 PRO A CA 1
ATOM 2836 C C . PRO A 1 349 ? -10.867 30.766 -8.695 1 95.06 349 PRO A C 1
ATOM 2838 O O . PRO A 1 349 ? -10.656 29.688 -8.133 1 95.06 349 PRO A O 1
ATOM 2841 N N . ASP A 1 350 ? -12.031 31.094 -9.188 1 92.44 350 ASP A N 1
ATOM 2842 C CA . ASP A 1 350 ? -13.25 30.422 -8.75 1 92.44 350 ASP A CA 1
ATOM 2843 C C . ASP A 1 350 ? -13.453 29.094 -9.484 1 92.44 350 ASP A C 1
ATOM 2845 O O . ASP A 1 350 ? -14.281 28.281 -9.078 1 92.44 350 ASP A O 1
ATOM 2849 N N . TYR A 1 351 ? -12.711 28.906 -10.562 1 91.31 351 TYR A N 1
ATOM 2850 C CA . TYR A 1 351 ? -12.805 27.656 -11.305 1 91.31 351 TYR A CA 1
ATOM 2851 C C . TYR A 1 351 ? -11.492 26.891 -11.234 1 91.31 351 TYR A C 1
ATOM 2853 O O . TYR A 1 351 ? -10.453 27.453 -10.875 1 91.31 351 TYR A O 1
ATOM 2861 N N . GLN A 1 352 ? -11.617 25.641 -11.578 1 92.38 352 GLN A N 1
ATOM 2862 C CA . GLN A 1 352 ? -10.445 24.781 -11.469 1 92.38 352 GLN A CA 1
ATOM 2863 C C . GLN A 1 352 ? -9.43 25.078 -12.57 1 92.38 352 GLN A C 1
ATOM 2865 O O . GLN A 1 352 ? -9.805 25.359 -13.703 1 92.38 352 GLN A O 1
ATOM 2870 N N . PRO A 1 353 ? -8.172 24.969 -12.258 1 95.19 353 PRO A N 1
ATOM 2871 C CA . PRO A 1 353 ? -7.102 25.219 -13.234 1 95.19 353 PRO A CA 1
ATOM 2872 C C . PRO A 1 353 ? -6.766 24 -14.078 1 95.19 353 PRO A C 1
ATOM 2874 O O . PRO A 1 353 ? -7.191 22.875 -13.75 1 95.19 353 PRO A O 1
ATOM 2877 N N . MET A 1 354 ? -6.117 24.281 -15.148 1 95.44 354 MET A N 1
ATOM 2878 C CA . MET A 1 354 ? -5.359 23.219 -15.797 1 95.44 354 MET A CA 1
ATOM 2879 C C . MET A 1 354 ? -4.102 22.875 -15 1 95.44 354 MET A C 1
ATOM 2881 O O . MET A 1 354 ? -3.424 23.766 -14.492 1 95.44 354 MET A O 1
ATOM 2885 N N . SER A 1 355 ? -3.811 21.609 -14.914 1 94.69 355 SER A N 1
ATOM 2886 C CA . SER A 1 355 ? -2.641 21.188 -14.164 1 94.69 355 SER A CA 1
ATOM 2887 C C . SER A 1 355 ? -1.532 20.688 -15.086 1 94.69 355 SER A C 1
ATOM 2889 O O . SER A 1 355 ? -1.789 19.938 -16.031 1 94.69 355 SER A O 1
ATOM 2891 N N . ILE A 1 356 ? -0.405 21.219 -14.875 1 96.56 356 ILE A N 1
ATOM 2892 C CA . ILE A 1 356 ? 0.796 20.609 -15.445 1 96.56 356 ILE A CA 1
ATOM 2893 C C . ILE A 1 356 ? 1.401 19.625 -14.453 1 96.56 356 ILE A C 1
ATOM 2895 O O . ILE A 1 356 ? 1.61 19.969 -13.281 1 96.56 356 ILE A O 1
ATOM 2899 N N . TYR A 1 357 ? 1.688 18.469 -14.93 1 96 357 TYR A N 1
ATOM 2900 C CA . TYR A 1 357 ? 2.025 17.391 -14.008 1 96 357 TYR A CA 1
ATOM 2901 C C . TYR A 1 357 ? 3.527 17.125 -14.008 1 96 357 TYR A C 1
ATOM 2903 O O . TYR A 1 357 ? 4.215 17.406 -14.992 1 96 357 TYR A O 1
ATOM 2911 N N . GLY A 1 358 ? 3.969 16.75 -12.898 1 95.88 358 GLY A N 1
ATOM 2912 C CA . GLY A 1 358 ? 5.293 16.188 -12.68 1 95.88 358 GLY A CA 1
ATOM 2913 C C . GLY A 1 358 ? 5.258 14.844 -11.969 1 95.88 358 GLY A C 1
ATOM 2914 O O . GLY A 1 358 ? 4.27 14.117 -12.062 1 95.88 358 GLY A O 1
ATOM 2915 N N . ASP A 1 359 ? 6.402 14.57 -11.312 1 93.94 359 ASP A N 1
ATOM 2916 C CA . ASP A 1 359 ? 6.527 13.266 -10.664 1 93.94 359 ASP A CA 1
ATOM 2917 C C . ASP A 1 359 ? 6.164 13.352 -9.188 1 93.94 359 ASP A C 1
ATOM 2919 O O . ASP A 1 359 ? 6.293 14.414 -8.57 1 93.94 359 ASP A O 1
ATOM 2923 N N . GLY A 1 360 ? 5.645 12.297 -8.695 1 95.31 360 GLY A N 1
ATOM 2924 C CA . GLY A 1 360 ? 5.273 12.156 -7.293 1 95.31 360 GLY A CA 1
ATOM 2925 C C . GLY A 1 360 ? 4.383 10.961 -7.031 1 95.31 360 GLY A C 1
ATOM 2926 O O . GLY A 1 360 ? 4.52 9.922 -7.684 1 95.31 360 GLY A O 1
ATOM 2927 N N . ASP A 1 361 ? 3.568 11.133 -5.996 1 90 361 ASP A N 1
ATOM 2928 C CA . ASP A 1 361 ? 2.725 9.992 -5.641 1 90 361 ASP A CA 1
ATOM 2929 C C . ASP A 1 361 ? 1.255 10.289 -5.934 1 90 361 ASP A C 1
ATOM 2931 O O . ASP A 1 361 ? 0.364 9.641 -5.379 1 90 361 ASP A O 1
ATOM 2935 N N . GLY A 1 362 ? 1.015 11.258 -6.715 1 89.94 362 GLY A N 1
ATOM 2936 C CA . GLY A 1 362 ? -0.344 11.656 -7.047 1 89.94 362 GLY A CA 1
ATOM 2937 C C . GLY A 1 362 ? -0.83 12.836 -6.227 1 89.94 362 GLY A C 1
ATOM 2938 O O . GLY A 1 362 ? -1.729 13.57 -6.652 1 89.94 362 GLY A O 1
ATOM 2939 N N . THR A 1 363 ? -0.199 12.961 -5.008 1 92.44 363 THR A N 1
ATOM 2940 C CA . THR A 1 363 ? -0.578 14.031 -4.09 1 92.44 363 THR A CA 1
ATOM 2941 C C . THR A 1 363 ? 0.642 14.859 -3.688 1 92.44 363 THR A C 1
ATOM 2943 O O . THR A 1 363 ? 0.643 16.078 -3.826 1 92.44 363 THR A O 1
ATOM 2946 N N . VAL A 1 364 ? 1.629 14.188 -3.225 1 96.69 364 VAL A N 1
ATOM 2947 C CA . VAL A 1 364 ? 2.854 14.844 -2.787 1 96.69 364 VAL A CA 1
ATOM 2948 C C . VAL A 1 364 ? 3.9 14.781 -3.896 1 96.69 364 VAL A C 1
ATOM 2950 O O . VAL A 1 364 ? 4.121 13.719 -4.492 1 96.69 364 VAL A O 1
ATOM 2953 N N . ASN A 1 365 ? 4.496 15.891 -4.207 1 97.56 365 ASN A N 1
ATOM 2954 C CA . ASN A 1 365 ? 5.504 15.969 -5.262 1 97.56 365 ASN A CA 1
ATOM 2955 C C . ASN A 1 365 ? 6.762 15.188 -4.895 1 97.56 365 ASN A C 1
ATOM 2957 O O . ASN A 1 365 ? 7.133 15.125 -3.721 1 97.56 365 ASN A O 1
ATOM 2961 N N . ARG A 1 366 ? 7.477 14.719 -5.859 1 96.44 366 ARG A N 1
ATOM 2962 C CA . ARG A 1 366 ? 8.672 13.898 -5.672 1 96.44 366 ARG A CA 1
ATOM 2963 C C . ARG A 1 366 ? 9.688 14.609 -4.789 1 96.44 366 ARG A C 1
ATOM 2965 O O . ARG A 1 366 ? 10.266 14.008 -3.887 1 96.44 366 ARG A O 1
ATOM 2972 N N . ARG A 1 367 ? 9.914 15.875 -5.039 1 96.56 367 ARG A N 1
ATOM 2973 C CA . ARG A 1 367 ? 10.922 16.625 -4.301 1 96.56 367 ARG A CA 1
ATOM 2974 C C . ARG A 1 367 ? 10.594 16.672 -2.814 1 96.56 367 ARG A C 1
ATOM 2976 O O . ARG A 1 367 ? 11.492 16.734 -1.974 1 96.56 367 ARG A O 1
ATOM 2983 N N . SER A 1 368 ? 9.312 16.719 -2.465 1 97.81 368 SER A N 1
ATOM 2984 C CA . SER A 1 368 ? 8.891 16.688 -1.069 1 97.81 368 SER A CA 1
ATOM 2985 C C . SER A 1 368 ? 8.992 15.289 -0.481 1 97.81 368 SER A C 1
ATOM 2987 O O . SER A 1 368 ? 9.43 15.117 0.659 1 97.81 368 SER A O 1
ATOM 2989 N N . LEU A 1 369 ? 8.672 14.289 -1.226 1 96.94 369 LEU A N 1
ATOM 2990 C CA . LEU A 1 369 ? 8.727 12.891 -0.809 1 96.94 369 LEU A CA 1
ATOM 2991 C C . LEU A 1 369 ? 10.164 12.477 -0.508 1 96.94 369 LEU A C 1
ATOM 2993 O O . LEU A 1 369 ? 10.414 11.727 0.443 1 96.94 369 LEU A O 1
ATOM 2997 N N . GLU A 1 370 ? 11.148 12.953 -1.325 1 96.5 370 GLU A N 1
ATOM 2998 C CA . GLU A 1 370 ? 12.523 12.477 -1.24 1 96.5 370 GLU A CA 1
ATOM 2999 C C . GLU A 1 370 ? 13.391 13.422 -0.414 1 96.5 370 GLU A C 1
ATOM 3001 O O . GLU A 1 370 ? 14.617 13.352 -0.458 1 96.5 370 GLU A O 1
ATOM 3006 N N . ALA A 1 371 ? 12.75 14.305 0.304 1 96.5 371 ALA A N 1
ATOM 3007 C CA . ALA A 1 371 ? 13.469 15.344 1.027 1 96.5 371 ALA A CA 1
ATOM 3008 C C . ALA A 1 371 ? 14.461 14.742 2.021 1 96.5 371 ALA A C 1
ATOM 3010 O O . ALA A 1 371 ? 15.484 15.352 2.332 1 96.5 371 ALA A O 1
ATOM 3011 N N . CYS A 1 372 ? 14.195 13.547 2.527 1 96.38 372 CYS A N 1
ATOM 3012 C CA . CYS A 1 372 ? 15.086 12.875 3.471 1 96.38 372 CYS A CA 1
ATOM 3013 C C . CYS A 1 372 ? 16.469 12.672 2.863 1 96.38 372 CYS A C 1
ATOM 3015 O O . CYS A 1 372 ? 17.469 12.586 3.588 1 96.38 372 CYS A O 1
ATOM 3017 N N . ALA A 1 373 ? 16.516 12.578 1.541 1 95.31 373 ALA A N 1
ATOM 3018 C CA . ALA A 1 373 ? 17.781 12.359 0.857 1 95.31 373 ALA A CA 1
ATOM 3019 C C . ALA A 1 373 ? 18.781 13.453 1.203 1 95.31 373 ALA A C 1
ATOM 3021 O O . ALA A 1 373 ? 20 13.219 1.223 1 95.31 373 ALA A O 1
ATOM 3022 N N . ARG A 1 374 ? 18.312 14.594 1.575 1 95.31 374 ARG A N 1
ATOM 3023 C CA . ARG A 1 374 ? 19.156 15.734 1.916 1 95.31 374 ARG A CA 1
ATOM 3024 C C . ARG A 1 374 ? 19.922 15.477 3.217 1 95.31 374 ARG A C 1
ATOM 3026 O O . ARG A 1 374 ? 20.922 16.141 3.496 1 95.31 374 ARG A O 1
ATOM 3033 N N . TRP A 1 375 ? 19.438 14.547 4.016 1 97.25 375 TRP A N 1
ATOM 3034 C CA . TRP A 1 375 ? 20.016 14.297 5.328 1 97.25 375 TRP A CA 1
ATOM 3035 C C . TRP A 1 375 ? 21.062 13.188 5.266 1 97.25 375 TRP A C 1
ATOM 3037 O O . TRP A 1 375 ? 21.75 12.914 6.25 1 97.25 375 TRP A O 1
ATOM 3047 N N . ILE A 1 376 ? 21.172 12.484 4.125 1 94.81 376 ILE A N 1
ATOM 3048 C CA . ILE A 1 376 ? 22.172 11.414 3.986 1 94.81 376 ILE A CA 1
ATOM 3049 C C . ILE A 1 376 ? 23.562 11.961 4.293 1 94.81 376 ILE A C 1
ATOM 3051 O O . ILE A 1 376 ? 23.984 12.969 3.713 1 94.81 376 ILE A O 1
ATOM 3055 N N . ASN A 1 377 ? 24.25 11.422 5.207 1 93.44 377 ASN A N 1
ATOM 3056 C CA . ASN A 1 377 ? 25.562 11.805 5.699 1 93.44 377 ASN A CA 1
ATOM 3057 C C . ASN A 1 377 ? 25.531 13.156 6.414 1 93.44 377 ASN A C 1
ATOM 3059 O O . ASN A 1 377 ? 26.562 13.789 6.613 1 93.44 377 ASN A O 1
ATOM 3063 N N . LYS A 1 378 ? 24.375 13.773 6.66 1 96 378 LYS A N 1
ATOM 3064 C CA . LYS A 1 378 ? 24.188 15.023 7.395 1 96 378 LYS A CA 1
ATOM 3065 C C . LYS A 1 378 ? 23.219 14.836 8.555 1 96 378 LYS A C 1
ATOM 3067 O O . LYS A 1 378 ? 22.438 15.734 8.859 1 96 378 LYS A O 1
ATOM 3072 N N . ASN A 1 379 ? 23.188 13.719 9.078 1 97.12 379 ASN A N 1
ATOM 3073 C CA . ASN A 1 379 ? 22.234 13.352 10.125 1 97.12 379 ASN A CA 1
ATOM 3074 C C . ASN A 1 379 ? 22.953 12.875 11.391 1 97.12 379 ASN A C 1
ATOM 3076 O O . ASN A 1 379 ? 22.516 11.93 12.039 1 97.12 379 ASN A O 1
ATOM 3080 N N . SER A 1 380 ? 24.125 13.484 11.664 1 95.5 380 SER A N 1
ATOM 3081 C CA . SER A 1 380 ? 24.906 13.242 12.875 1 95.5 380 SER A CA 1
ATOM 3082 C C . SER A 1 380 ? 25.25 11.766 13.016 1 95.5 380 SER A C 1
ATOM 3084 O O . SER A 1 380 ? 25.109 11.195 14.102 1 95.5 380 SER A O 1
ATOM 3086 N N . GLY A 1 381 ? 25.516 11.125 11.961 1 93.56 381 GLY A N 1
ATOM 3087 C CA . GLY A 1 381 ? 25.984 9.75 11.961 1 93.56 381 GLY A CA 1
ATOM 3088 C C . GLY A 1 381 ? 24.844 8.742 11.984 1 93.56 381 GLY A C 1
ATOM 3089 O O . GLY A 1 381 ? 25.078 7.531 11.906 1 93.56 381 GLY A O 1
ATOM 3090 N N . LYS A 1 382 ? 23.609 9.258 12.094 1 93.81 382 LYS A N 1
ATOM 3091 C CA . LYS A 1 382 ? 22.469 8.367 12.109 1 93.81 382 LYS A CA 1
ATOM 3092 C C . LYS A 1 382 ? 22.047 7.988 10.688 1 93.81 382 LYS A C 1
ATOM 3094 O O . LYS A 1 382 ? 22.203 8.781 9.758 1 93.81 382 LYS A O 1
ATOM 3099 N N . ASN A 1 383 ? 21.422 6.852 10.539 1 90.88 383 ASN A N 1
ATOM 3100 C CA . ASN A 1 383 ? 21.094 6.309 9.227 1 90.88 383 ASN A CA 1
ATOM 3101 C C . ASN A 1 383 ? 19.906 7.035 8.602 1 90.88 383 ASN A C 1
ATOM 3103 O O . ASN A 1 383 ? 18.969 7.426 9.305 1 90.88 383 ASN A O 1
ATOM 3107 N N . VAL A 1 384 ? 20.047 7.203 7.281 1 93 384 VAL A N 1
ATOM 3108 C CA . VAL A 1 384 ? 18.953 7.715 6.465 1 93 384 VAL A CA 1
ATOM 3109 C C . VAL A 1 384 ? 18.734 6.793 5.27 1 93 384 VAL A C 1
ATOM 3111 O O . VAL A 1 384 ? 19.656 6.551 4.484 1 93 384 VAL A O 1
ATOM 3114 N N . SER A 1 385 ? 17.562 6.219 5.242 1 89.44 385 SER A N 1
ATOM 3115 C CA . SER A 1 385 ? 17.172 5.5 4.031 1 89.44 385 SER A CA 1
ATOM 3116 C C . SER A 1 385 ? 16.047 6.23 3.291 1 89.44 385 SER A C 1
ATOM 3118 O O . SER A 1 385 ? 15.172 6.82 3.916 1 89.44 385 SER A O 1
ATOM 3120 N N . ASN A 1 386 ? 16.172 6.23 1.994 1 85.12 386 ASN A N 1
ATOM 3121 C CA . ASN A 1 386 ? 15.266 7.004 1.147 1 85.12 386 ASN A CA 1
ATOM 3122 C C . ASN A 1 386 ? 14.883 6.23 -0.111 1 85.12 386 ASN A C 1
ATOM 3124 O O . ASN A 1 386 ? 15.727 5.973 -0.968 1 85.12 386 ASN A O 1
ATOM 3128 N N . GLY A 1 387 ? 13.617 5.836 -0.183 1 80.5 387 GLY A N 1
ATOM 3129 C CA . GLY A 1 387 ? 13.211 5.133 -1.391 1 80.5 387 GLY A CA 1
ATOM 3130 C C . GLY A 1 387 ? 11.766 4.684 -1.36 1 80.5 387 GLY A C 1
ATOM 3131 O O . GLY A 1 387 ? 11.133 4.668 -0.3 1 80.5 387 GLY A O 1
ATOM 3132 N N . MET B 1 1 ? 22.188 15.945 -33.781 1 20.53 1 MET B N 1
ATOM 3133 C CA . MET B 1 1 ? 23.141 16.25 -32.719 1 20.53 1 MET B CA 1
ATOM 3134 C C . MET B 1 1 ? 22.906 15.336 -31.516 1 20.53 1 MET B C 1
ATOM 3136 O O . MET B 1 1 ? 21.922 15.492 -30.781 1 20.53 1 MET B O 1
ATOM 3140 N N . LYS B 1 2 ? 23.625 14.062 -31.359 1 19.55 2 LYS B N 1
ATOM 3141 C CA . LYS B 1 2 ? 23.609 12.633 -31.047 1 19.55 2 LYS B CA 1
ATOM 3142 C C . LYS B 1 2 ? 23.891 12.391 -29.562 1 19.55 2 LYS B C 1
ATOM 3144 O O . LYS B 1 2 ? 24.156 13.328 -28.812 1 19.55 2 LYS B O 1
ATOM 3149 N N . ASN B 1 3 ? 25 11.586 -29.156 1 18.33 3 ASN B N 1
ATOM 3150 C CA . ASN B 1 3 ? 25.359 10.359 -28.438 1 18.33 3 ASN B CA 1
ATOM 3151 C C . ASN B 1 3 ? 25.906 10.648 -27.047 1 18.33 3 ASN B C 1
ATOM 3153 O O . ASN B 1 3 ? 26.484 9.773 -26.406 1 18.33 3 ASN B O 1
ATOM 3157 N N . LEU B 1 4 ? 26.203 11.82 -26.609 1 21.47 4 LEU B N 1
ATOM 3158 C CA . LEU B 1 4 ? 27.312 11.898 -25.672 1 21.47 4 LEU B CA 1
ATOM 3159 C C . LEU B 1 4 ? 27.047 11 -24.453 1 21.47 4 LEU B C 1
ATOM 3161 O O . LEU B 1 4 ? 25.938 10.961 -23.938 1 21.47 4 LEU B O 1
ATOM 3165 N N . LEU B 1 5 ? 28 10 -24.141 1 18.86 5 LEU B N 1
ATOM 3166 C CA . LEU B 1 5 ? 28.391 8.852 -23.328 1 18.86 5 LEU B CA 1
ATOM 3167 C C . LEU B 1 5 ? 28.469 9.227 -21.844 1 18.86 5 LEU B C 1
ATOM 3169 O O . LEU B 1 5 ? 29.406 9.914 -21.422 1 18.86 5 LEU B O 1
ATOM 3173 N N . PHE B 1 6 ? 27.578 9.922 -21.234 1 20.59 6 PHE B N 1
ATOM 3174 C CA . PHE B 1 6 ? 27.875 10.297 -19.844 1 20.59 6 PHE B CA 1
ATOM 3175 C C . PHE B 1 6 ? 28.188 9.062 -19.016 1 20.59 6 PHE B C 1
ATOM 3177 O O . PHE B 1 6 ? 27.359 8.156 -18.906 1 20.59 6 PHE B O 1
ATOM 3184 N N . ILE B 1 7 ? 29.516 8.641 -18.859 1 19.47 7 ILE B N 1
ATOM 3185 C CA . ILE B 1 7 ? 30.203 7.613 -18.094 1 19.47 7 ILE B CA 1
ATOM 3186 C C . ILE B 1 7 ? 29.859 7.75 -16.609 1 19.47 7 ILE B C 1
ATOM 3188 O O . ILE B 1 7 ? 30.203 8.742 -15.977 1 19.47 7 ILE B O 1
ATOM 3192 N N . ALA B 1 8 ? 28.75 7.41 -16.203 1 20.22 8 ALA B N 1
ATOM 3193 C CA . ALA B 1 8 ? 28.344 7.496 -14.805 1 20.22 8 ALA B CA 1
ATOM 3194 C C . ALA B 1 8 ? 29.266 6.656 -13.914 1 20.22 8 ALA B C 1
ATOM 3196 O O . ALA B 1 8 ? 29.406 5.449 -14.125 1 20.22 8 ALA B O 1
ATOM 3197 N N . ILE B 1 9 ? 30.312 7.219 -13.32 1 20.66 9 ILE B N 1
ATOM 3198 C CA . ILE B 1 9 ? 31.297 6.656 -12.414 1 20.66 9 ILE B CA 1
ATOM 3199 C C . ILE B 1 9 ? 30.609 5.965 -11.25 1 20.66 9 ILE B C 1
ATOM 3201 O O . ILE B 1 9 ? 29.766 6.57 -10.57 1 20.66 9 ILE B O 1
ATOM 3205 N N . PHE B 1 10 ? 30.672 4.641 -11.141 1 21.98 10 PHE B N 1
ATOM 3206 C CA . PHE B 1 10 ? 30.359 3.559 -10.219 1 21.98 10 PHE B CA 1
ATOM 3207 C C . PHE B 1 10 ? 31.047 3.77 -8.875 1 21.98 10 PHE B C 1
ATOM 3209 O O . PHE B 1 10 ? 32.219 3.443 -8.719 1 21.98 10 PHE B O 1
ATOM 3216 N N . LEU B 1 11 ? 30.891 4.938 -8.242 1 22.56 11 LEU B N 1
ATOM 3217 C CA . LEU B 1 11 ? 31.641 4.938 -6.996 1 22.56 11 LEU B CA 1
ATOM 3218 C C . LEU B 1 11 ? 31.188 3.805 -6.086 1 22.56 11 LEU B C 1
ATOM 3220 O O . LEU B 1 11 ? 29.984 3.645 -5.84 1 22.56 11 LEU B O 1
ATOM 3224 N N . LEU B 1 12 ? 32 2.766 -5.875 1 24.92 12 LEU B N 1
ATOM 3225 C CA . LEU B 1 12 ? 32.125 1.608 -4.996 1 24.92 12 LEU B CA 1
ATOM 3226 C C . LEU B 1 12 ? 31.984 2.018 -3.533 1 24.92 12 LEU B C 1
ATOM 3228 O O . LEU B 1 12 ? 32.906 2.586 -2.947 1 24.92 12 LEU B O 1
ATOM 3232 N N . PHE B 1 13 ? 30.953 2.633 -3.129 1 26.59 13 PHE B N 1
ATOM 3233 C CA . PHE B 1 13 ? 31.016 2.863 -1.69 1 26.59 13 PHE B CA 1
ATOM 3234 C C . PHE B 1 13 ? 30.984 1.544 -0.929 1 26.59 13 PHE B C 1
ATOM 3236 O O . PHE B 1 13 ? 30.203 0.647 -1.268 1 26.59 13 PHE B O 1
ATOM 3243 N N . PRO B 1 14 ? 32.031 1.179 -0.056 1 28.27 14 PRO B N 1
ATOM 3244 C CA . PRO B 1 14 ? 32.25 -0.076 0.663 1 28.27 14 PRO B CA 1
ATOM 3245 C C . PRO B 1 14 ? 31.062 -0.483 1.537 1 28.27 14 PRO B C 1
ATOM 3247 O O . PRO B 1 14 ? 30.391 0.377 2.1 1 28.27 14 PRO B O 1
ATOM 3250 N N . VAL B 1 15 ? 30.594 -1.728 1.438 1 30.34 15 VAL B N 1
ATOM 3251 C CA . VAL B 1 15 ? 29.672 -2.658 2.092 1 30.34 15 VAL B CA 1
ATOM 3252 C C . VAL B 1 15 ? 29.969 -2.711 3.588 1 30.34 15 VAL B C 1
ATOM 3254 O O . VAL B 1 15 ? 29.203 -3.291 4.359 1 30.34 15 VAL B O 1
ATOM 3257 N N . GLU B 1 16 ? 31.156 -2.281 3.99 1 26.02 16 GLU B N 1
ATOM 3258 C CA . GLU B 1 16 ? 31.625 -2.529 5.352 1 26.02 16 GLU B CA 1
ATOM 3259 C C . GLU B 1 16 ? 30.812 -1.733 6.367 1 26.02 16 GLU B C 1
ATOM 3261 O O . GLU B 1 16 ? 30.672 -2.145 7.523 1 26.02 16 GLU B O 1
ATOM 3266 N N . ALA B 1 17 ? 30.344 -0.602 6.035 1 29.16 17 ALA B N 1
ATOM 3267 C CA . ALA B 1 17 ? 29.797 0.226 7.105 1 29.16 17 ALA B CA 1
ATOM 3268 C C . ALA B 1 17 ? 28.469 -0.338 7.605 1 29.16 17 ALA B C 1
ATOM 3270 O O . ALA B 1 17 ? 27.969 0.071 8.656 1 29.16 17 ALA B O 1
ATOM 3271 N N . GLN B 1 18 ? 27.812 -1.17 6.844 1 26.97 18 GLN B N 1
ATOM 3272 C CA . GLN B 1 18 ? 26.484 -1.615 7.273 1 26.97 18 GLN B CA 1
ATOM 3273 C C . GLN B 1 18 ? 26.594 -2.643 8.398 1 26.97 18 GLN B C 1
ATOM 3275 O O . GLN B 1 18 ? 25.609 -2.951 9.062 1 26.97 18 GLN B O 1
ATOM 3280 N N . ARG B 1 19 ? 27.766 -3.342 8.578 1 26.89 19 ARG B N 1
ATOM 3281 C CA . ARG B 1 19 ? 27.875 -4.441 9.531 1 26.89 19 ARG B CA 1
ATOM 3282 C C . ARG B 1 19 ? 27.953 -3.92 10.961 1 26.89 19 ARG B C 1
ATOM 3284 O O . ARG B 1 19 ? 27.594 -4.625 11.906 1 26.89 19 ARG B O 1
ATOM 3291 N N . ARG B 1 20 ? 28.516 -2.863 11.242 1 28.59 20 ARG B N 1
ATOM 3292 C CA . ARG B 1 20 ? 28.906 -2.547 12.609 1 28.59 20 ARG B CA 1
ATOM 3293 C C . ARG B 1 20 ? 27.703 -2.117 13.438 1 28.59 20 ARG B C 1
ATOM 3295 O O . ARG B 1 20 ? 27.828 -1.923 14.648 1 28.59 20 ARG B O 1
ATOM 3302 N N . LEU B 1 21 ? 26.656 -1.662 12.797 1 27.7 21 LEU B N 1
ATOM 3303 C CA . LEU B 1 21 ? 25.672 -1.119 13.719 1 27.7 21 LEU B CA 1
ATOM 3304 C C . LEU B 1 21 ? 24.938 -2.238 14.461 1 27.7 21 LEU B C 1
ATOM 3306 O O . LEU B 1 21 ? 24.062 -1.976 15.273 1 27.7 21 LEU B O 1
ATOM 3310 N N . ALA B 1 22 ? 25.094 -3.475 14.055 1 31.55 22 ALA B N 1
ATOM 3311 C CA . ALA B 1 22 ? 24.297 -4.551 14.641 1 31.55 22 ALA B CA 1
ATOM 3312 C C . ALA B 1 22 ? 24.688 -4.805 16.094 1 31.55 22 ALA B C 1
ATOM 3314 O O . ALA B 1 22 ? 23.922 -5.383 16.859 1 31.55 22 ALA B O 1
ATOM 3315 N N . GLU B 1 23 ? 25.906 -4.785 16.484 1 30.2 23 GLU B N 1
ATOM 3316 C CA . GLU B 1 23 ? 26.328 -5.504 17.672 1 30.2 23 GLU B CA 1
ATOM 3317 C C . GLU B 1 23 ? 25.953 -4.742 18.938 1 30.2 23 GLU B C 1
ATOM 3319 O O . GLU B 1 23 ? 26.406 -5.082 20.031 1 30.2 23 GLU B O 1
ATOM 3324 N N . GLU B 1 24 ? 25.453 -3.549 18.906 1 31.64 24 GLU B N 1
ATOM 3325 C CA . GLU B 1 24 ? 25.688 -3.172 20.297 1 31.64 24 GLU B CA 1
ATOM 3326 C C . GLU B 1 24 ? 24.891 -4.062 21.25 1 31.64 24 GLU B C 1
ATOM 3328 O O . GLU B 1 24 ? 25.156 -5.262 21.344 1 31.64 24 GLU B O 1
ATOM 3333 N N . ASN B 1 25 ? 24.016 -3.381 22.312 1 33.41 25 ASN B N 1
ATOM 3334 C CA . ASN B 1 25 ? 23.656 -3.98 23.594 1 33.41 25 ASN B CA 1
ATOM 3335 C C . ASN B 1 25 ? 22.719 -5.172 23.422 1 33.41 25 ASN B C 1
ATOM 3337 O O . ASN B 1 25 ? 21.859 -5.168 22.547 1 33.41 25 ASN B O 1
ATOM 3341 N N . GLY B 1 26 ? 23.109 -6.441 23.828 1 34 26 GLY B N 1
ATOM 3342 C CA . GLY B 1 26 ? 22.844 -7.867 23.734 1 34 26 GLY B CA 1
ATOM 3343 C C . GLY B 1 26 ? 21.359 -8.211 23.891 1 34 26 GLY B C 1
ATOM 3344 O O . GLY B 1 26 ? 21.016 -9.375 24.078 1 34 26 GLY B O 1
ATOM 3345 N N . TYR B 1 27 ? 20.578 -7.469 24.641 1 35.66 27 TYR B N 1
ATOM 3346 C CA . TYR B 1 27 ? 19.359 -8.242 24.844 1 35.66 27 TYR B CA 1
ATOM 3347 C C . TYR B 1 27 ? 18.656 -8.523 23.516 1 35.66 27 TYR B C 1
ATOM 3349 O O . TYR B 1 27 ? 18.453 -7.617 22.703 1 35.66 27 TYR B O 1
ATOM 3357 N N . PRO B 1 28 ? 18.797 -9.773 23.016 1 40.38 28 PRO B N 1
ATOM 3358 C CA . PRO B 1 28 ? 18.25 -10.164 21.719 1 40.38 28 PRO B CA 1
ATOM 3359 C C . PRO B 1 28 ? 16.812 -9.68 21.516 1 40.38 28 PRO B C 1
ATOM 3361 O O . PRO B 1 28 ? 15.977 -9.82 22.406 1 40.38 28 PRO B O 1
ATOM 3364 N N . VAL B 1 29 ? 16.547 -8.555 21.047 1 45.28 29 VAL B N 1
ATOM 3365 C CA . VAL B 1 29 ? 15.234 -8.141 20.562 1 45.28 29 VAL B CA 1
ATOM 3366 C C . VAL B 1 29 ? 14.547 -9.305 19.859 1 45.28 29 VAL B C 1
ATOM 3368 O O . VAL B 1 29 ? 15.055 -9.828 18.859 1 45.28 29 VAL B O 1
ATOM 3371 N N . VAL B 1 30 ? 13.945 -10.281 20.672 1 50.31 30 VAL B N 1
ATOM 3372 C CA . VAL B 1 30 ? 13.406 -11.492 20.047 1 50.31 30 VAL B CA 1
ATOM 3373 C C . VAL B 1 30 ? 12.234 -11.133 19.141 1 50.31 30 VAL B C 1
ATOM 3375 O O . VAL B 1 30 ? 11.195 -10.68 19.625 1 50.31 30 VAL B O 1
ATOM 3378 N N . ILE B 1 31 ? 12.352 -10.711 17.906 1 74.56 31 ILE B N 1
ATOM 3379 C CA . ILE B 1 31 ? 11.414 -10.398 16.828 1 74.56 31 ILE B CA 1
ATOM 3380 C C . ILE B 1 31 ? 11.062 -11.672 16.062 1 74.56 31 ILE B C 1
ATOM 3382 O O . ILE B 1 31 ? 11.883 -12.586 15.945 1 74.56 31 ILE B O 1
ATOM 3386 N N . VAL B 1 32 ? 9.719 -11.922 15.914 1 86.75 32 VAL B N 1
ATOM 3387 C CA . VAL B 1 32 ? 9.289 -13.062 15.109 1 86.75 32 VAL B CA 1
ATOM 3388 C C . VAL B 1 32 ? 9.992 -13.023 13.75 1 86.75 32 VAL B C 1
ATOM 3390 O O . VAL B 1 32 ? 10.414 -11.961 13.289 1 86.75 32 VAL B O 1
ATOM 3393 N N . SER B 1 33 ? 10.281 -14.195 13.305 1 94.69 33 SER B N 1
ATOM 3394 C CA . SER B 1 33 ? 10.836 -14.266 11.953 1 94.69 33 SER B CA 1
ATOM 3395 C C . SER B 1 33 ? 9.734 -14.289 10.898 1 94.69 33 SER B C 1
ATOM 3397 O O . SER B 1 33 ? 8.617 -14.742 11.172 1 94.69 33 SER B O 1
ATOM 3399 N N . ILE B 1 34 ? 10.102 -13.758 9.773 1 96.69 34 ILE B N 1
ATOM 3400 C CA . ILE B 1 34 ? 9.117 -13.633 8.695 1 96.69 34 ILE B CA 1
ATOM 3401 C C . ILE B 1 34 ? 9.648 -14.32 7.438 1 96.69 34 ILE B C 1
ATOM 3403 O O . ILE B 1 34 ? 10.812 -14.141 7.07 1 96.69 34 ILE B O 1
ATOM 3407 N N . VAL B 1 35 ? 8.844 -15.125 6.844 1 98.06 35 VAL B N 1
ATOM 3408 C CA . VAL B 1 35 ? 9.109 -15.664 5.516 1 98.06 35 VAL B CA 1
ATOM 3409 C C . VAL B 1 35 ? 8.062 -15.148 4.531 1 98.06 35 VAL B C 1
ATOM 3411 O O . VAL B 1 35 ? 6.863 -15.336 4.734 1 98.06 35 VAL B O 1
ATOM 3414 N N . SER B 1 36 ? 8.492 -14.531 3.451 1 97.94 36 SER B N 1
ATOM 3415 C CA . SER B 1 36 ? 7.594 -13.953 2.457 1 97.94 36 SER B CA 1
ATOM 3416 C C . SER B 1 36 ? 7.523 -14.82 1.204 1 97.94 36 SER B C 1
ATOM 3418 O O . SER B 1 36 ? 8.555 -15.227 0.666 1 97.94 36 SER B O 1
ATOM 3420 N N . VAL B 1 37 ? 6.332 -15.094 0.752 1 98.44 37 VAL B N 1
ATOM 3421 C CA . VAL B 1 37 ? 6.098 -15.867 -0.46 1 98.44 37 VAL B CA 1
ATOM 3422 C C . VAL B 1 37 ? 5.383 -15.008 -1.497 1 98.44 37 VAL B C 1
ATOM 3424 O O . VAL B 1 37 ? 4.227 -14.625 -1.306 1 98.44 37 VAL B O 1
ATOM 3427 N N . PRO B 1 38 ? 6.02 -14.742 -2.637 1 97.19 38 PRO B N 1
ATOM 3428 C CA . PRO B 1 38 ? 5.465 -13.82 -3.627 1 97.19 38 PRO B CA 1
ATOM 3429 C C . PRO B 1 38 ? 4.391 -14.461 -4.504 1 97.19 38 PRO B C 1
ATOM 3431 O O . PRO B 1 38 ? 4.09 -15.648 -4.344 1 97.19 38 PRO B O 1
ATOM 3434 N N . GLY B 1 39 ? 3.801 -13.641 -5.379 1 96 39 GLY B N 1
ATOM 3435 C CA . GLY B 1 39 ? 2.768 -14.102 -6.293 1 96 39 GLY B CA 1
ATOM 3436 C C . GLY B 1 39 ? 3.254 -14.242 -7.723 1 96 39 GLY B C 1
ATOM 3437 O O . GLY B 1 39 ? 4.449 -14.43 -7.961 1 96 39 GLY B O 1
ATOM 3438 N N . LEU B 1 40 ? 2.283 -14.234 -8.57 1 94.12 40 LEU B N 1
ATOM 3439 C CA . LEU B 1 40 ? 2.582 -14.281 -9.992 1 94.12 40 LEU B CA 1
ATOM 3440 C C . LEU B 1 40 ? 3.469 -13.109 -10.406 1 94.12 40 LEU B C 1
ATOM 3442 O O . LEU B 1 40 ? 3.184 -11.961 -10.055 1 94.12 40 LEU B O 1
ATOM 3446 N N . GLY B 1 41 ? 4.586 -13.508 -11.039 1 92.38 41 GLY B N 1
ATOM 3447 C CA . GLY B 1 41 ? 5.512 -12.477 -11.492 1 92.38 41 GLY B CA 1
ATOM 3448 C C . GLY B 1 41 ? 6.371 -11.914 -10.375 1 92.38 41 GLY B C 1
ATOM 3449 O O . GLY B 1 41 ? 7.164 -11 -10.594 1 92.38 41 GLY B O 1
ATOM 3450 N N . GLY B 1 42 ? 6.281 -12.453 -9.188 1 93.38 42 GLY B N 1
ATOM 3451 C CA . GLY B 1 42 ? 6.883 -11.812 -8.023 1 93.38 42 GLY B CA 1
ATOM 3452 C C . GLY B 1 42 ? 8.266 -12.359 -7.699 1 93.38 42 GLY B C 1
ATOM 3453 O O . GLY B 1 42 ? 8.805 -12.086 -6.621 1 93.38 42 GLY B O 1
ATOM 3454 N N . SER B 1 43 ? 8.828 -13.18 -8.555 1 94.94 43 SER B N 1
ATOM 3455 C CA . SER B 1 43 ? 10.188 -13.695 -8.422 1 94.94 43 SER B CA 1
ATOM 3456 C C . SER B 1 43 ? 11 -13.445 -9.688 1 94.94 43 SER B C 1
ATOM 3458 O O . SER B 1 43 ? 10.492 -13.594 -10.797 1 94.94 43 SER B O 1
ATOM 3460 N N . GLN B 1 44 ? 12.234 -13.125 -9.438 1 93.62 44 GLN B N 1
ATOM 3461 C CA . GLN B 1 44 ? 13.133 -12.969 -10.578 1 93.62 44 GLN B CA 1
ATOM 3462 C C . GLN B 1 44 ? 13.461 -14.32 -11.203 1 93.62 44 GLN B C 1
ATOM 3464 O O . GLN B 1 44 ? 13.477 -15.344 -10.516 1 93.62 44 GLN B O 1
ATOM 3469 N N . PHE B 1 45 ? 13.734 -14.203 -12.578 1 95.38 45 PHE B N 1
ATOM 3470 C CA . PHE B 1 45 ? 14.258 -15.359 -13.305 1 95.38 45 PHE B CA 1
ATOM 3471 C C . PHE B 1 45 ? 15.594 -15.031 -13.961 1 95.38 45 PHE B C 1
ATOM 3473 O O . PHE B 1 45 ? 15.773 -13.938 -14.5 1 95.38 45 PHE B O 1
ATOM 3480 N N . GLU B 1 46 ? 16.438 -16 -13.875 1 96.44 46 GLU B N 1
ATOM 3481 C CA . GLU B 1 46 ? 17.625 -16.031 -14.727 1 96.44 46 GLU B CA 1
ATOM 3482 C C . GLU B 1 46 ? 17.578 -17.188 -15.711 1 96.44 46 GLU B C 1
ATOM 3484 O O . GLU B 1 46 ? 17.141 -18.281 -15.367 1 96.44 46 GLU B O 1
ATOM 3489 N N . ALA B 1 47 ? 18.062 -16.859 -16.984 1 96.81 47 ALA B N 1
ATOM 3490 C CA . ALA B 1 47 ? 18.016 -17.906 -18 1 96.81 47 ALA B CA 1
ATOM 3491 C C . ALA B 1 47 ? 19.359 -18.062 -18.688 1 96.81 47 ALA B C 1
ATOM 3493 O O . ALA B 1 47 ? 20.188 -17.156 -18.656 1 96.81 47 ALA B O 1
ATOM 3494 N N . LYS B 1 48 ? 19.562 -19.219 -19.156 1 97.75 48 LYS B N 1
ATOM 3495 C CA . LYS B 1 48 ? 20.672 -19.547 -20.047 1 97.75 48 LYS B CA 1
ATOM 3496 C C . LYS B 1 48 ? 20.203 -20.328 -21.266 1 97.75 48 LYS B C 1
ATOM 3498 O O . LYS B 1 48 ? 19.469 -21.328 -21.125 1 97.75 48 LYS B O 1
ATOM 3503 N N . LEU B 1 49 ? 20.562 -19.812 -22.453 1 97.5 49 LEU B N 1
ATOM 3504 C CA . LEU B 1 49 ? 20.25 -20.531 -23.688 1 97.5 49 LEU B CA 1
ATOM 3505 C C . LEU B 1 49 ? 21.359 -21.484 -24.078 1 97.5 49 LEU B C 1
ATOM 3507 O O . LEU B 1 49 ? 22.5 -21.062 -24.297 1 97.5 49 LEU B O 1
ATOM 3511 N N . THR B 1 50 ? 21.016 -22.719 -24.219 1 97.81 50 THR B N 1
ATOM 3512 C CA . THR B 1 50 ? 22.031 -23.75 -24.391 1 97.81 50 THR B CA 1
ATOM 3513 C C . THR B 1 50 ? 22 -24.281 -25.828 1 97.81 50 THR B C 1
ATOM 3515 O O . THR B 1 50 ? 22.703 -25.25 -26.141 1 97.81 50 THR B O 1
ATOM 3518 N N . GLY B 1 51 ? 21.203 -23.781 -26.625 1 97 51 GLY B N 1
ATOM 3519 C CA . GLY B 1 51 ? 21 -24.234 -28 1 97 51 GLY B CA 1
ATOM 3520 C C . GLY B 1 51 ? 19.547 -24.469 -28.344 1 97 51 GLY B C 1
ATOM 3521 O O . GLY B 1 51 ? 19.125 -25.625 -28.516 1 97 51 GLY B O 1
ATOM 3522 N N . LYS B 1 52 ? 18.828 -23.438 -28.547 1 96.5 52 LYS B N 1
ATOM 3523 C CA . LYS B 1 52 ? 17.422 -23.562 -28.953 1 96.5 52 LYS B CA 1
ATOM 3524 C C . LYS B 1 52 ? 17.312 -24.156 -30.359 1 96.5 52 LYS B C 1
ATOM 3526 O O . LYS B 1 52 ? 17.984 -23.688 -31.281 1 96.5 52 LYS B O 1
ATOM 3531 N N . PRO B 1 53 ? 16.547 -25.078 -30.469 1 96.69 53 PRO B N 1
ATOM 3532 C CA . PRO B 1 53 ? 16.406 -25.703 -31.797 1 96.69 53 PRO B CA 1
ATOM 3533 C C . PRO B 1 53 ? 15.734 -24.781 -32.812 1 96.69 53 PRO B C 1
ATOM 3535 O O . PRO B 1 53 ? 15.945 -24.922 -34 1 96.69 53 PRO B O 1
ATOM 3538 N N . SER B 1 54 ? 14.836 -23.859 -32.312 1 94.25 54 SER B N 1
ATOM 3539 C CA . SER B 1 54 ? 14.141 -22.891 -33.156 1 94.25 54 SER B CA 1
ATOM 3540 C C . SER B 1 54 ? 13.945 -21.578 -32.438 1 94.25 54 SER B C 1
ATOM 3542 O O . SER B 1 54 ? 13.969 -21.531 -31.203 1 94.25 54 SER B O 1
ATOM 3544 N N . VAL B 1 55 ? 13.852 -20.516 -33.312 1 92.81 55 VAL B N 1
ATOM 3545 C CA . VAL B 1 55 ? 13.602 -19.203 -32.75 1 92.81 55 VAL B CA 1
ATOM 3546 C C . VAL B 1 55 ? 12.469 -18.516 -33.531 1 92.81 55 VAL B C 1
ATOM 3548 O O . VAL B 1 55 ? 12.164 -18.906 -34.656 1 92.81 55 VAL B O 1
ATOM 3551 N N . VAL B 1 56 ? 11.82 -17.578 -32.906 1 89.81 56 VAL B N 1
ATOM 3552 C CA . VAL B 1 56 ? 10.656 -16.922 -33.5 1 89.81 56 VAL B CA 1
ATOM 3553 C C . VAL B 1 56 ? 11.125 -15.922 -34.562 1 89.81 56 VAL B C 1
ATOM 3555 O O . VAL B 1 56 ? 10.406 -15.656 -35.531 1 89.81 56 VAL B O 1
ATOM 3558 N N . HIS B 1 57 ? 12.266 -15.312 -34.312 1 89.31 57 HIS B N 1
ATOM 3559 C CA . HIS B 1 57 ? 12.906 -14.422 -35.281 1 89.31 57 HIS B CA 1
ATOM 3560 C C . HIS B 1 57 ? 14.367 -14.805 -35.5 1 89.31 57 HIS B C 1
ATOM 3562 O O . HIS B 1 57 ? 15.016 -15.328 -34.594 1 89.31 57 HIS B O 1
ATOM 3568 N N . TYR B 1 58 ? 14.867 -14.422 -36.688 1 89.94 58 TYR B N 1
ATOM 3569 C CA . TYR B 1 58 ? 16.234 -14.805 -37.031 1 89.94 58 TYR B CA 1
ATOM 3570 C C . TYR B 1 58 ? 17.25 -14.133 -36.125 1 89.94 58 TYR B C 1
ATOM 3572 O O . TYR B 1 58 ? 18.359 -14.641 -35.938 1 89.94 58 TYR B O 1
ATOM 3580 N N . PHE B 1 59 ? 16.844 -13.039 -35.531 1 89.06 59 PHE B N 1
ATOM 3581 C CA . PHE B 1 59 ? 17.797 -12.273 -34.719 1 89.06 59 PHE B CA 1
ATOM 3582 C C . PHE B 1 59 ? 17.75 -12.719 -33.25 1 89.06 59 PHE B C 1
ATOM 3584 O O . PHE B 1 59 ? 18.547 -12.25 -32.438 1 89.06 59 PHE B O 1
ATOM 3591 N N . CYS B 1 60 ? 16.859 -13.625 -32.938 1 92.12 60 CYS B N 1
ATOM 3592 C CA . CYS B 1 60 ? 16.797 -14.125 -31.562 1 92.12 60 CYS B CA 1
ATOM 3593 C C . CYS B 1 60 ? 17.969 -15.055 -31.266 1 92.12 60 CYS B C 1
ATOM 3595 O O . CYS B 1 60 ? 18.312 -15.898 -32.094 1 92.12 60 CYS B O 1
ATOM 3597 N N . LEU B 1 61 ? 18.516 -14.945 -30.141 1 92.94 61 LEU B N 1
ATOM 3598 C CA . LEU B 1 61 ? 19.656 -15.773 -29.766 1 92.94 61 LEU B CA 1
ATOM 3599 C C . LEU B 1 61 ? 19.219 -17.203 -29.484 1 92.94 61 LEU B C 1
ATOM 3601 O O . LEU B 1 61 ? 18.172 -17.438 -28.891 1 92.94 61 LEU B O 1
ATOM 3605 N N . LYS B 1 62 ? 20.109 -18.109 -29.875 1 95.81 62 LYS B N 1
ATOM 3606 C CA . LYS B 1 62 ? 19.859 -19.531 -29.594 1 95.81 62 LYS B CA 1
ATOM 3607 C C . LYS B 1 62 ? 20.719 -20.016 -28.422 1 95.81 62 LYS B C 1
ATOM 3609 O O . LYS B 1 62 ? 20.406 -21.016 -27.797 1 95.81 62 LYS B O 1
ATOM 3614 N N . LYS B 1 63 ? 21.844 -19.312 -28.297 1 96.75 63 LYS B N 1
ATOM 3615 C CA . LYS B 1 63 ? 22.797 -19.672 -27.266 1 96.75 63 LYS B CA 1
ATOM 3616 C C . LYS B 1 63 ? 23.328 -18.438 -26.547 1 96.75 63 LYS B C 1
ATOM 3618 O O . LYS B 1 63 ? 23.5 -17.375 -27.172 1 96.75 63 LYS B O 1
ATOM 3623 N N . THR B 1 64 ? 23.484 -18.594 -25.234 1 95.75 64 THR B N 1
ATOM 3624 C CA . THR B 1 64 ? 24.172 -17.578 -24.453 1 95.75 64 THR B CA 1
ATOM 3625 C C . THR B 1 64 ? 25.328 -18.188 -23.656 1 95.75 64 THR B C 1
ATOM 3627 O O . THR B 1 64 ? 25.312 -19.375 -23.359 1 95.75 64 THR B O 1
ATOM 3630 N N . ASP B 1 65 ? 26.328 -17.406 -23.359 1 95.38 65 ASP B N 1
ATOM 3631 C CA . ASP B 1 65 ? 27.484 -17.891 -22.641 1 95.38 65 ASP B CA 1
ATOM 3632 C C . ASP B 1 65 ? 27.172 -18.109 -21.156 1 95.38 65 ASP B C 1
ATOM 3634 O O . ASP B 1 65 ? 27.719 -19.016 -20.531 1 95.38 65 ASP B O 1
ATOM 3638 N N . ASP B 1 66 ? 26.344 -17.234 -20.609 1 95.88 66 ASP B N 1
ATOM 3639 C CA . ASP B 1 66 ? 26.016 -17.281 -19.188 1 95.88 66 ASP B CA 1
ATOM 3640 C C . ASP B 1 66 ? 24.547 -16.938 -18.953 1 95.88 66 ASP B C 1
ATOM 3642 O O . ASP B 1 66 ? 23.828 -16.578 -19.891 1 95.88 66 ASP B O 1
ATOM 3646 N N . PHE B 1 67 ? 24.188 -17.141 -17.672 1 96 67 PHE B N 1
ATOM 3647 C CA . PHE B 1 67 ? 22.828 -16.75 -17.281 1 96 67 PHE B CA 1
ATOM 3648 C C . PHE B 1 67 ? 22.641 -15.234 -17.438 1 96 67 PHE B C 1
ATOM 3650 O O . PHE B 1 67 ? 23.562 -14.461 -17.172 1 96 67 PHE B O 1
ATOM 3657 N N . PHE B 1 68 ? 21.5 -14.844 -17.891 1 93.5 68 PHE B N 1
ATOM 3658 C CA . PHE B 1 68 ? 21.078 -13.453 -17.969 1 93.5 68 PHE B CA 1
ATOM 3659 C C . PHE B 1 68 ? 19.719 -13.25 -17.297 1 93.5 68 PHE B C 1
ATOM 3661 O O . PHE B 1 68 ? 19 -14.219 -17.062 1 93.5 68 PHE B O 1
ATOM 3668 N N . ASP B 1 69 ? 19.469 -11.977 -16.953 1 91.06 69 ASP B N 1
ATOM 3669 C CA . ASP B 1 69 ? 18.172 -11.68 -16.344 1 91.06 69 ASP B CA 1
ATOM 3670 C C . ASP B 1 69 ? 17.031 -11.844 -17.344 1 91.06 69 ASP B C 1
ATOM 3672 O O . ASP B 1 69 ? 17.031 -11.195 -18.391 1 91.06 69 ASP B O 1
ATOM 3676 N N . LEU B 1 70 ? 16.203 -12.727 -17.016 1 92.25 70 LEU B N 1
ATOM 3677 C CA . LEU B 1 70 ? 15.047 -12.969 -17.891 1 92.25 70 LEU B CA 1
ATOM 3678 C C . LEU B 1 70 ? 13.82 -12.219 -17.391 1 92.25 70 LEU B C 1
ATOM 3680 O O . LEU B 1 70 ? 13.172 -11.508 -18.156 1 92.25 70 LEU B O 1
ATOM 3684 N N . TRP B 1 71 ? 13.5 -12.5 -16.172 1 88.94 71 TRP B N 1
ATOM 3685 C CA . TRP B 1 71 ? 12.406 -11.805 -15.508 1 88.94 71 TRP B CA 1
ATOM 3686 C C . TRP B 1 71 ? 12.891 -11.164 -14.203 1 88.94 71 TRP B C 1
ATOM 3688 O O . TRP B 1 71 ? 13.336 -11.867 -13.289 1 88.94 71 TRP B O 1
ATOM 3698 N N . LEU B 1 72 ? 12.828 -9.781 -14.078 1 76.38 72 LEU B N 1
ATOM 3699 C CA . LEU B 1 72 ? 12.438 -8.773 -15.047 1 76.38 72 LEU B CA 1
ATOM 3700 C C . LEU B 1 72 ? 13.656 -8.047 -15.602 1 76.38 72 LEU B C 1
ATOM 3702 O O . LEU B 1 72 ? 14.609 -7.77 -14.867 1 76.38 72 LEU B O 1
ATOM 3706 N N . ASN B 1 73 ? 13.656 -8.016 -16.828 1 76.31 73 ASN B N 1
ATOM 3707 C CA . ASN B 1 73 ? 14.656 -7.199 -17.5 1 76.31 73 ASN B CA 1
ATOM 3708 C C . ASN B 1 73 ? 14.016 -6.191 -18.438 1 76.31 73 ASN B C 1
ATOM 3710 O O . ASN B 1 73 ? 13.633 -6.539 -19.562 1 76.31 73 ASN B O 1
ATOM 3714 N N . LEU B 1 74 ? 13.969 -5.027 -18.016 1 68.19 74 LEU B N 1
ATOM 3715 C CA . LEU B 1 74 ? 13.242 -4.012 -18.766 1 68.19 74 LEU B CA 1
ATOM 3716 C C . LEU B 1 74 ? 13.938 -3.73 -20.109 1 68.19 74 LEU B C 1
ATOM 3718 O O . LEU B 1 74 ? 13.305 -3.242 -21.047 1 68.19 74 LEU B O 1
ATOM 3722 N N . GLU B 1 75 ? 15.172 -4.043 -20.172 1 69 75 GLU B N 1
ATOM 3723 C CA . GLU B 1 75 ? 15.922 -3.832 -21.406 1 69 75 GLU B CA 1
ATOM 3724 C C . GLU B 1 75 ? 15.453 -4.785 -22.516 1 69 75 GLU B C 1
ATOM 3726 O O . GLU B 1 75 ? 15.727 -4.559 -23.688 1 69 75 GLU B O 1
ATOM 3731 N N . LEU B 1 76 ? 14.82 -5.852 -22.109 1 67.06 76 LEU B N 1
ATOM 3732 C CA . LEU B 1 76 ? 14.359 -6.852 -23.078 1 67.06 76 LEU B CA 1
ATOM 3733 C C . LEU B 1 76 ? 12.938 -6.543 -23.547 1 67.06 76 LEU B C 1
ATOM 3735 O O . LEU B 1 76 ? 12.367 -7.293 -24.328 1 67.06 76 LEU B O 1
ATOM 3739 N N . LEU B 1 77 ? 12.352 -5.375 -23.172 1 64.69 77 LEU B N 1
ATOM 3740 C CA . LEU B 1 77 ? 10.93 -5.133 -23.406 1 64.69 77 LEU B CA 1
ATOM 3741 C C . LEU B 1 77 ? 10.719 -4.285 -24.656 1 64.69 77 LEU B C 1
ATOM 3743 O O . LEU B 1 77 ? 9.633 -4.289 -25.234 1 64.69 77 LEU B O 1
ATOM 3747 N N . PRO B 1 78 ? 11.75 -3.625 -25.062 1 63.19 78 PRO B N 1
ATOM 3748 C CA . PRO B 1 78 ? 11.477 -2.941 -26.328 1 63.19 78 PRO B CA 1
ATOM 3749 C C . PRO B 1 78 ? 11.008 -3.896 -27.422 1 63.19 78 PRO B C 1
ATOM 3751 O O . PRO B 1 78 ? 11.305 -5.094 -27.375 1 63.19 78 PRO B O 1
ATOM 3754 N N . LEU B 1 79 ? 10.211 -3.359 -28.328 1 62.91 79 LEU B N 1
ATOM 3755 C CA . LEU B 1 79 ? 9.383 -4.031 -29.312 1 62.91 79 LEU B CA 1
ATOM 3756 C C . LEU B 1 79 ? 10.195 -5.066 -30.078 1 62.91 79 LEU B C 1
ATOM 3758 O O . LEU B 1 79 ? 9.719 -6.176 -30.328 1 62.91 79 LEU B O 1
ATOM 3762 N N . TYR B 1 80 ? 11.453 -4.895 -30.328 1 63.78 80 TYR B N 1
ATOM 3763 C CA . TYR B 1 80 ? 12.148 -5.789 -31.25 1 63.78 80 TYR B CA 1
ATOM 3764 C C . TYR B 1 80 ? 12.586 -7.066 -30.547 1 63.78 80 TYR B C 1
ATOM 3766 O O . TYR B 1 80 ? 12.703 -8.117 -31.172 1 63.78 80 TYR B O 1
ATOM 3774 N N . VAL B 1 81 ? 12.602 -7.047 -29.234 1 80.62 81 VAL B N 1
ATOM 3775 C CA . VAL B 1 81 ? 13.156 -8.227 -28.594 1 80.62 81 VAL B CA 1
ATOM 3776 C C . VAL B 1 81 ? 12.094 -8.875 -27.703 1 80.62 81 VAL B C 1
ATOM 3778 O O . VAL B 1 81 ? 12.297 -9.969 -27.172 1 80.62 81 VAL B O 1
ATOM 3781 N N . MET B 1 82 ? 10.969 -8.359 -27.688 1 83.19 82 MET B N 1
ATOM 3782 C CA . MET B 1 82 ? 9.938 -8.844 -26.781 1 83.19 82 MET B CA 1
ATOM 3783 C C . MET B 1 82 ? 9.461 -10.234 -27.203 1 83.19 82 MET B C 1
ATOM 3785 O O . MET B 1 82 ? 9.172 -11.07 -26.344 1 83.19 82 MET B O 1
ATOM 3789 N N . ASP B 1 83 ? 9.477 -10.469 -28.516 1 85.19 83 ASP B N 1
ATOM 3790 C CA . ASP B 1 83 ? 9.102 -11.789 -29 1 85.19 83 ASP B CA 1
ATOM 3791 C C . ASP B 1 83 ? 10.094 -12.852 -28.531 1 85.19 83 ASP B C 1
ATOM 3793 O O . ASP B 1 83 ? 9.695 -13.969 -28.172 1 85.19 83 ASP B O 1
ATOM 3797 N N . CYS B 1 84 ? 11.344 -12.516 -28.625 1 90 84 CYS B N 1
ATOM 3798 C CA . CYS B 1 84 ? 12.367 -13.438 -28.172 1 90 84 CYS B CA 1
ATOM 3799 C C . CYS B 1 84 ? 12.211 -13.742 -26.688 1 90 84 CYS B C 1
ATOM 3801 O O . CYS B 1 84 ? 12.32 -14.891 -26.266 1 90 84 CYS B O 1
ATOM 3803 N N . TRP B 1 85 ? 11.914 -12.688 -25.906 1 91.12 85 TRP B N 1
ATOM 3804 C CA . TRP B 1 85 ? 11.695 -12.805 -24.469 1 91.12 85 TRP B CA 1
ATOM 3805 C C . TRP B 1 85 ? 10.516 -13.719 -24.156 1 91.12 85 TRP B C 1
ATOM 3807 O O . TRP B 1 85 ? 10.625 -14.641 -23.344 1 91.12 85 TRP B O 1
ATOM 3817 N N . ALA B 1 86 ? 9.453 -13.453 -24.875 1 90.44 86 ALA B N 1
ATOM 3818 C CA . ALA B 1 86 ? 8.242 -14.242 -24.656 1 90.44 86 ALA B CA 1
ATOM 3819 C C . ALA B 1 86 ? 8.477 -15.711 -24.969 1 90.44 86 ALA B C 1
ATOM 3821 O O . ALA B 1 86 ? 7.984 -16.594 -24.266 1 90.44 86 ALA B O 1
ATOM 3822 N N . ASP B 1 87 ? 9.211 -15.906 -25.984 1 92.94 87 ASP B N 1
ATOM 3823 C CA . ASP B 1 87 ? 9.508 -17.266 -26.391 1 92.94 87 ASP B CA 1
ATOM 3824 C C . ASP B 1 87 ? 10.367 -17.984 -25.344 1 92.94 87 ASP B C 1
ATOM 3826 O O . ASP B 1 87 ? 10.172 -19.172 -25.078 1 92.94 87 ASP B O 1
ATOM 3830 N N . ASN B 1 88 ? 11.281 -17.281 -24.812 1 94.62 88 ASN B N 1
ATOM 3831 C CA . ASN B 1 88 ? 12.148 -17.844 -23.781 1 94.62 88 ASN B CA 1
ATOM 3832 C C . ASN B 1 88 ? 11.383 -18.125 -22.5 1 94.62 88 ASN B C 1
ATOM 3834 O O . ASN B 1 88 ? 11.727 -19.031 -21.75 1 94.62 88 ASN B O 1
ATOM 3838 N N . MET B 1 89 ? 10.328 -17.391 -22.25 1 95.12 89 MET B N 1
ATOM 3839 C CA . MET B 1 89 ? 9.539 -17.484 -21.031 1 95.12 89 MET B CA 1
ATOM 3840 C C . MET B 1 89 ? 8.562 -18.656 -21.094 1 95.12 89 MET B C 1
ATOM 3842 O O . MET B 1 89 ? 8.109 -19.141 -20.047 1 95.12 89 MET B O 1
ATOM 3846 N N . ARG B 1 90 ? 8.289 -19.156 -22.219 1 96.38 90 ARG B N 1
ATOM 3847 C CA . ARG B 1 90 ? 7.238 -20.141 -22.438 1 96.38 90 ARG B CA 1
ATOM 3848 C C . ARG B 1 90 ? 7.594 -21.484 -21.781 1 96.38 90 ARG B C 1
ATOM 3850 O O . ARG B 1 90 ? 8.773 -21.797 -21.609 1 96.38 90 ARG B O 1
ATOM 3857 N N . LEU B 1 91 ? 6.543 -22.188 -21.438 1 97.5 91 LEU B N 1
ATOM 3858 C CA . LEU B 1 91 ? 6.645 -23.578 -21.016 1 97.5 91 LEU B CA 1
ATOM 3859 C C . LEU B 1 91 ? 6.062 -24.516 -22.078 1 97.5 91 LEU B C 1
ATOM 3861 O O . LEU B 1 91 ? 5.254 -24.078 -22.906 1 97.5 91 LEU B O 1
ATOM 3865 N N . VAL B 1 92 ? 6.535 -25.688 -22.016 1 96 92 VAL B N 1
ATOM 3866 C CA . VAL B 1 92 ? 5.973 -26.734 -22.859 1 96 92 VAL B CA 1
ATOM 3867 C C . VAL B 1 92 ? 5.168 -27.719 -22 1 96 92 VAL B C 1
ATOM 3869 O O . VAL B 1 92 ? 5.68 -28.25 -21.016 1 96 92 VAL B O 1
ATOM 3872 N N . TYR B 1 93 ? 3.949 -27.922 -22.422 1 94.94 93 TYR B N 1
ATOM 3873 C CA . TYR B 1 93 ? 3.074 -28.828 -21.703 1 94.94 93 TYR B CA 1
ATOM 3874 C C . TYR B 1 93 ? 3.158 -30.234 -22.266 1 94.94 93 TYR B C 1
ATOM 3876 O O . TYR B 1 93 ? 3.061 -30.438 -23.484 1 94.94 93 TYR B O 1
ATOM 3884 N N . ASN B 1 94 ? 3.402 -31.188 -21.375 1 94.44 94 ASN B N 1
ATOM 3885 C CA . ASN B 1 94 ? 3.363 -32.594 -21.719 1 94.44 94 ASN B CA 1
ATOM 3886 C C . ASN B 1 94 ? 2.041 -33.25 -21.312 1 94.44 94 ASN B C 1
ATOM 3888 O O . ASN B 1 94 ? 1.802 -33.5 -20.125 1 94.44 94 ASN B O 1
ATOM 3892 N N . GLU B 1 95 ? 1.237 -33.625 -22.266 1 90.19 95 GLU B N 1
ATOM 3893 C CA . GLU B 1 95 ? -0.103 -34.156 -22.016 1 90.19 95 GLU B CA 1
ATOM 3894 C C . GLU B 1 95 ? -0.047 -35.469 -21.297 1 90.19 95 GLU B C 1
ATOM 3896 O O . GLU B 1 95 ? -0.925 -35.812 -20.484 1 90.19 95 GLU B O 1
ATOM 3901 N N . SER B 1 96 ? 0.92 -36.25 -21.594 1 92.25 96 SER B N 1
ATOM 3902 C CA . SER B 1 96 ? 1.021 -37.594 -21.016 1 92.25 96 SER B CA 1
ATOM 3903 C C . SER B 1 96 ? 1.338 -37.531 -19.531 1 92.25 96 SER B C 1
ATOM 3905 O O . SER B 1 96 ? 0.802 -38.312 -18.734 1 92.25 96 SER B O 1
ATOM 3907 N N . THR B 1 97 ? 2.145 -36.594 -19.141 1 92.25 97 THR B N 1
ATOM 3908 C CA . THR B 1 97 ? 2.555 -36.531 -17.75 1 92.25 97 THR B CA 1
ATOM 3909 C C . THR B 1 97 ? 1.735 -35.469 -17 1 92.25 97 THR B C 1
ATOM 3911 O O . THR B 1 97 ? 1.697 -35.469 -15.758 1 92.25 97 THR B O 1
ATOM 3914 N N . GLY B 1 98 ? 1.111 -34.594 -17.766 1 91.06 98 GLY B N 1
ATOM 3915 C CA . GLY B 1 98 ? 0.375 -33.5 -17.141 1 91.06 98 GLY B CA 1
ATOM 3916 C C . GLY B 1 98 ? 1.275 -32.438 -16.562 1 91.06 98 GLY B C 1
ATOM 3917 O O . GLY B 1 98 ? 0.828 -31.609 -15.766 1 91.06 98 GLY B O 1
ATOM 3918 N N . MET B 1 99 ? 2.574 -32.406 -16.938 1 94.5 99 MET B N 1
ATOM 3919 C CA . MET B 1 99 ? 3.566 -31.5 -16.391 1 94.5 99 MET B CA 1
ATOM 3920 C C . MET B 1 99 ? 4.109 -30.578 -17.469 1 94.5 99 MET B C 1
ATOM 3922 O O . MET B 1 99 ? 3.896 -30.812 -18.656 1 94.5 99 MET B O 1
ATOM 3926 N N . THR B 1 100 ? 4.762 -29.484 -17 1 96.44 100 THR B N 1
ATOM 3927 C CA . THR B 1 100 ? 5.379 -28.562 -17.953 1 96.44 100 THR B CA 1
ATOM 3928 C C . THR B 1 100 ? 6.895 -28.547 -17.766 1 96.44 100 THR B C 1
ATOM 3930 O O . THR B 1 100 ? 7.41 -28.953 -16.734 1 96.44 100 THR B O 1
ATOM 3933 N N . SER B 1 101 ? 7.57 -28.156 -18.844 1 97.06 101 SER B N 1
ATOM 3934 C CA . SER B 1 101 ? 9.016 -27.953 -18.828 1 97.06 101 SER B CA 1
ATOM 3935 C C . SER B 1 101 ? 9.398 -26.672 -19.547 1 97.06 101 SER B C 1
ATOM 3937 O O . SER B 1 101 ? 8.586 -26.094 -20.266 1 97.06 101 SER B O 1
ATOM 3939 N N . ASN B 1 102 ? 10.602 -26.219 -19.281 1 97.88 102 ASN B N 1
ATOM 3940 C CA . ASN B 1 102 ? 11.102 -25.094 -20.062 1 97.88 102 ASN B CA 1
ATOM 3941 C C . ASN B 1 102 ? 11.156 -25.406 -21.547 1 97.88 102 ASN B C 1
ATOM 3943 O O . ASN B 1 102 ? 11.188 -26.578 -21.938 1 97.88 102 ASN B O 1
ATOM 3947 N N . MET B 1 103 ? 11.18 -24.359 -22.391 1 97.06 103 MET B N 1
ATOM 3948 C CA . MET B 1 103 ? 11.398 -24.547 -23.828 1 97.06 103 MET B CA 1
ATOM 3949 C C . MET B 1 103 ? 12.727 -25.25 -24.078 1 97.06 103 MET B C 1
ATOM 3951 O O . MET B 1 103 ? 13.711 -25 -23.391 1 97.06 103 MET B O 1
ATOM 3955 N N . PRO B 1 104 ? 12.711 -26.125 -25.094 1 97.19 104 PRO B N 1
ATOM 3956 C CA . PRO B 1 104 ? 13.992 -26.75 -25.406 1 97.19 104 PRO B CA 1
ATOM 3957 C C . PRO B 1 104 ? 15.117 -25.75 -25.625 1 97.19 104 PRO B C 1
ATOM 3959 O O . PRO B 1 104 ? 14.93 -24.75 -26.344 1 97.19 104 PRO B O 1
ATOM 3962 N N . GLY B 1 105 ? 16.188 -25.984 -24.984 1 98 105 GLY B N 1
ATOM 3963 C CA . GLY B 1 105 ? 17.344 -25.125 -25.125 1 98 105 GLY B CA 1
ATOM 3964 C C . GLY B 1 105 ? 17.344 -23.953 -24.156 1 98 105 GLY B C 1
ATOM 3965 O O . GLY B 1 105 ? 18.234 -23.094 -24.219 1 98 105 GLY B O 1
ATOM 3966 N N . VAL B 1 106 ? 16.359 -23.859 -23.281 1 98 106 VAL B N 1
ATOM 3967 C CA . VAL B 1 106 ? 16.297 -22.766 -22.312 1 98 106 VAL B CA 1
ATOM 3968 C C . VAL B 1 106 ? 16.391 -23.344 -20.891 1 98 106 VAL B C 1
ATOM 3970 O O . VAL B 1 106 ? 15.602 -24.219 -20.516 1 98 106 VAL B O 1
ATOM 3973 N N . GLU B 1 107 ? 17.359 -22.922 -20.156 1 98 107 GLU B N 1
ATOM 3974 C CA . GLU B 1 107 ? 17.5 -23.219 -18.734 1 98 107 GLU B CA 1
ATOM 3975 C C . GLU B 1 107 ? 17.109 -22.016 -17.875 1 98 107 GLU B C 1
ATOM 3977 O O . GLU B 1 107 ? 17.594 -20.906 -18.109 1 98 107 GLU B O 1
ATOM 3982 N N . ILE B 1 108 ? 16.219 -22.234 -16.938 1 97.69 108 ILE B N 1
ATOM 3983 C CA . ILE B 1 108 ? 15.781 -21.125 -16.078 1 97.69 108 ILE B CA 1
ATOM 3984 C C . ILE B 1 108 ? 16.016 -21.484 -14.617 1 97.69 108 ILE B C 1
ATOM 3986 O O . ILE B 1 108 ? 15.758 -22.609 -14.188 1 97.69 108 ILE B O 1
ATOM 3990 N N . ARG B 1 109 ? 16.516 -20.547 -13.852 1 96.88 109 ARG B N 1
ATOM 3991 C CA . ARG B 1 109 ? 16.641 -20.688 -12.406 1 96.88 109 ARG B CA 1
ATOM 3992 C C . ARG B 1 109 ? 16.062 -19.469 -11.688 1 96.88 109 ARG B C 1
ATOM 3994 O O . ARG B 1 109 ? 16.016 -18.375 -12.258 1 96.88 109 ARG B O 1
ATOM 4001 N N . VAL B 1 110 ? 15.562 -19.734 -10.461 1 96.88 110 VAL B N 1
ATOM 4002 C CA . VAL B 1 110 ? 15.023 -18.703 -9.594 1 96.88 110 VAL B CA 1
ATOM 4003 C C . VAL B 1 110 ? 16.047 -18.359 -8.508 1 96.88 110 VAL B C 1
ATOM 4005 O O . VAL B 1 110 ? 16.266 -19.141 -7.578 1 96.88 110 VAL B O 1
ATOM 4008 N N . PRO B 1 111 ? 16.625 -17.188 -8.531 1 95.56 111 PRO B N 1
ATOM 4009 C CA . PRO B 1 111 ? 17.656 -16.844 -7.551 1 95.56 111 PRO B CA 1
ATOM 4010 C C . PRO B 1 111 ? 17.078 -16.328 -6.234 1 95.56 111 PRO B C 1
ATOM 4012 O O . PRO B 1 111 ? 15.891 -15.984 -6.176 1 95.56 111 PRO B O 1
ATOM 4015 N N . GLY B 1 112 ? 17.875 -16.359 -5.199 1 95 112 GLY B N 1
ATOM 4016 C CA . GLY B 1 112 ? 17.625 -15.586 -3.99 1 95 112 GLY B CA 1
ATOM 4017 C C . GLY B 1 112 ? 16.766 -16.312 -2.982 1 95 112 GLY B C 1
ATOM 4018 O O . GLY B 1 112 ? 16.109 -15.688 -2.15 1 95 112 GLY B O 1
ATOM 4019 N N . PHE B 1 113 ? 16.656 -17.625 -3.086 1 96.69 113 PHE B N 1
ATOM 4020 C CA . PHE B 1 113 ? 15.898 -18.359 -2.08 1 96.69 113 PHE B CA 1
ATOM 4021 C C . PHE B 1 113 ? 16.484 -18.156 -0.694 1 96.69 113 PHE B C 1
ATOM 4023 O O . PHE B 1 113 ? 17.703 -18.312 -0.5 1 96.69 113 PHE B O 1
ATOM 4030 N N . GLY B 1 114 ? 15.688 -17.734 0.254 1 96.44 114 GLY B N 1
ATOM 4031 C CA . GLY B 1 114 ? 16.156 -17.469 1.607 1 96.44 114 GLY B CA 1
ATOM 4032 C C . GLY B 1 114 ? 16.484 -16.016 1.856 1 96.44 114 GLY B C 1
ATOM 4033 O O . GLY B 1 114 ? 16.828 -15.633 2.979 1 96.44 114 GLY B O 1
ATOM 4034 N N . THR B 1 115 ? 16.359 -15.219 0.844 1 95 115 THR B N 1
ATOM 4035 C CA . THR B 1 115 ? 16.578 -13.781 0.998 1 95 115 THR B CA 1
ATOM 4036 C C . THR B 1 115 ? 15.422 -12.992 0.376 1 95 115 THR B C 1
ATOM 4038 O O . THR B 1 115 ? 14.664 -13.523 -0.439 1 95 115 THR B O 1
ATOM 4041 N N . THR B 1 116 ? 15.297 -11.688 0.778 1 94.12 116 THR B N 1
ATOM 4042 C CA . THR B 1 116 ? 14.188 -10.883 0.265 1 94.12 116 THR B CA 1
ATOM 4043 C C . THR B 1 116 ? 14.625 -10.078 -0.952 1 94.12 116 THR B C 1
ATOM 4045 O O . THR B 1 116 ? 13.797 -9.508 -1.656 1 94.12 116 THR B O 1
ATOM 4048 N N . GLU B 1 117 ? 15.844 -10.047 -1.252 1 90.19 117 GLU B N 1
ATOM 4049 C CA . GLU B 1 117 ? 16.391 -9.141 -2.26 1 90.19 117 GLU B CA 1
ATOM 4050 C C . GLU B 1 117 ? 15.695 -9.344 -3.609 1 90.19 117 GLU B C 1
ATOM 4052 O O . GLU B 1 117 ? 15.305 -8.375 -4.262 1 90.19 117 GLU B O 1
ATOM 4057 N N . ASN B 1 118 ? 15.5 -10.57 -3.967 1 90.19 118 ASN B N 1
ATOM 4058 C CA . ASN B 1 118 ? 15.008 -10.906 -5.301 1 90.19 118 ASN B CA 1
ATOM 4059 C C . ASN B 1 118 ? 13.492 -10.805 -5.379 1 90.19 118 ASN B C 1
ATOM 4061 O O . ASN B 1 118 ? 12.906 -10.992 -6.445 1 90.19 118 ASN B O 1
ATOM 4065 N N . ILE B 1 119 ? 12.859 -10.5 -4.266 1 90.06 119 ILE B N 1
ATOM 4066 C CA . ILE B 1 119 ? 11.414 -10.289 -4.305 1 90.06 119 ILE B CA 1
ATOM 4067 C C . ILE B 1 119 ? 11.094 -8.844 -3.949 1 90.06 119 ILE B C 1
ATOM 4069 O O . ILE B 1 119 ? 9.945 -8.414 -4.035 1 90.06 119 ILE B O 1
ATOM 4073 N N . GLU B 1 120 ? 12.078 -8.141 -3.543 1 89.88 120 GLU B N 1
ATOM 4074 C CA . GLU B 1 120 ? 11.875 -6.719 -3.264 1 89.88 120 GLU B CA 1
ATOM 4075 C C . GLU B 1 120 ? 11.789 -5.91 -4.555 1 89.88 120 GLU B C 1
ATOM 4077 O O . GLU B 1 120 ? 10.891 -5.078 -4.711 1 89.88 120 GLU B O 1
ATOM 4082 N N . TRP B 1 121 ? 12.781 -6.227 -5.379 1 82.06 121 TRP B N 1
ATOM 4083 C CA . TRP B 1 121 ? 12.883 -5.598 -6.691 1 82.06 121 TRP B CA 1
ATOM 4084 C C . TRP B 1 121 ? 12.961 -6.652 -7.793 1 82.06 121 TRP B C 1
ATOM 4086 O O . TRP B 1 121 ? 13.906 -7.449 -7.832 1 82.06 121 TRP B O 1
ATOM 4096 N N . LEU B 1 122 ? 12.055 -6.566 -8.68 1 77.38 122 LEU B N 1
ATOM 4097 C CA . LEU B 1 122 ? 11.992 -7.586 -9.719 1 77.38 122 LEU B CA 1
ATOM 4098 C C . LEU B 1 122 ? 12.992 -7.277 -10.836 1 77.38 122 LEU B C 1
ATOM 4100 O O . LEU B 1 122 ? 13.398 -8.18 -11.57 1 77.38 122 LEU B O 1
ATOM 4104 N N . ASP B 1 123 ? 13.203 -6.008 -10.93 1 74.38 123 ASP B N 1
ATOM 4105 C CA . ASP B 1 123 ? 14.258 -5.578 -11.844 1 74.38 123 ASP B CA 1
ATOM 4106 C C . ASP B 1 123 ? 15.523 -5.184 -11.07 1 74.38 123 ASP B C 1
ATOM 4108 O O . ASP B 1 123 ? 15.461 -4.348 -10.164 1 74.38 123 ASP B O 1
ATOM 4112 N N . LYS B 1 124 ? 16.594 -5.742 -11.453 1 74.56 124 LYS B N 1
ATOM 4113 C CA . LYS B 1 124 ? 17.828 -5.523 -10.719 1 74.56 124 LYS B CA 1
ATOM 4114 C C . LYS B 1 124 ? 18.25 -4.059 -10.781 1 74.56 124 LYS B C 1
ATOM 4116 O O . LYS B 1 124 ? 19.047 -3.602 -9.953 1 74.56 124 LYS B O 1
ATOM 4121 N N . SER B 1 125 ? 17.719 -3.307 -11.758 1 70.06 125 SER B N 1
ATOM 4122 C CA . SER B 1 125 ? 18.016 -1.883 -11.867 1 70.06 125 SER B CA 1
ATOM 4123 C C . SER B 1 125 ? 17.297 -1.083 -10.789 1 70.06 125 SER B C 1
ATOM 4125 O O . SER B 1 125 ? 17.594 0.094 -10.578 1 70.06 125 SER B O 1
ATOM 4127 N N . LYS B 1 126 ? 16.328 -1.708 -10.133 1 68.62 126 LYS B N 1
ATOM 4128 C CA . LYS B 1 126 ? 15.508 -1.093 -9.094 1 68.62 126 LYS B CA 1
ATOM 4129 C C . LYS B 1 126 ? 14.648 0.035 -9.664 1 68.62 126 LYS B C 1
ATOM 4131 O O . LYS B 1 126 ? 14.367 1.018 -8.977 1 68.62 126 LYS B O 1
ATOM 4136 N N . ALA B 1 127 ? 14.359 -0.239 -10.961 1 68.69 127 ALA B N 1
ATOM 4137 C CA . ALA B 1 127 ? 13.375 0.66 -11.562 1 68.69 127 ALA B CA 1
ATOM 4138 C C . ALA B 1 127 ? 12.016 0.526 -10.883 1 68.69 127 ALA B C 1
ATOM 4140 O O . ALA B 1 127 ? 11.641 -0.564 -10.445 1 68.69 127 ALA B O 1
ATOM 4141 N N . SER B 1 128 ? 11.219 1.593 -10.805 1 68.06 128 SER B N 1
ATOM 4142 C CA . SER B 1 128 ? 9.961 1.666 -10.062 1 68.06 128 SER B CA 1
ATOM 4143 C C . SER B 1 128 ? 8.984 0.593 -10.523 1 68.06 128 SER B C 1
ATOM 4145 O O . SER B 1 128 ? 8.188 0.087 -9.734 1 68.06 128 SER B O 1
ATOM 4147 N N . GLU B 1 129 ? 9.102 0.176 -11.688 1 68 129 GLU B N 1
ATOM 4148 C CA . GLU B 1 129 ? 8.203 -0.833 -12.25 1 68 129 GLU B CA 1
ATOM 4149 C C . GLU B 1 129 ? 8.453 -2.201 -11.625 1 68 129 GLU B C 1
ATOM 4151 O O . GLU B 1 129 ? 7.59 -3.078 -11.672 1 68 129 GLU B O 1
ATOM 4156 N N . GLY B 1 130 ? 9.602 -2.273 -11.055 1 71 130 GLY B N 1
ATOM 4157 C CA . GLY B 1 130 ? 9.961 -3.551 -10.469 1 71 130 GLY B CA 1
ATOM 4158 C C . GLY B 1 130 ? 9.75 -3.596 -8.961 1 71 130 GLY B C 1
ATOM 4159 O O . GLY B 1 130 ? 10.109 -4.574 -8.312 1 71 130 GLY B O 1
ATOM 4160 N N . ARG B 1 131 ? 9.195 -2.543 -8.516 1 77.56 131 ARG B N 1
ATOM 4161 C CA . ARG B 1 131 ? 8.906 -2.449 -7.086 1 77.56 131 ARG B CA 1
ATOM 4162 C C . ARG B 1 131 ? 7.836 -3.451 -6.676 1 77.56 131 ARG B C 1
ATOM 4164 O O . ARG B 1 131 ? 6.777 -3.525 -7.301 1 77.56 131 ARG B O 1
ATOM 4171 N N . TYR B 1 132 ? 8.242 -4.348 -5.664 1 83.06 132 TYR B N 1
ATOM 4172 C CA . TYR B 1 132 ? 7.32 -5.387 -5.215 1 83.06 132 TYR B CA 1
ATOM 4173 C C . TYR B 1 132 ? 7.227 -5.406 -3.693 1 83.06 132 TYR B C 1
ATOM 4175 O O . TYR B 1 132 ? 6.59 -4.539 -3.092 1 83.06 132 TYR B O 1
ATOM 4183 N N . PHE B 1 133 ? 8.055 -6.129 -2.953 1 83.75 133 PHE B N 1
ATOM 4184 C CA . PHE B 1 133 ? 7.988 -6.223 -1.499 1 83.75 133 PHE B CA 1
ATOM 4185 C C . PHE B 1 133 ? 8.883 -5.172 -0.851 1 83.75 133 PHE B C 1
ATOM 4187 O O . PHE B 1 133 ? 9 -5.117 0.375 1 83.75 133 PHE B O 1
ATOM 4194 N N . THR B 1 134 ? 9.422 -4.309 -1.57 1 86.12 134 THR B N 1
ATOM 4195 C CA . THR B 1 134 ? 10.484 -3.438 -1.068 1 86.12 134 THR B CA 1
ATOM 4196 C C . THR B 1 134 ? 9.969 -2.566 0.073 1 86.12 134 THR B C 1
ATOM 4198 O O . THR B 1 134 ? 10.648 -2.393 1.085 1 86.12 134 THR B O 1
ATOM 4201 N N . ASP B 1 135 ? 8.844 -2.047 -0.031 1 85 135 ASP B N 1
ATOM 4202 C CA . ASP B 1 135 ? 8.336 -1.118 0.977 1 85 135 ASP B CA 1
ATOM 4203 C C . ASP B 1 135 ? 8.102 -1.828 2.309 1 85 135 ASP B C 1
ATOM 4205 O O . ASP B 1 135 ? 8.469 -1.31 3.365 1 85 135 ASP B O 1
ATOM 4209 N N . ILE B 1 136 ? 7.492 -2.98 2.238 1 89.19 136 ILE B N 1
ATOM 4210 C CA . ILE B 1 136 ? 7.242 -3.748 3.453 1 89.19 136 ILE B CA 1
ATOM 4211 C C . ILE B 1 136 ? 8.57 -4.176 4.074 1 89.19 136 ILE B C 1
ATOM 4213 O O . ILE B 1 136 ? 8.758 -4.074 5.289 1 89.19 136 ILE B O 1
ATOM 4217 N N . VAL B 1 137 ? 9.477 -4.609 3.238 1 92.19 137 VAL B N 1
ATOM 4218 C CA . VAL B 1 137 ? 10.781 -5.062 3.723 1 92.19 137 VAL B CA 1
ATOM 4219 C C . VAL B 1 137 ? 11.531 -3.898 4.363 1 92.19 137 VAL B C 1
ATOM 4221 O O . VAL B 1 137 ? 12.094 -4.039 5.453 1 92.19 137 VAL B O 1
ATOM 4224 N N . GLU B 1 138 ? 11.492 -2.762 3.715 1 88.25 138 GLU B N 1
ATOM 4225 C CA . GLU B 1 138 ? 12.164 -1.589 4.266 1 88.25 138 GLU B CA 1
ATOM 4226 C C . GLU B 1 138 ? 11.57 -1.189 5.609 1 88.25 138 GLU B C 1
ATOM 4228 O O . GLU B 1 138 ? 12.297 -0.788 6.523 1 88.25 138 GLU B O 1
ATOM 4233 N N . MET B 1 139 ? 10.305 -1.267 5.672 1 88.75 139 MET B N 1
ATOM 4234 C CA . MET B 1 139 ? 9.648 -0.958 6.938 1 88.75 139 MET B CA 1
ATOM 4235 C C . MET B 1 139 ? 10.094 -1.92 8.031 1 88.75 139 MET B C 1
ATOM 4237 O O . MET B 1 139 ? 10.43 -1.495 9.141 1 88.75 139 MET B O 1
ATOM 4241 N N . LEU B 1 140 ? 10.133 -3.146 7.738 1 91 140 LEU B N 1
ATOM 4242 C CA . LEU B 1 140 ? 10.5 -4.16 8.719 1 91 140 LEU B CA 1
ATOM 4243 C C . LEU B 1 140 ? 11.969 -4.023 9.117 1 91 140 LEU B C 1
ATOM 4245 O O . LEU B 1 140 ? 12.312 -4.184 10.289 1 91 140 LEU B O 1
ATOM 4249 N N . VAL B 1 141 ? 12.797 -3.734 8.203 1 90 141 VAL B N 1
ATOM 4250 C CA . VAL B 1 141 ? 14.211 -3.5 8.5 1 90 141 VAL B CA 1
ATOM 4251 C C . VAL B 1 141 ? 14.344 -2.316 9.461 1 90 141 VAL B C 1
ATOM 4253 O O . VAL B 1 141 ? 15.109 -2.371 10.422 1 90 141 VAL B O 1
ATOM 4256 N N . ALA B 1 142 ? 13.602 -1.321 9.219 1 85.69 142 ALA B N 1
ATOM 4257 C CA . ALA B 1 142 ? 13.602 -0.14 10.078 1 85.69 142 ALA B CA 1
ATOM 4258 C C . ALA B 1 142 ? 13.141 -0.487 11.492 1 85.69 142 ALA B C 1
ATOM 4260 O O . ALA B 1 142 ? 13.484 0.209 12.445 1 85.69 142 ALA B O 1
ATOM 4261 N N . MET B 1 143 ? 12.391 -1.521 11.586 1 87.62 143 MET B N 1
ATOM 4262 C CA . MET B 1 143 ? 11.883 -1.972 12.875 1 87.62 143 MET B CA 1
ATOM 4263 C C . MET B 1 143 ? 12.867 -2.924 13.547 1 87.62 143 MET B C 1
ATOM 4265 O O . MET B 1 143 ? 12.625 -3.389 14.664 1 87.62 143 MET B O 1
ATOM 4269 N N . GLY B 1 144 ? 13.961 -3.309 12.82 1 85.62 144 GLY B N 1
ATOM 4270 C CA . GLY B 1 144 ? 15 -4.102 13.453 1 85.62 144 GLY B CA 1
ATOM 4271 C C . GLY B 1 144 ? 15.195 -5.457 12.805 1 85.62 144 GLY B C 1
ATOM 4272 O O . GLY B 1 144 ? 16.094 -6.211 13.188 1 85.62 144 GLY B O 1
ATOM 4273 N N . TYR B 1 145 ? 14.359 -5.773 11.773 1 90.25 145 TYR B N 1
ATOM 4274 C CA . TYR B 1 145 ? 14.523 -7.039 11.07 1 90.25 145 TYR B CA 1
ATOM 4275 C C . TYR B 1 145 ? 15.781 -7.023 10.211 1 90.25 145 TYR B C 1
ATOM 4277 O O . TYR B 1 145 ? 16.234 -5.957 9.781 1 90.25 145 TYR B O 1
ATOM 4285 N N . LYS B 1 146 ? 16.312 -8.203 10.055 1 92.19 146 LYS B N 1
ATOM 4286 C CA . LYS B 1 146 ? 17.516 -8.352 9.242 1 92.19 146 LYS B CA 1
ATOM 4287 C C . LYS B 1 146 ? 17.281 -9.281 8.062 1 92.19 146 LYS B C 1
ATOM 4289 O O . LYS B 1 146 ? 16.859 -10.43 8.242 1 92.19 146 LYS B O 1
ATOM 4294 N N . ARG B 1 147 ? 17.625 -8.75 6.898 1 93.62 147 ARG B N 1
ATOM 4295 C CA . ARG B 1 147 ? 17.516 -9.562 5.691 1 93.62 147 ARG B CA 1
ATOM 4296 C C . ARG B 1 147 ? 18.375 -10.82 5.797 1 93.62 147 ARG B C 1
ATOM 4298 O O . ARG B 1 147 ? 19.516 -10.758 6.238 1 93.62 147 ARG B O 1
ATOM 4305 N N . GLY B 1 148 ? 17.828 -11.945 5.426 1 94.19 148 GLY B N 1
ATOM 4306 C CA . GLY B 1 148 ? 18.578 -13.188 5.371 1 94.19 148 GLY B CA 1
ATOM 4307 C C . GLY B 1 148 ? 18.688 -13.875 6.719 1 94.19 148 GLY B C 1
ATOM 4308 O O . GLY B 1 148 ? 19.203 -14.992 6.812 1 94.19 148 GLY B O 1
ATOM 4309 N N . LYS B 1 149 ? 18.203 -13.219 7.719 1 93.19 149 LYS B N 1
ATOM 4310 C CA . LYS B 1 149 ? 18.25 -13.82 9.047 1 93.19 149 LYS B CA 1
ATOM 4311 C C . LYS B 1 149 ? 16.859 -14.07 9.602 1 93.19 149 LYS B C 1
ATOM 4313 O O . LYS B 1 149 ? 16.406 -15.211 9.664 1 93.19 149 LYS B O 1
ATOM 4318 N N . ASN B 1 150 ? 16.156 -13.016 9.969 1 93.69 150 ASN B N 1
ATOM 4319 C CA . ASN B 1 150 ? 14.797 -13.195 10.461 1 93.69 150 ASN B CA 1
ATOM 4320 C C . ASN B 1 150 ? 13.773 -12.562 9.523 1 93.69 150 ASN B C 1
ATOM 4322 O O . ASN B 1 150 ? 12.594 -12.492 9.852 1 93.69 150 ASN B O 1
ATOM 4326 N N . LEU B 1 151 ? 14.211 -12.078 8.445 1 95.25 151 LEU B N 1
ATOM 4327 C CA . LEU B 1 151 ? 13.398 -11.602 7.328 1 95.25 151 LEU B CA 1
ATOM 4328 C C . LEU B 1 151 ? 13.805 -12.297 6.031 1 95.25 151 LEU B C 1
ATOM 4330 O O . LEU B 1 151 ? 14.828 -11.953 5.434 1 95.25 151 LEU B O 1
ATOM 4334 N N . LEU B 1 152 ? 12.969 -13.211 5.66 1 97.81 152 LEU B N 1
ATOM 4335 C CA . LEU B 1 152 ? 13.375 -14.102 4.582 1 97.81 152 LEU B CA 1
ATOM 4336 C C . LEU B 1 152 ? 12.359 -14.086 3.449 1 97.81 152 LEU B C 1
ATOM 4338 O O . LEU B 1 152 ? 11.219 -13.648 3.639 1 97.81 152 LEU B O 1
ATOM 4342 N N . GLY B 1 153 ? 12.828 -14.5 2.271 1 97.81 153 GLY B N 1
ATOM 4343 C CA . GLY B 1 153 ? 11.984 -14.664 1.1 1 97.81 153 GLY B CA 1
ATOM 4344 C C . GLY B 1 153 ? 12.039 -16.062 0.517 1 97.81 153 GLY B C 1
ATOM 4345 O O . GLY B 1 153 ? 13.07 -16.734 0.604 1 97.81 153 GLY B O 1
ATOM 4346 N N . ALA B 1 154 ? 10.945 -16.453 -0.074 1 98.44 154 ALA B N 1
ATOM 4347 C CA . ALA B 1 154 ? 10.875 -17.75 -0.736 1 98.44 154 ALA B CA 1
ATOM 4348 C C . ALA B 1 154 ? 10.383 -17.609 -2.174 1 98.44 154 ALA B C 1
ATOM 4350 O O . ALA B 1 154 ? 9.266 -18.016 -2.5 1 98.44 154 ALA B O 1
ATOM 4351 N N . PRO B 1 155 ? 11.242 -17.109 -3.014 1 97.81 155 PRO B N 1
ATOM 4352 C CA . PRO B 1 155 ? 10.883 -17.031 -4.43 1 97.81 155 PRO B CA 1
ATOM 4353 C C . PRO B 1 155 ? 10.711 -18.406 -5.07 1 97.81 155 PRO B C 1
ATOM 4355 O O . PRO B 1 155 ? 11.281 -19.391 -4.586 1 97.81 155 PRO B O 1
ATOM 4358 N N . PHE B 1 156 ? 9.953 -18.469 -6.129 1 97.75 156 PHE B N 1
ATOM 4359 C CA . PHE B 1 156 ? 9.695 -19.719 -6.84 1 97.75 156 PHE B CA 1
ATOM 4360 C C . PHE B 1 156 ? 9.336 -19.438 -8.297 1 97.75 156 PHE B C 1
ATOM 4362 O O . PHE B 1 156 ? 9.156 -18.281 -8.688 1 97.75 156 PHE B O 1
ATOM 4369 N N . ASP B 1 157 ? 9.328 -20.469 -9.102 1 98.12 157 ASP B N 1
ATOM 4370 C CA . ASP B 1 157 ? 8.898 -20.344 -10.492 1 98.12 157 ASP B CA 1
ATOM 4371 C C . ASP B 1 157 ? 7.383 -20.172 -10.586 1 98.12 157 ASP B C 1
ATOM 4373 O O . ASP B 1 157 ? 6.641 -21.156 -10.633 1 98.12 157 ASP B O 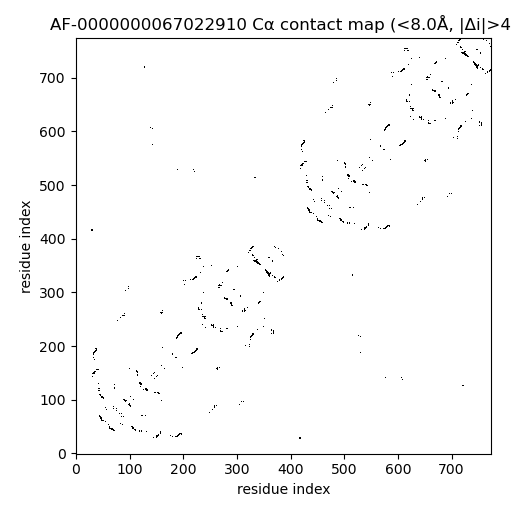1
ATOM 4377 N N . TRP B 1 158 ? 6.988 -18.922 -10.648 1 97.56 158 TRP B N 1
ATOM 4378 C CA . TRP B 1 158 ? 5.578 -18.578 -10.547 1 97.56 158 TRP B CA 1
ATOM 4379 C C . TRP B 1 158 ? 4.82 -19 -11.797 1 97.56 158 TRP B C 1
ATOM 4381 O O . TRP B 1 158 ? 3.594 -18.891 -11.859 1 97.56 158 TRP B O 1
ATOM 4391 N N . ARG B 1 159 ? 5.508 -19.547 -12.805 1 97.81 159 ARG B N 1
ATOM 4392 C CA . ARG B 1 159 ? 4.836 -20.062 -13.992 1 97.81 159 ARG B CA 1
ATOM 4393 C C . ARG B 1 159 ? 4.191 -21.406 -13.719 1 97.81 159 ARG B C 1
ATOM 4395 O O . ARG B 1 159 ? 3.334 -21.859 -14.477 1 97.81 159 ARG B O 1
ATOM 4402 N N . ARG B 1 160 ? 4.602 -21.969 -12.688 1 97.69 160 ARG B N 1
ATOM 4403 C CA . ARG B 1 160 ? 4.199 -23.344 -12.375 1 97.69 160 ARG B CA 1
ATOM 4404 C C . ARG B 1 160 ? 3.074 -23.359 -11.344 1 97.69 160 ARG B C 1
ATOM 4406 O O . ARG B 1 160 ? 2.791 -22.328 -10.711 1 97.69 160 ARG B O 1
ATOM 4413 N N . ALA B 1 161 ? 2.432 -24.547 -11.227 1 97.25 161 ALA B N 1
ATOM 4414 C CA . ALA B 1 161 ? 1.411 -24.797 -10.211 1 97.25 161 ALA B CA 1
ATOM 4415 C C . ALA B 1 161 ? 1.924 -25.766 -9.148 1 97.25 161 ALA B C 1
ATOM 4417 O O . ALA B 1 161 ? 2.986 -26.375 -9.305 1 97.25 161 ALA B O 1
ATOM 4418 N N . PRO B 1 162 ? 1.188 -25.906 -8.031 1 97.12 162 PRO B N 1
ATOM 4419 C CA . PRO B 1 162 ? 1.658 -26.703 -6.898 1 97.12 162 PRO B CA 1
ATOM 4420 C C . PRO B 1 162 ? 2.021 -28.125 -7.285 1 97.12 162 PRO B C 1
ATOM 4422 O O . PRO B 1 162 ? 2.93 -28.719 -6.699 1 97.12 162 PRO B O 1
ATOM 4425 N N . ASN B 1 163 ? 1.38 -28.719 -8.281 1 94.38 163 ASN B N 1
ATOM 4426 C CA . ASN B 1 163 ? 1.688 -30.078 -8.703 1 94.38 163 ASN B CA 1
ATOM 4427 C C . ASN B 1 163 ? 3.127 -30.203 -9.195 1 94.38 163 ASN B C 1
ATOM 4429 O O . ASN B 1 163 ? 3.688 -31.297 -9.219 1 94.38 163 ASN B O 1
ATOM 4433 N N . GLU B 1 164 ? 3.691 -29.109 -9.539 1 97.12 164 GLU B N 1
ATOM 4434 C CA . GLU B 1 164 ? 5.051 -29.125 -10.062 1 97.12 164 GLU B CA 1
ATOM 4435 C C . GLU B 1 164 ? 6.027 -28.453 -9.094 1 97.12 164 GLU B C 1
ATOM 4437 O O . GLU B 1 164 ? 7.148 -28.109 -9.477 1 97.12 164 GLU B O 1
ATOM 4442 N N . MET B 1 165 ? 5.617 -28.266 -7.828 1 97.5 165 MET B N 1
ATOM 4443 C CA . MET B 1 165 ? 6.426 -27.453 -6.922 1 97.5 165 MET B CA 1
ATOM 4444 C C . MET B 1 165 ? 6.977 -28.297 -5.777 1 97.5 165 MET B C 1
ATOM 4446 O O . MET B 1 165 ? 7.16 -27.797 -4.664 1 97.5 165 MET B O 1
ATOM 4450 N N . ALA B 1 166 ? 7.211 -29.531 -6.016 1 97.25 166 ALA B N 1
ATOM 4451 C CA . ALA B 1 166 ? 7.695 -30.406 -4.953 1 97.25 166 ALA B CA 1
ATOM 4452 C C . ALA B 1 166 ? 9.016 -29.891 -4.383 1 97.25 166 ALA B C 1
ATOM 4454 O O . ALA B 1 166 ? 9.195 -29.859 -3.164 1 97.25 166 ALA B O 1
ATOM 4455 N N . ASP B 1 167 ? 9.969 -29.5 -5.266 1 97.25 167 ASP B N 1
ATOM 4456 C CA . ASP B 1 167 ? 11.266 -29 -4.812 1 97.25 167 ASP B CA 1
ATOM 4457 C C . ASP B 1 167 ? 11.109 -27.703 -4.02 1 97.25 167 ASP B C 1
ATOM 4459 O O . ASP B 1 167 ? 11.766 -27.516 -2.996 1 97.25 167 ASP B O 1
ATOM 4463 N N . PHE B 1 168 ? 10.32 -26.875 -4.477 1 98.31 168 PHE B N 1
ATOM 4464 C CA . PHE B 1 168 ? 10.062 -25.641 -3.768 1 98.31 168 PHE B CA 1
ATOM 4465 C C . PHE B 1 168 ? 9.531 -25.906 -2.365 1 98.31 168 PHE B C 1
ATOM 4467 O O . PHE B 1 168 ? 10.008 -25.328 -1.39 1 98.31 168 PHE B O 1
ATOM 4474 N N . TYR B 1 169 ? 8.508 -26.75 -2.258 1 98.75 169 TYR B N 1
ATOM 4475 C CA . TYR B 1 169 ? 7.871 -27.031 -0.974 1 98.75 169 TYR B CA 1
ATOM 4476 C C . TYR B 1 169 ? 8.859 -27.688 -0.011 1 98.75 169 TYR B C 1
ATOM 4478 O O . TYR B 1 169 ? 8.836 -27.406 1.189 1 98.75 169 TYR B O 1
ATOM 4486 N N . SER B 1 170 ? 9.688 -28.578 -0.559 1 98.5 170 SER B N 1
ATOM 4487 C CA . SER B 1 170 ? 10.727 -29.172 0.272 1 98.5 170 SER B CA 1
ATOM 4488 C C . SER B 1 170 ? 11.68 -28.109 0.811 1 98.5 170 SER B C 1
ATOM 4490 O O . SER B 1 170 ? 12 -28.094 2.002 1 98.5 170 SER B O 1
ATOM 4492 N N . ASN B 1 171 ? 12.117 -27.25 -0.085 1 98.5 171 ASN B N 1
ATOM 4493 C CA . ASN B 1 171 ? 13.008 -26.172 0.317 1 98.5 171 ASN B CA 1
ATOM 4494 C C . ASN B 1 171 ? 12.336 -25.234 1.317 1 98.5 171 ASN B C 1
ATOM 4496 O O . ASN B 1 171 ? 12.969 -24.766 2.266 1 98.5 171 ASN B O 1
ATOM 4500 N N . LEU B 1 172 ? 11.102 -24.938 1.097 1 98.75 172 LEU B N 1
ATOM 4501 C CA . LEU B 1 172 ? 10.344 -24.047 1.975 1 98.75 172 LEU B CA 1
ATOM 4502 C C . LEU B 1 172 ? 10.234 -24.641 3.375 1 98.75 172 LEU B C 1
ATOM 4504 O O . LEU B 1 172 ? 10.445 -23.938 4.367 1 98.75 172 LEU B O 1
ATOM 4508 N N . LYS B 1 173 ? 9.859 -25.891 3.443 1 98.69 173 LYS B N 1
ATOM 4509 C CA . LYS B 1 173 ? 9.781 -26.578 4.727 1 98.69 173 LYS B CA 1
ATOM 4510 C C . LYS B 1 173 ? 11.102 -26.5 5.484 1 98.69 173 LYS B C 1
ATOM 4512 O O . LYS B 1 173 ? 11.117 -26.141 6.668 1 98.69 173 LYS B O 1
ATOM 4517 N N . THR B 1 174 ? 12.156 -26.734 4.777 1 98.62 174 THR B N 1
ATOM 4518 C CA . THR B 1 174 ? 13.484 -26.688 5.375 1 98.62 174 THR B CA 1
ATOM 4519 C C . THR B 1 174 ? 13.82 -25.281 5.84 1 98.62 174 THR B C 1
ATOM 4521 O O . THR B 1 174 ? 14.359 -25.078 6.93 1 98.62 174 THR B O 1
ATOM 4524 N N . LEU B 1 175 ? 13.5 -24.328 5.02 1 98.56 175 LEU B N 1
ATOM 4525 C CA . LEU B 1 175 ? 13.742 -22.938 5.363 1 98.56 175 LEU B CA 1
ATOM 4526 C C . LEU B 1 175 ? 13.023 -22.562 6.656 1 98.56 175 LEU B C 1
ATOM 4528 O O . LEU B 1 175 ? 13.617 -21.938 7.539 1 98.56 175 LEU B O 1
ATOM 4532 N N . ILE B 1 176 ? 11.789 -22.922 6.781 1 98.56 176 ILE B N 1
ATOM 4533 C CA . ILE B 1 176 ? 10.969 -22.609 7.941 1 98.56 176 ILE B CA 1
ATOM 4534 C C . ILE B 1 176 ? 11.531 -23.297 9.18 1 98.56 176 ILE B C 1
ATOM 4536 O O . ILE B 1 176 ? 11.688 -22.672 10.234 1 98.56 176 ILE B O 1
ATOM 4540 N N . GLU B 1 177 ? 11.891 -24.562 9.078 1 98.56 177 GLU B N 1
ATOM 4541 C CA . GLU B 1 177 ? 12.43 -25.328 10.195 1 98.56 177 GLU B CA 1
ATOM 4542 C C . GLU B 1 177 ? 13.766 -24.766 10.672 1 98.56 177 GLU B C 1
ATOM 4544 O O . GLU B 1 177 ? 13.992 -24.625 11.875 1 98.56 177 GLU B O 1
ATOM 4549 N N . ASN B 1 178 ? 14.617 -24.453 9.727 1 98.06 178 ASN B N 1
ATOM 4550 C CA . ASN B 1 178 ? 15.914 -23.891 10.086 1 98.06 178 ASN B CA 1
ATOM 4551 C C . ASN B 1 178 ? 15.766 -22.531 10.758 1 98.06 178 ASN B C 1
ATOM 4553 O O . ASN B 1 178 ? 16.453 -22.234 11.734 1 98.06 178 ASN B O 1
ATOM 4557 N N . THR B 1 179 ? 14.906 -21.734 10.234 1 96.75 179 THR B N 1
ATOM 4558 C CA . THR B 1 179 ? 14.68 -20.406 10.797 1 96.75 179 THR B CA 1
ATOM 4559 C C . THR B 1 179 ? 14.141 -20.516 12.219 1 96.75 179 THR B C 1
ATOM 4561 O O . THR B 1 179 ? 14.539 -19.75 13.102 1 96.75 179 THR B O 1
ATOM 4564 N N . TYR B 1 180 ? 13.195 -21.406 12.422 1 96.25 180 TYR B N 1
ATOM 4565 C CA . TYR B 1 180 ? 12.664 -21.703 13.75 1 96.25 180 TYR B CA 1
ATOM 4566 C C . TYR B 1 180 ? 13.789 -22.016 14.727 1 96.25 180 TYR B C 1
ATOM 4568 O O . TYR B 1 180 ? 13.852 -21.422 15.812 1 96.25 180 TYR B O 1
ATOM 4576 N N . LYS B 1 181 ? 14.688 -22.859 14.344 1 95.56 181 LYS B N 1
ATOM 4577 C CA . LYS B 1 181 ? 15.789 -23.297 15.203 1 95.56 181 LYS B CA 1
ATOM 4578 C C . LYS B 1 181 ? 16.766 -22.156 15.461 1 95.56 181 LYS B C 1
ATOM 4580 O O . LYS B 1 181 ? 17.234 -21.969 16.594 1 95.56 181 LYS B O 1
ATOM 4585 N N . TYR B 1 182 ? 17.031 -21.406 14.477 1 93.19 182 TYR B N 1
ATOM 4586 C CA . TYR B 1 182 ? 18.031 -20.344 14.578 1 93.19 182 TYR B CA 1
ATOM 4587 C C . TYR B 1 182 ? 17.484 -19.141 15.328 1 93.19 182 TYR B C 1
ATOM 4589 O O . TYR B 1 182 ? 18.25 -18.281 15.773 1 93.19 182 TYR B O 1
ATOM 4597 N N . ASN B 1 183 ? 16.219 -19.078 15.352 1 90.25 183 ASN B N 1
ATOM 4598 C CA . ASN B 1 183 ? 15.602 -17.953 16.047 1 90.25 183 ASN B CA 1
ATOM 4599 C C . ASN B 1 183 ? 14.984 -18.375 17.375 1 90.25 183 ASN B C 1
ATOM 4601 O O . ASN B 1 183 ? 13.836 -18.047 17.672 1 90.25 183 ASN B O 1
ATOM 4605 N N . SER B 1 184 ? 15.688 -19.188 18.109 1 90.06 184 SER B N 1
ATOM 4606 C CA . SER B 1 184 ? 15.375 -19.562 19.484 1 90.06 184 SER B CA 1
ATOM 4607 C C . SER B 1 184 ? 14.078 -20.359 19.547 1 90.06 184 SER B C 1
ATOM 4609 O O . SER B 1 184 ? 13.258 -20.156 20.453 1 90.06 184 SER B O 1
ATOM 4611 N N . ASN B 1 185 ? 13.781 -21.141 18.531 1 94.06 185 ASN B N 1
ATOM 4612 C CA . ASN B 1 185 ? 12.625 -22.031 18.469 1 94.06 185 ASN B CA 1
ATOM 4613 C C . ASN B 1 185 ? 11.312 -21.25 18.531 1 94.06 185 ASN B C 1
ATOM 4615 O O . ASN B 1 185 ? 10.391 -21.641 19.25 1 94.06 185 ASN B O 1
ATOM 4619 N N . ARG B 1 186 ? 11.352 -20.141 17.844 1 92.88 186 ARG B N 1
ATOM 4620 C CA . ARG B 1 186 ? 10.133 -19.344 17.75 1 92.88 186 ARG B CA 1
ATOM 4621 C C . ARG B 1 186 ? 9.406 -19.578 16.438 1 92.88 186 ARG B C 1
ATOM 4623 O O . ARG B 1 186 ? 10.039 -19.703 15.383 1 92.88 186 ARG B O 1
ATOM 4630 N N . LYS B 1 187 ? 8.109 -19.641 16.609 1 95.69 187 LYS B N 1
ATOM 4631 C CA . LYS B 1 187 ? 7.266 -19.859 15.438 1 95.69 187 LYS B CA 1
ATOM 4632 C C . LYS B 1 187 ? 7.422 -18.719 14.43 1 95.69 187 LYS B C 1
ATOM 4634 O O . LYS B 1 187 ? 7.82 -17.609 14.789 1 95.69 187 LYS B O 1
ATOM 4639 N N . ILE B 1 188 ? 7.035 -19.031 13.242 1 96.31 188 ILE B N 1
ATOM 4640 C CA . ILE B 1 188 ? 7.328 -18.156 12.117 1 96.31 188 ILE B CA 1
ATOM 4641 C C . ILE B 1 188 ? 6.031 -17.547 11.586 1 96.31 188 ILE B C 1
ATOM 4643 O O . ILE B 1 188 ? 5.004 -18.219 11.523 1 96.31 188 ILE B O 1
ATOM 4647 N N . VAL B 1 189 ? 6.109 -16.25 11.172 1 96.81 189 VAL B N 1
ATOM 4648 C CA . VAL B 1 189 ? 5.016 -15.609 10.453 1 96.81 189 VAL B CA 1
ATOM 4649 C C . VAL B 1 189 ? 5.242 -15.719 8.953 1 96.81 189 VAL B C 1
ATOM 4651 O O . VAL B 1 189 ? 6.352 -15.477 8.469 1 96.81 189 VAL B O 1
ATOM 4654 N N . ILE B 1 190 ? 4.211 -16.078 8.266 1 98.38 190 ILE B N 1
ATOM 4655 C CA . ILE B 1 190 ? 4.258 -16.156 6.809 1 98.38 190 ILE B CA 1
ATOM 4656 C C . ILE B 1 190 ? 3.508 -14.961 6.211 1 98.38 190 ILE B C 1
ATOM 4658 O O . ILE B 1 190 ? 2.377 -14.672 6.605 1 98.38 190 ILE B O 1
ATOM 4662 N N . ILE B 1 191 ? 4.145 -14.266 5.305 1 97.56 191 ILE B N 1
ATOM 4663 C CA . ILE B 1 191 ? 3.48 -13.203 4.555 1 97.56 191 ILE B CA 1
ATOM 4664 C C . ILE B 1 191 ? 3.408 -13.578 3.076 1 97.56 191 ILE B C 1
ATOM 4666 O O . ILE B 1 191 ? 4.43 -13.898 2.463 1 97.56 191 ILE B O 1
ATOM 4670 N N . THR B 1 192 ? 2.232 -13.547 2.527 1 98.12 192 THR B N 1
ATOM 4671 C CA . THR B 1 192 ? 2.072 -13.883 1.115 1 98.12 192 THR B CA 1
ATOM 4672 C C . THR B 1 192 ? 1.387 -12.742 0.366 1 98.12 192 THR B C 1
ATOM 4674 O O . THR B 1 192 ? 0.698 -11.922 0.973 1 98.12 192 THR B O 1
ATOM 4677 N N . HIS B 1 193 ? 1.632 -12.75 -0.88 1 96.06 193 HIS B N 1
ATOM 4678 C CA . HIS B 1 193 ? 0.959 -11.805 -1.768 1 96.06 193 HIS B CA 1
ATOM 4679 C C . HIS B 1 193 ? 0.328 -12.523 -2.955 1 96.06 193 HIS B C 1
ATOM 4681 O O . HIS B 1 193 ? 0.959 -13.383 -3.572 1 96.06 193 HIS B O 1
ATOM 4687 N N . SER B 1 194 ? -0.883 -12.211 -3.262 1 96.25 194 SER B N 1
ATOM 4688 C CA . SER B 1 194 ? -1.546 -12.656 -4.484 1 96.25 194 SER B CA 1
ATOM 4689 C C . SER B 1 194 ? -1.528 -14.172 -4.598 1 96.25 194 SER B C 1
ATOM 4691 O O . SER B 1 194 ? -1.988 -14.875 -3.695 1 96.25 194 SER B O 1
ATOM 4693 N N . MET B 1 195 ? -0.935 -14.727 -5.609 1 97.81 195 MET B N 1
ATOM 4694 C CA . MET B 1 195 ? -0.897 -16.156 -5.871 1 97.81 195 MET B CA 1
ATOM 4695 C C . MET B 1 195 ? -0.135 -16.891 -4.773 1 97.81 195 MET B C 1
ATOM 4697 O O . MET B 1 195 ? -0.338 -18.094 -4.562 1 97.81 195 MET B O 1
ATOM 4701 N N . GLY B 1 196 ? 0.708 -16.188 -4.07 1 98.31 196 GLY B N 1
ATOM 4702 C CA . GLY B 1 196 ? 1.417 -16.812 -2.971 1 98.31 196 GLY B CA 1
ATOM 4703 C C . GLY B 1 196 ? 0.49 -17.422 -1.931 1 98.31 196 GLY B C 1
ATOM 4704 O O . GLY B 1 196 ? 0.843 -18.391 -1.267 1 98.31 196 GLY B O 1
ATOM 4705 N N . SER B 1 197 ? -0.686 -16.859 -1.796 1 98.44 197 SER B N 1
ATOM 4706 C CA . SER B 1 197 ? -1.635 -17.297 -0.777 1 98.44 197 SER B CA 1
ATOM 4707 C C . SER B 1 197 ? -2.203 -18.672 -1.106 1 98.44 197 SER B C 1
ATOM 4709 O O . SER B 1 197 ? -2.082 -19.609 -0.31 1 98.44 197 SER B O 1
ATOM 4711 N N . PRO B 1 198 ? -2.742 -18.891 -2.312 1 98.38 198 PRO B N 1
ATOM 4712 C CA . PRO B 1 198 ? -3.205 -20.25 -2.607 1 98.38 198 PRO B CA 1
ATOM 4713 C C . PRO B 1 198 ? -2.061 -21.25 -2.725 1 98.38 198 PRO B C 1
ATOM 4715 O O . PRO B 1 198 ? -2.238 -22.438 -2.428 1 98.38 198 PRO B O 1
ATOM 4718 N N . VAL B 1 199 ? -0.903 -20.828 -3.123 1 98.62 199 VAL B N 1
ATOM 4719 C CA . VAL B 1 199 ? 0.26 -21.719 -3.141 1 98.62 199 VAL B CA 1
ATOM 4720 C C . VAL B 1 199 ? 0.553 -22.219 -1.727 1 98.62 199 VAL B C 1
ATOM 4722 O O . VAL B 1 199 ? 0.804 -23.406 -1.519 1 98.62 199 VAL B O 1
ATOM 4725 N N . MET B 1 200 ? 0.442 -21.328 -0.771 1 98.75 200 MET B N 1
ATOM 4726 C CA . MET B 1 200 ? 0.703 -21.703 0.615 1 98.75 200 MET B CA 1
ATOM 4727 C C . MET B 1 200 ? -0.451 -22.516 1.183 1 98.75 200 MET B C 1
ATOM 4729 O O . MET B 1 200 ? -0.241 -23.391 2.027 1 98.75 200 MET B O 1
ATOM 4733 N N . LEU B 1 201 ? -1.667 -22.219 0.713 1 98.56 201 LEU B N 1
ATOM 4734 C CA . LEU B 1 201 ? -2.781 -23.047 1.16 1 98.56 201 LEU B CA 1
ATOM 4735 C C . LEU B 1 201 ? -2.541 -24.516 0.809 1 98.56 201 LEU B C 1
ATOM 4737 O O . LEU B 1 201 ? -2.797 -25.406 1.625 1 98.56 201 LEU B O 1
ATOM 4741 N N . TYR B 1 202 ? -2.068 -24.781 -0.404 1 98.5 202 TYR B N 1
ATOM 4742 C CA . TYR B 1 202 ? -1.725 -26.141 -0.803 1 98.5 202 TYR B CA 1
ATOM 4743 C C . TYR B 1 202 ? -0.662 -26.734 0.119 1 98.5 202 TYR B C 1
ATOM 4745 O O . TYR B 1 202 ? -0.766 -27.875 0.541 1 98.5 202 TYR B O 1
ATOM 4753 N N . PHE B 1 203 ? 0.381 -26 0.467 1 98.75 203 PHE B N 1
ATOM 4754 C CA . PHE B 1 203 ? 1.453 -26.438 1.356 1 98.75 203 PHE B CA 1
ATOM 4755 C C . PHE B 1 203 ? 0.894 -26.875 2.703 1 98.75 203 PHE B C 1
ATOM 4757 O O . PHE B 1 203 ? 1.224 -27.969 3.191 1 98.75 203 PHE B O 1
ATOM 4764 N N . TYR B 1 204 ? -0.028 -26.016 3.281 1 98.75 204 TYR B N 1
ATOM 4765 C CA . TYR B 1 204 ? -0.584 -26.281 4.605 1 98.75 204 TYR B CA 1
ATOM 4766 C C . TYR B 1 204 ? -1.457 -27.531 4.594 1 98.75 204 TYR B C 1
ATOM 4768 O O . TYR B 1 204 ? -1.465 -28.297 5.562 1 98.75 204 TYR B O 1
ATOM 4776 N N . ASN B 1 205 ? -2.168 -27.719 3.486 1 98 205 ASN B N 1
ATOM 4777 C CA . ASN B 1 205 ? -3.209 -28.75 3.498 1 98 205 ASN B CA 1
ATOM 4778 C C . ASN B 1 205 ? -2.707 -30.062 2.908 1 98 205 ASN B C 1
ATOM 4780 O O . ASN B 1 205 ? -3.262 -31.125 3.193 1 98 205 ASN B O 1
ATOM 4784 N N . LYS B 1 206 ? -1.622 -30 2.07 1 97.75 206 LYS B N 1
ATOM 4785 C CA . LYS B 1 206 ? -1.286 -31.203 1.316 1 97.75 206 LYS B CA 1
ATOM 4786 C C . LYS B 1 206 ? 0.168 -31.609 1.543 1 97.75 206 LYS B C 1
ATOM 4788 O O . LYS B 1 206 ? 0.558 -32.75 1.247 1 97.75 206 LYS B O 1
ATOM 4793 N N . VAL B 1 207 ? 0.957 -30.719 2.064 1 98.19 207 VAL B N 1
ATOM 4794 C CA . VAL B 1 207 ? 2.385 -31.016 2.123 1 98.19 207 VAL B CA 1
ATOM 4795 C C . VAL B 1 207 ? 2.795 -31.312 3.564 1 98.19 207 VAL B C 1
ATOM 4797 O O . VAL B 1 207 ? 3.539 -32.25 3.826 1 98.19 207 VAL B O 1
ATOM 4800 N N . VAL B 1 208 ? 2.297 -30.516 4.547 1 98.56 208 VAL B N 1
ATOM 4801 C CA . VAL B 1 208 ? 2.646 -30.703 5.953 1 98.56 208 VAL B CA 1
ATOM 4802 C C . VAL B 1 208 ? 1.408 -31.125 6.742 1 98.56 208 VAL B C 1
ATOM 4804 O O . VAL B 1 208 ? 0.289 -31.078 6.227 1 98.56 208 VAL B O 1
ATOM 4807 N N . ASP B 1 209 ? 1.583 -31.531 8.008 1 98.31 209 ASP B N 1
ATOM 4808 C CA . ASP B 1 209 ? 0.456 -31.953 8.836 1 98.31 209 ASP B CA 1
ATOM 4809 C C . ASP B 1 209 ? 0.202 -30.938 9.961 1 98.31 209 ASP B C 1
ATOM 4811 O O . ASP B 1 209 ? 0.916 -29.938 10.078 1 98.31 209 ASP B O 1
ATOM 4815 N N . GLN B 1 210 ? -0.805 -31.203 10.719 1 98.12 210 GLN B N 1
ATOM 4816 C CA . GLN B 1 210 ? -1.24 -30.234 11.727 1 98.12 210 GLN B CA 1
ATOM 4817 C C . GLN B 1 210 ? -0.193 -30.094 12.828 1 98.12 210 GLN B C 1
ATOM 4819 O O . GLN B 1 210 ? 0.03 -28.984 13.328 1 98.12 210 GLN B O 1
ATOM 4824 N N . ALA B 1 211 ? 0.41 -31.156 13.25 1 98.44 211 ALA B N 1
ATOM 4825 C CA . ALA B 1 211 ? 1.438 -31.094 14.289 1 98.44 211 ALA B CA 1
ATOM 4826 C C . ALA B 1 211 ? 2.592 -30.188 13.859 1 98.44 211 ALA B C 1
ATOM 4828 O O . ALA B 1 211 ? 3.113 -29.422 14.672 1 98.44 211 ALA B O 1
ATOM 4829 N N . TRP B 1 212 ? 2.988 -30.344 12.609 1 98.75 212 TRP B N 1
ATOM 4830 C CA . TRP B 1 212 ? 4.059 -29.5 12.078 1 98.75 212 TRP B CA 1
ATOM 4831 C C . TRP B 1 212 ? 3.66 -28.031 12.109 1 98.75 212 TRP B C 1
ATOM 4833 O O . TRP B 1 212 ? 4.438 -27.188 12.555 1 98.75 212 TRP B O 1
ATOM 4843 N N . LYS B 1 213 ? 2.48 -27.719 11.664 1 98.69 213 LYS B N 1
ATOM 4844 C CA . LYS B 1 213 ? 1.989 -26.344 11.641 1 98.69 213 LYS B CA 1
ATOM 4845 C C . LYS B 1 213 ? 1.945 -25.75 13.047 1 98.69 213 LYS B C 1
ATOM 4847 O O . LYS B 1 213 ? 2.354 -24.609 13.266 1 98.69 213 LYS B O 1
ATOM 4852 N N . ASP B 1 214 ? 1.491 -26.562 14 1 98.06 214 ASP B N 1
ATOM 4853 C CA . ASP B 1 214 ? 1.394 -26.109 15.383 1 98.06 214 ASP B CA 1
ATOM 4854 C C . ASP B 1 214 ? 2.771 -25.781 15.953 1 98.06 214 ASP B C 1
ATOM 4856 O O . ASP B 1 214 ? 2.9 -24.891 16.797 1 98.06 214 ASP B O 1
ATOM 4860 N N . LYS B 1 215 ? 3.705 -26.422 15.453 1 98.06 215 LYS B N 1
ATOM 4861 C CA . LYS B 1 215 ? 5.051 -26.266 16 1 98.06 215 LYS B CA 1
ATOM 4862 C C . LYS B 1 215 ? 5.766 -25.078 15.367 1 98.06 215 LYS B C 1
ATOM 4864 O O . LYS B 1 215 ? 6.473 -24.344 16.047 1 98.06 215 LYS B O 1
ATOM 4869 N N . PHE B 1 216 ? 5.555 -24.844 14.078 1 98.31 216 PHE B N 1
ATOM 4870 C CA . PHE B 1 216 ? 6.488 -23.969 13.367 1 98.31 216 PHE B CA 1
ATOM 4871 C C . PHE B 1 216 ? 5.812 -22.672 12.953 1 98.31 216 PHE B C 1
ATOM 4873 O O . PHE B 1 216 ? 6.484 -21.672 12.703 1 98.31 216 PHE B O 1
ATOM 4880 N N . ILE B 1 217 ? 4.516 -22.641 12.852 1 98.12 217 ILE B N 1
ATOM 4881 C CA . ILE B 1 217 ? 3.838 -21.5 12.258 1 98.12 217 ILE B CA 1
ATOM 4882 C C . ILE B 1 217 ? 3.135 -20.688 13.352 1 98.12 217 ILE B C 1
ATOM 4884 O O . ILE B 1 217 ? 2.359 -21.234 14.133 1 98.12 217 ILE B O 1
ATOM 4888 N N . LYS B 1 218 ? 3.408 -19.406 13.367 1 95.75 218 LYS B N 1
ATOM 4889 C CA . LYS B 1 218 ? 2.701 -18.484 14.258 1 95.75 218 LYS B CA 1
ATOM 4890 C C . LYS B 1 218 ? 1.41 -17.984 13.609 1 95.75 218 LYS B C 1
ATOM 4892 O O . LYS B 1 218 ? 0.34 -18.062 14.219 1 95.75 218 LYS B O 1
ATOM 4897 N N . SER B 1 219 ? 1.518 -17.438 12.43 1 96.12 219 SER B N 1
ATOM 4898 C CA . SER B 1 219 ? 0.375 -16.922 11.688 1 96.12 219 SER B CA 1
ATOM 4899 C C . SER B 1 219 ? 0.709 -16.75 10.211 1 96.12 219 SER B C 1
ATOM 4901 O O . SER B 1 219 ? 1.877 -16.812 9.82 1 96.12 219 SER B O 1
ATOM 4903 N N . HIS B 1 220 ? -0.338 -16.672 9.445 1 97.94 220 HIS B N 1
ATOM 4904 C CA . HIS B 1 220 ? -0.259 -16.359 8.023 1 97.94 220 HIS B CA 1
ATOM 4905 C C . HIS B 1 220 ? -0.941 -15.023 7.711 1 97.94 220 HIS B C 1
ATOM 4907 O O . HIS B 1 220 ? -2.119 -14.836 8.023 1 97.94 220 HIS B O 1
ATOM 4913 N N . ILE B 1 221 ? -0.193 -14.156 7.152 1 97 221 ILE B N 1
ATOM 4914 C CA . ILE B 1 221 ? -0.723 -12.875 6.695 1 97 221 ILE B CA 1
ATOM 4915 C C . ILE B 1 221 ? -0.812 -12.867 5.172 1 97 221 ILE B C 1
ATOM 4917 O O . ILE B 1 221 ? 0.205 -12.977 4.484 1 97 221 ILE B O 1
ATOM 4921 N N . SER B 1 222 ? -1.998 -12.664 4.645 1 97.62 222 SER B N 1
ATOM 4922 C CA . SER B 1 222 ? -2.223 -12.633 3.203 1 97.62 222 SER B CA 1
ATOM 4923 C C . SER B 1 222 ? -2.516 -11.219 2.719 1 97.62 222 SER B C 1
ATOM 4925 O O . SER B 1 222 ? -3.439 -10.562 3.209 1 97.62 222 SER B O 1
ATOM 4927 N N . LEU B 1 223 ? -1.722 -10.82 1.804 1 95 223 LEU B N 1
ATOM 4928 C CA . LEU B 1 223 ? -1.931 -9.516 1.181 1 95 223 LEU B CA 1
ATOM 4929 C C . LEU B 1 223 ? -2.52 -9.672 -0.218 1 95 223 LEU B C 1
ATOM 4931 O O . LEU B 1 223 ? -1.814 -10.062 -1.153 1 95 223 LEU B O 1
ATOM 4935 N N . GLY B 1 224 ? -3.811 -9.383 -0.352 1 95.88 224 GLY B N 1
ATOM 4936 C CA . GLY B 1 224 ? -4.461 -9.492 -1.647 1 95.88 224 GLY B CA 1
ATOM 4937 C C . GLY B 1 224 ? -4.445 -10.898 -2.209 1 95.88 224 GLY B C 1
ATOM 4938 O O . GLY B 1 224 ? -4.156 -11.102 -3.391 1 95.88 224 GLY B O 1
ATOM 4939 N N . GLY B 1 225 ? -4.699 -11.789 -1.44 1 97.44 225 GLY B N 1
ATOM 4940 C CA . GLY B 1 225 ? -4.602 -13.18 -1.841 1 97.44 225 GLY B CA 1
ATOM 4941 C C . GLY B 1 225 ? -5.621 -13.578 -2.893 1 97.44 225 GLY B C 1
ATOM 4942 O O . GLY B 1 225 ? -6.801 -13.234 -2.775 1 97.44 225 GLY B O 1
ATOM 4943 N N . ALA B 1 226 ? -5.137 -14.258 -3.918 1 97.75 226 ALA B N 1
ATOM 4944 C CA . ALA B 1 226 ? -6.016 -14.805 -4.949 1 97.75 226 ALA B CA 1
ATOM 4945 C C . ALA B 1 226 ? -6.438 -16.234 -4.617 1 97.75 226 ALA B C 1
ATOM 4947 O O . ALA B 1 226 ? -6.172 -17.156 -5.391 1 97.75 226 ALA B O 1
ATOM 4948 N N . TRP B 1 227 ? -7.195 -16.375 -3.617 1 97.81 227 TRP B N 1
ATOM 4949 C CA . TRP B 1 227 ? -7.504 -17.672 -3.016 1 97.81 227 TRP B CA 1
ATOM 4950 C C . TRP B 1 227 ? -8.273 -18.562 -3.99 1 97.81 227 TRP B C 1
ATOM 4952 O O . TRP B 1 227 ? -8.047 -19.766 -4.043 1 97.81 227 TRP B O 1
ATOM 4962 N N . GLY B 1 228 ? -9.172 -18.016 -4.766 1 96.44 228 GLY B N 1
ATOM 4963 C CA . GLY B 1 228 ? -9.977 -18.766 -5.715 1 96.44 228 GLY B CA 1
ATOM 4964 C C . GLY B 1 228 ? -9.742 -18.344 -7.152 1 96.44 228 GLY B C 1
ATOM 4965 O O . GLY B 1 228 ? -10.594 -18.562 -8.016 1 96.44 228 GLY B O 1
ATOM 4966 N N . GLY B 1 229 ? -8.625 -17.672 -7.305 1 96.81 229 GLY B N 1
ATOM 4967 C CA . GLY B 1 229 ? -8.328 -17.234 -8.656 1 96.81 229 GLY B CA 1
ATOM 4968 C C . GLY B 1 229 ? -8.859 -15.844 -8.961 1 96.81 229 GLY B C 1
ATOM 4969 O O . GLY B 1 229 ? -9.141 -15.062 -8.047 1 96.81 229 GLY B O 1
ATOM 4970 N N . ALA B 1 230 ? -8.875 -15.539 -10.258 1 97.06 230 ALA B N 1
ATOM 4971 C CA . ALA B 1 230 ? -9.297 -14.219 -10.734 1 97.06 230 ALA B CA 1
ATOM 4972 C C . ALA B 1 230 ? -9.922 -14.312 -12.125 1 97.06 230 ALA B C 1
ATOM 4974 O O . ALA B 1 230 ? -9.438 -15.07 -12.977 1 97.06 230 ALA B O 1
ATOM 4975 N N . MET B 1 231 ? -10.906 -13.484 -12.367 1 97 231 MET B N 1
ATOM 4976 C CA . MET B 1 231 ? -11.633 -13.516 -13.625 1 97 231 MET B CA 1
ATOM 4977 C C . MET B 1 231 ? -10.758 -13.039 -14.781 1 97 231 MET B C 1
ATOM 4979 O O . MET B 1 231 ? -10.945 -13.445 -15.922 1 97 231 MET B O 1
ATOM 4983 N N . GLN B 1 232 ? -9.797 -12.312 -14.469 1 95.25 232 GLN B N 1
ATOM 4984 C CA . GLN B 1 232 ? -8.898 -11.797 -15.492 1 95.25 232 GLN B CA 1
ATOM 4985 C C . GLN B 1 232 ? -8.227 -12.93 -16.266 1 95.25 232 GLN B C 1
ATOM 4987 O O . GLN B 1 232 ? -7.812 -12.75 -17.406 1 95.25 232 GLN B O 1
ATOM 4992 N N . ILE B 1 233 ? -8.141 -14.047 -15.68 1 96.56 233 ILE B N 1
ATOM 4993 C CA . ILE B 1 233 ? -7.488 -15.203 -16.297 1 96.56 233 ILE B CA 1
ATOM 4994 C C . ILE B 1 233 ? -8.281 -15.656 -17.516 1 96.56 233 ILE B C 1
ATOM 4996 O O . ILE B 1 233 ? -7.703 -16.125 -18.5 1 96.56 233 ILE B O 1
ATOM 5000 N N . VAL B 1 234 ? -9.562 -15.453 -17.547 1 96.88 234 VAL B N 1
ATOM 5001 C CA . VAL B 1 234 ? -10.414 -15.805 -18.672 1 96.88 234 VAL B CA 1
ATOM 5002 C C . VAL B 1 234 ? -9.992 -15 -19.906 1 96.88 234 VAL B C 1
ATOM 5004 O O . VAL B 1 234 ? -9.781 -15.562 -20.984 1 96.88 234 VAL B O 1
ATOM 5007 N N . LYS B 1 235 ? -9.867 -13.742 -19.688 1 95.69 235 LYS B N 1
ATOM 5008 C CA . LYS B 1 235 ? -9.43 -12.859 -20.766 1 95.69 235 LYS B CA 1
ATOM 5009 C C . LYS B 1 235 ? -8.016 -13.195 -21.219 1 95.69 235 LYS B C 1
ATOM 5011 O O . LYS B 1 235 ? -7.727 -13.219 -22.422 1 95.69 235 LYS B O 1
ATOM 5016 N N . LEU B 1 236 ? -7.184 -13.398 -20.25 1 95.19 236 LEU B N 1
ATOM 5017 C CA . LEU B 1 236 ? -5.781 -13.711 -20.516 1 95.19 236 LEU B CA 1
ATOM 5018 C C . LEU B 1 236 ? -5.656 -14.93 -21.422 1 95.19 236 LEU B C 1
ATOM 5020 O O . LEU B 1 236 ? -4.918 -14.898 -22.406 1 95.19 236 LEU B O 1
ATOM 5024 N N . LEU B 1 237 ? -6.414 -15.969 -21.203 1 96.62 237 LEU B N 1
ATOM 5025 C CA . LEU B 1 237 ? -6.336 -17.219 -21.953 1 96.62 237 LEU B CA 1
ATOM 5026 C C . LEU B 1 237 ? -6.98 -17.062 -23.328 1 96.62 237 LEU B C 1
ATOM 5028 O O . LEU B 1 237 ? -6.543 -17.672 -24.297 1 96.62 237 LEU B O 1
ATOM 5032 N N . ALA B 1 238 ? -7.988 -16.219 -23.359 1 96.88 238 ALA B N 1
ATOM 5033 C CA . ALA B 1 238 ? -8.711 -16.078 -24.625 1 96.88 238 ALA B CA 1
ATOM 5034 C C . ALA B 1 238 ? -7.996 -15.102 -25.562 1 96.88 238 ALA B C 1
ATOM 5036 O O . ALA B 1 238 ? -7.715 -15.438 -26.703 1 96.88 238 ALA B O 1
ATOM 5037 N N . SER B 1 239 ? -7.629 -13.938 -25 1 94.81 239 SER B N 1
ATOM 5038 C CA . SER B 1 239 ? -7.23 -12.844 -25.891 1 94.81 239 SER B CA 1
ATOM 5039 C C . SER B 1 239 ? -5.852 -12.312 -25.531 1 94.81 239 SER B C 1
ATOM 5041 O O . SER B 1 239 ? -5.324 -11.422 -26.203 1 94.81 239 SER B O 1
ATOM 5043 N N . GLY B 1 240 ? -5.266 -12.859 -24.5 1 92.12 240 GLY B N 1
ATOM 5044 C CA . GLY B 1 240 ? -4.031 -12.273 -24.016 1 92.12 240 GLY B CA 1
ATOM 5045 C C . GLY B 1 240 ? -4.25 -11.031 -23.172 1 92.12 240 GLY B C 1
ATOM 5046 O O . GLY B 1 240 ? -5.332 -10.438 -23.203 1 92.12 240 GLY B O 1
ATOM 5047 N N . TYR B 1 241 ? -3.234 -10.711 -22.391 1 85.12 241 TYR B N 1
ATOM 5048 C CA . TYR B 1 241 ? -3.354 -9.594 -21.469 1 85.12 241 TYR B CA 1
ATOM 5049 C C . TYR B 1 241 ? -2.004 -8.922 -21.25 1 85.12 241 TYR B C 1
ATOM 5051 O O . TYR B 1 241 ? -1.022 -9.586 -20.891 1 85.12 241 TYR B O 1
ATOM 5059 N N . ASN B 1 242 ? -1.879 -7.621 -21.469 1 75.5 242 ASN B N 1
ATOM 5060 C CA . ASN B 1 242 ? -0.617 -6.914 -21.281 1 75.5 242 ASN B CA 1
ATOM 5061 C C . ASN B 1 242 ? -0.588 -6.16 -19.953 1 75.5 242 ASN B C 1
ATOM 5063 O O . ASN B 1 242 ? 0.252 -5.281 -19.75 1 75.5 242 ASN B O 1
ATOM 5067 N N . MET B 1 243 ? -1.435 -6.484 -19.031 1 65 243 MET B N 1
ATOM 5068 C CA . MET B 1 243 ? -1.529 -5.902 -17.688 1 65 243 MET B CA 1
ATOM 5069 C C . MET B 1 243 ? -1.697 -4.391 -17.766 1 65 243 MET B C 1
ATOM 5071 O O . MET B 1 243 ? -1.344 -3.672 -16.828 1 65 243 MET B O 1
ATOM 5075 N N . ASP B 1 244 ? -2.113 -3.947 -18.844 1 53.84 244 ASP B N 1
ATOM 5076 C CA . ASP B 1 244 ? -2.307 -2.529 -19.141 1 53.84 244 ASP B CA 1
ATOM 5077 C C . ASP B 1 244 ? -1.058 -1.722 -18.781 1 53.84 244 ASP B C 1
ATOM 5079 O O . ASP B 1 244 ? -1.156 -0.578 -18.344 1 53.84 244 ASP B O 1
ATOM 5083 N N . PHE B 1 245 ? -0.047 -2.455 -18.766 1 55.38 245 PHE B N 1
ATOM 5084 C CA . PHE B 1 245 ? 1.229 -1.8 -18.516 1 55.38 245 PHE B CA 1
ATOM 5085 C C . PHE B 1 245 ? 1.78 -1.166 -19.781 1 55.38 245 PHE B C 1
ATOM 5087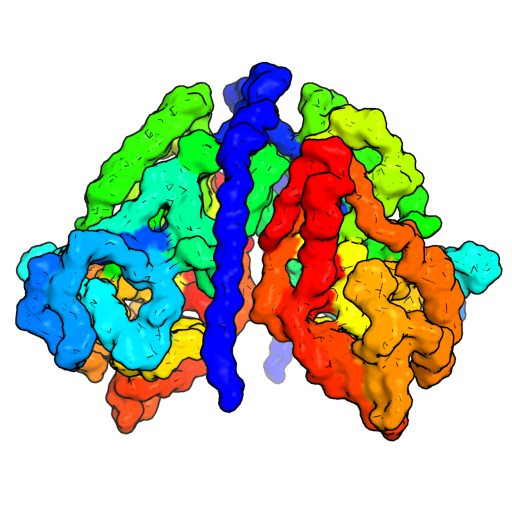 O O . PHE B 1 245 ? 2.041 -1.862 -20.766 1 55.38 245 PHE B O 1
ATOM 5094 N N . PHE B 1 246 ? 1.929 0.049 -19.75 1 43.34 246 PHE B N 1
ATOM 5095 C CA . PHE B 1 246 ? 2.256 0.833 -20.938 1 43.34 246 PHE B CA 1
ATOM 5096 C C . PHE B 1 246 ? 3.602 0.408 -21.516 1 43.34 246 PHE B C 1
ATOM 5098 O O . PHE B 1 246 ? 3.887 0.653 -22.688 1 43.34 246 PHE B O 1
ATOM 5105 N N . ARG B 1 247 ? 4.34 -0.334 -20.719 1 50.41 247 ARG B N 1
ATOM 5106 C CA . ARG B 1 247 ? 5.664 -0.651 -21.234 1 50.41 247 ARG B CA 1
ATOM 5107 C C . ARG B 1 247 ? 5.645 -1.945 -22.047 1 50.41 247 ARG B C 1
ATOM 5109 O O . ARG B 1 247 ? 6.617 -2.271 -22.719 1 50.41 247 ARG B O 1
ATOM 5116 N N . ILE B 1 248 ? 4.59 -2.617 -21.797 1 51.91 248 ILE B N 1
ATOM 5117 C CA . ILE B 1 248 ? 4.434 -3.785 -22.656 1 51.91 248 ILE B CA 1
ATOM 5118 C C . ILE B 1 248 ? 3.758 -3.377 -23.969 1 51.91 248 ILE B C 1
ATOM 5120 O O . ILE B 1 248 ? 2.543 -3.166 -24 1 51.91 248 ILE B O 1
ATOM 5124 N N . ILE B 1 249 ? 4.562 -3.176 -24.891 1 60.34 249 ILE B N 1
ATOM 5125 C CA . ILE B 1 249 ? 4.102 -2.59 -26.156 1 60.34 249 ILE B CA 1
ATOM 5126 C C . ILE B 1 249 ? 3.533 -3.682 -27.047 1 60.34 249 ILE B C 1
ATOM 5128 O O . ILE B 1 249 ? 2.789 -3.395 -28 1 60.34 249 ILE B O 1
ATOM 5132 N N . LEU B 1 250 ? 3.795 -4.898 -26.625 1 64.88 250 LEU B N 1
ATOM 5133 C CA . LEU B 1 250 ? 3.229 -5.969 -27.438 1 64.88 250 LEU B CA 1
ATOM 5134 C C . LEU B 1 250 ? 1.711 -6.016 -27.297 1 64.88 250 LEU B C 1
ATOM 5136 O O . LEU B 1 250 ? 1.182 -5.844 -26.203 1 64.88 250 LEU B O 1
ATOM 5140 N N . PRO B 1 251 ? 1.161 -6.18 -28.484 1 76.56 251 PRO B N 1
ATOM 5141 C CA . PRO B 1 251 ? -0.277 -6.434 -28.359 1 76.56 251 PRO B CA 1
ATOM 5142 C C . PRO B 1 251 ? -0.594 -7.656 -27.5 1 76.56 251 PRO B C 1
ATOM 5144 O O . PRO B 1 251 ? 0.18 -8.617 -27.484 1 76.56 251 PRO B O 1
ATOM 5147 N N . PRO B 1 252 ? -1.627 -7.621 -26.859 1 80.75 252 PRO B N 1
ATOM 5148 C CA . PRO B 1 252 ? -2 -8.719 -25.969 1 80.75 252 PRO B CA 1
ATOM 5149 C C . PRO B 1 252 ? -2.014 -10.078 -26.672 1 80.75 252 PRO B C 1
ATOM 5151 O O . PRO B 1 252 ? -1.622 -11.086 -26.094 1 80.75 252 PRO B O 1
ATOM 5154 N N . SER B 1 253 ? -2.352 -10.086 -27.906 1 83.06 253 SER B N 1
ATOM 5155 C CA . SER B 1 253 ? -2.445 -11.344 -28.656 1 83.06 253 SER B CA 1
ATOM 5156 C C . SER B 1 253 ? -1.077 -12 -28.797 1 83.06 253 SER B C 1
ATOM 5158 O O . SER B 1 253 ? -0.975 -13.227 -28.875 1 83.06 253 SER B O 1
ATOM 5160 N N . ARG B 1 254 ? -0.04 -11.273 -28.75 1 82.19 254 ARG B N 1
ATOM 5161 C CA . ARG B 1 254 ? 1.312 -11.797 -28.906 1 82.19 254 ARG B CA 1
ATOM 5162 C C . ARG B 1 254 ? 1.841 -12.367 -27.594 1 82.19 254 ARG B C 1
ATOM 5164 O O . ARG B 1 254 ? 2.801 -13.141 -27.594 1 82.19 254 ARG B O 1
ATOM 5171 N N . LEU B 1 255 ? 1.185 -12.023 -26.609 1 88.12 255 LEU B N 1
ATOM 5172 C CA . LEU B 1 255 ? 1.581 -12.516 -25.297 1 88.12 255 LEU B CA 1
ATOM 5173 C C . LEU B 1 255 ? 0.793 -13.773 -24.938 1 88.12 255 LEU B C 1
ATOM 5175 O O . LEU B 1 255 ? 1.177 -14.5 -24.016 1 88.12 255 LEU B O 1
ATOM 5179 N N . ARG B 1 256 ? -0.225 -14.016 -25.656 1 92.5 256 ARG B N 1
ATOM 5180 C CA . ARG B 1 256 ? -1.202 -15.047 -25.328 1 92.5 256 ARG B CA 1
ATOM 5181 C C . ARG B 1 256 ? -0.545 -16.422 -25.25 1 92.5 256 ARG B C 1
ATOM 5183 O O . ARG B 1 256 ? -0.79 -17.172 -24.312 1 92.5 256 ARG B O 1
ATOM 5190 N N . SER B 1 257 ? 0.289 -16.688 -26.203 1 91.81 257 SER B N 1
ATOM 5191 C CA . SER B 1 257 ? 0.91 -18.016 -26.234 1 91.81 257 SER B CA 1
ATOM 5192 C C . SER B 1 257 ? 1.781 -18.25 -25.016 1 91.81 257 SER B C 1
ATOM 5194 O O . SER B 1 257 ? 1.787 -19.344 -24.453 1 91.81 257 SER B O 1
ATOM 5196 N N . MET B 1 258 ? 2.496 -17.297 -24.641 1 93.44 258 MET B N 1
ATOM 5197 C CA . MET B 1 258 ? 3.322 -17.375 -23.438 1 93.44 258 MET B CA 1
ATOM 5198 C C . MET B 1 258 ? 2.455 -17.547 -22.203 1 93.44 258 MET B C 1
ATOM 5200 O O . MET B 1 258 ? 2.678 -18.453 -21.406 1 93.44 258 MET B O 1
ATOM 5204 N N . GLN B 1 259 ? 1.486 -16.734 -22.078 1 94.56 259 GLN B N 1
ATOM 5205 C CA . GLN B 1 259 ? 0.625 -16.734 -20.906 1 94.56 259 GLN B CA 1
ATOM 5206 C C . GLN B 1 259 ? -0.151 -18.047 -20.781 1 94.56 259 GLN B C 1
ATOM 5208 O O . GLN B 1 259 ? -0.313 -18.594 -19.688 1 94.56 259 GLN B O 1
ATOM 5213 N N . ARG B 1 260 ? -0.558 -18.578 -21.891 1 96 260 ARG B N 1
ATOM 5214 C CA . ARG B 1 260 ? -1.239 -19.875 -21.938 1 96 260 ARG B CA 1
ATOM 5215 C C . ARG B 1 260 ? -0.323 -21 -21.469 1 96 260 ARG B C 1
ATOM 5217 O O . ARG B 1 260 ? -0.785 -21.969 -20.875 1 96 260 ARG B O 1
ATOM 5224 N N . SER B 1 261 ? 0.923 -20.781 -21.734 1 96 261 SER B N 1
ATOM 5225 C CA . SER B 1 261 ? 1.858 -21.859 -21.453 1 96 261 SER B CA 1
ATOM 5226 C C . SER B 1 261 ? 2.117 -21.984 -19.953 1 96 261 SER B C 1
ATOM 5228 O O . SER B 1 261 ? 2.619 -23 -19.469 1 96 261 SER B O 1
ATOM 5230 N N . PHE B 1 262 ? 1.851 -20.984 -19.188 1 97.06 262 PHE B N 1
ATOM 5231 C CA . PHE B 1 262 ? 2.01 -21.016 -17.734 1 97.06 262 PHE B CA 1
ATOM 5232 C C . PHE B 1 262 ? 0.867 -21.781 -17.094 1 97.06 262 PHE B C 1
ATOM 5234 O O . PHE B 1 262 ? -0.27 -21.312 -17.047 1 97.06 262 PHE B O 1
ATOM 5241 N N . ILE B 1 263 ? 1.161 -22.891 -16.531 1 97.12 263 ILE B N 1
ATOM 5242 C CA . ILE B 1 263 ? 0.107 -23.688 -15.922 1 97.12 263 ILE B CA 1
ATOM 5243 C C . ILE B 1 263 ? -0.452 -22.969 -14.703 1 97.12 263 ILE B C 1
ATOM 5245 O O . ILE B 1 263 ? -1.582 -23.219 -14.281 1 97.12 263 ILE B O 1
ATOM 5249 N N . SER B 1 264 ? 0.283 -22 -14.125 1 97.62 264 SER B N 1
ATOM 5250 C CA . SER B 1 264 ? -0.195 -21.156 -13.031 1 97.62 264 SER B CA 1
ATOM 5251 C C . SER B 1 264 ? -1.411 -20.344 -13.453 1 97.62 264 SER B C 1
ATOM 5253 O O . SER B 1 264 ? -2.27 -20.031 -12.625 1 97.62 264 SER B O 1
ATOM 5255 N N . SER B 1 265 ? -1.489 -19.969 -14.758 1 96.25 265 SER B N 1
ATOM 5256 C CA . SER B 1 265 ? -2.67 -19.266 -15.242 1 96.25 265 SER B CA 1
ATOM 5257 C C . SER B 1 265 ? -3.934 -20.094 -15.031 1 96.25 265 SER B C 1
ATOM 5259 O O . SER B 1 265 ? -4.953 -19.578 -14.578 1 96.25 265 SER B O 1
ATOM 5261 N N . ILE B 1 266 ? -3.789 -21.375 -15.273 1 96.5 266 ILE B N 1
ATOM 5262 C CA . ILE B 1 266 ? -4.93 -22.266 -15.117 1 96.5 266 ILE B CA 1
ATOM 5263 C C . ILE B 1 266 ? -5.207 -22.484 -13.633 1 96.5 266 ILE B C 1
ATOM 5265 O O . ILE B 1 266 ? -6.363 -22.562 -13.211 1 96.5 266 ILE B O 1
ATOM 5269 N N . PHE B 1 267 ? -4.156 -22.609 -12.867 1 97.5 267 PHE B N 1
ATOM 5270 C CA . PHE B 1 267 ? -4.281 -22.75 -11.422 1 97.5 267 PHE B CA 1
ATOM 5271 C C . PHE B 1 267 ? -5.07 -21.594 -10.828 1 97.5 267 PHE B C 1
ATOM 5273 O O . PHE B 1 267 ? -5.816 -21.781 -9.867 1 97.5 267 PHE B O 1
ATOM 5280 N N . LEU B 1 268 ? -4.977 -20.375 -11.445 1 97.62 268 LEU B N 1
ATOM 5281 C CA . LEU B 1 268 ? -5.621 -19.156 -10.953 1 97.62 268 LEU B CA 1
ATOM 5282 C C . LEU B 1 268 ? -6.953 -18.922 -11.656 1 97.62 268 LEU B C 1
ATOM 5284 O O . LEU B 1 268 ? -7.551 -17.859 -11.523 1 97.62 268 LEU B O 1
ATOM 5288 N N . PHE B 1 269 ? -7.34 -19.938 -12.438 1 97 269 PHE B N 1
ATOM 5289 C CA . PHE B 1 269 ? -8.664 -19.828 -13.047 1 97 269 PHE B CA 1
ATOM 5290 C C . PHE B 1 269 ? -9.75 -19.797 -11.984 1 97 269 PHE B C 1
ATOM 5292 O O . PHE B 1 269 ? -9.602 -20.406 -10.914 1 97 269 PHE B O 1
ATOM 5299 N N . PRO B 1 270 ? -10.852 -19.094 -12.219 1 95.56 270 PRO B N 1
ATOM 5300 C CA . PRO B 1 270 ? -11.898 -19.016 -11.203 1 95.56 270 PRO B CA 1
ATOM 5301 C C . PRO B 1 270 ? -12.32 -20.375 -10.68 1 95.56 270 PRO B C 1
ATOM 5303 O O . PRO B 1 270 ? -12.57 -21.297 -11.461 1 95.56 270 PRO B O 1
ATOM 5306 N N . ASN B 1 271 ? -12.383 -20.422 -9.422 1 90.31 271 ASN B N 1
ATOM 5307 C CA . ASN B 1 271 ? -12.633 -21.672 -8.695 1 90.31 271 ASN B CA 1
ATOM 5308 C C . ASN B 1 271 ? -14.125 -21.891 -8.477 1 90.31 271 ASN B C 1
ATOM 5310 O O . ASN B 1 271 ? -14.852 -20.969 -8.141 1 90.31 271 ASN B O 1
ATOM 5314 N N . SER B 1 272 ? -14.523 -23.156 -8.555 1 91.69 272 SER B N 1
ATOM 5315 C CA . SER B 1 272 ? -15.938 -23.516 -8.43 1 91.69 272 SER B CA 1
ATOM 5316 C C . SER B 1 272 ? -16.422 -23.344 -7 1 91.69 272 SER B C 1
ATOM 5318 O O . SER B 1 272 ? -17.641 -23.312 -6.75 1 91.69 272 SER B O 1
ATOM 5320 N N . ASN B 1 273 ? -15.523 -23.25 -6.094 1 91.94 273 ASN B N 1
ATOM 5321 C CA . ASN B 1 273 ? -15.93 -23 -4.711 1 91.94 273 ASN B CA 1
ATOM 5322 C C . ASN B 1 273 ? -16.453 -21.578 -4.535 1 91.94 273 ASN B C 1
ATOM 5324 O O . ASN B 1 273 ? -17.188 -21.297 -3.586 1 91.94 273 ASN B O 1
ATOM 5328 N N . LEU B 1 274 ? -16.047 -20.719 -5.418 1 95.25 274 LEU B N 1
ATOM 5329 C CA . LEU B 1 274 ? -16.406 -19.312 -5.258 1 95.25 274 LEU B CA 1
ATOM 5330 C C . LEU B 1 274 ? -17.328 -18.859 -6.383 1 95.25 274 LEU B C 1
ATOM 5332 O O . LEU B 1 274 ? -18.094 -17.906 -6.215 1 95.25 274 LEU B O 1
ATOM 5336 N N . TRP B 1 275 ? -17.172 -19.453 -7.5 1 95.06 275 TRP B N 1
ATOM 5337 C CA . TRP B 1 275 ? -18.047 -19.188 -8.633 1 95.06 275 TRP B CA 1
ATOM 5338 C C . TRP B 1 275 ? -18.969 -20.375 -8.891 1 95.06 275 TRP B C 1
ATOM 5340 O O . TRP B 1 275 ? -18.5 -21.5 -9.086 1 95.06 275 TRP B O 1
ATOM 5350 N N . ASN B 1 276 ? -20.219 -20.016 -8.961 1 93.5 276 ASN B N 1
ATOM 5351 C CA . ASN B 1 276 ? -21.188 -21.078 -9.25 1 93.5 276 ASN B CA 1
ATOM 5352 C C . ASN B 1 276 ? -20.953 -21.672 -10.641 1 93.5 276 ASN B C 1
ATOM 5354 O O . ASN B 1 276 ? -20.656 -20.953 -11.586 1 93.5 276 ASN B O 1
ATOM 5358 N N . GLU B 1 277 ? -21.297 -22.906 -10.773 1 93.12 277 GLU B N 1
ATOM 5359 C CA . GLU B 1 277 ? -21.016 -23.625 -12.016 1 93.12 277 GLU B CA 1
ATOM 5360 C C . GLU B 1 277 ? -21.844 -23.062 -13.172 1 93.12 277 GLU B C 1
ATOM 5362 O O . GLU B 1 277 ? -21.406 -23.125 -14.328 1 93.12 277 GLU B O 1
ATOM 5367 N N . THR B 1 278 ? -22.922 -22.469 -12.883 1 93.81 278 THR B N 1
ATOM 5368 C CA . THR B 1 278 ? -23.812 -22.047 -13.969 1 93.81 278 THR B CA 1
ATOM 5369 C C . THR B 1 278 ? -23.703 -20.547 -14.195 1 93.81 278 THR B C 1
ATOM 5371 O O . THR B 1 278 ? -24.328 -20 -15.109 1 93.81 278 THR B O 1
ATOM 5374 N N . GLU B 1 279 ? -22.922 -19.922 -13.352 1 94.81 279 GLU B N 1
ATOM 5375 C CA . GLU B 1 279 ? -22.828 -18.484 -13.523 1 94.81 279 GLU B CA 1
ATOM 5376 C C . GLU B 1 279 ? -21.969 -18.125 -14.734 1 94.81 279 GLU B C 1
ATOM 5378 O O . GLU B 1 279 ? -20.969 -18.781 -15.008 1 94.81 279 GLU B O 1
ATOM 5383 N N . MET B 1 280 ? -22.375 -17.125 -15.477 1 95.62 280 MET B N 1
ATOM 5384 C CA . MET B 1 280 ? -21.688 -16.703 -16.703 1 95.62 280 MET B CA 1
ATOM 5385 C C . MET B 1 280 ? -20.359 -16.047 -16.375 1 95.62 280 MET B C 1
ATOM 5387 O O . MET B 1 280 ? -20.297 -15.141 -15.531 1 95.62 280 MET B O 1
ATOM 5391 N N . ILE B 1 281 ? -19.297 -16.469 -17.062 1 96.06 281 ILE B N 1
ATOM 5392 C CA . ILE B 1 281 ? -17.984 -15.852 -16.875 1 96.06 281 ILE B CA 1
ATOM 5393 C C . ILE B 1 281 ? -17.547 -15.172 -18.172 1 96.06 281 ILE B C 1
ATOM 5395 O O . ILE B 1 281 ? -16.688 -14.289 -18.156 1 96.06 281 ILE B O 1
ATOM 5399 N N . ALA B 1 282 ? -18.172 -15.578 -19.344 1 97.81 282 ALA B N 1
ATOM 5400 C CA . ALA B 1 282 ? -17.875 -14.992 -20.641 1 97.81 282 ALA B CA 1
ATOM 5401 C C . ALA B 1 282 ? -19.047 -15.156 -21.609 1 97.81 282 ALA B C 1
ATOM 5403 O O . ALA B 1 282 ? -19.875 -16.047 -21.438 1 97.81 282 ALA B O 1
ATOM 5404 N N . ARG B 1 283 ? -19.094 -14.219 -22.531 1 97.88 283 ARG B N 1
ATOM 5405 C CA . ARG B 1 283 ? -20.125 -14.281 -23.547 1 97.88 283 ARG B CA 1
ATOM 5406 C C . ARG B 1 283 ? -19.578 -13.906 -24.922 1 97.88 283 ARG B C 1
ATOM 5408 O O . ARG B 1 283 ? -18.797 -12.961 -25.047 1 97.88 283 ARG B O 1
ATOM 5415 N N . VAL B 1 284 ? -19.922 -14.695 -25.875 1 97.56 284 VAL B N 1
ATOM 5416 C CA . VAL B 1 284 ? -19.625 -14.398 -27.281 1 97.56 284 VAL B CA 1
ATOM 5417 C C . VAL B 1 284 ? -20.922 -14.352 -28.078 1 97.56 284 VAL B C 1
ATOM 5419 O O . VAL B 1 284 ? -21.531 -15.391 -28.344 1 97.56 284 VAL B O 1
ATOM 5422 N N . ASP B 1 285 ? -21.281 -13.172 -28.438 1 94.69 285 ASP B N 1
ATOM 5423 C CA . ASP B 1 285 ? -22.578 -12.969 -29.094 1 94.69 285 ASP B CA 1
ATOM 5424 C C . ASP B 1 285 ? -23.719 -13.531 -28.234 1 94.69 285 ASP B C 1
ATOM 5426 O O . ASP B 1 285 ? -24.031 -12.984 -27.188 1 94.69 285 ASP B O 1
ATOM 5430 N N . LYS B 1 286 ? -24.297 -14.719 -28.625 1 93.44 286 LYS B N 1
ATOM 5431 C CA . LYS B 1 286 ? -25.438 -15.258 -27.875 1 93.44 286 LYS B CA 1
ATOM 5432 C C . LYS B 1 286 ? -25.016 -16.469 -27.047 1 93.44 286 LYS B C 1
ATOM 5434 O O . LYS B 1 286 ? -25.812 -17.016 -26.281 1 93.44 286 LYS B O 1
ATOM 5439 N N . LYS B 1 287 ? -23.812 -16.828 -27.125 1 96.44 287 LYS B N 1
ATOM 5440 C CA . LYS B 1 287 ? -23.328 -18 -26.406 1 96.44 287 LYS B CA 1
ATOM 5441 C C . LYS B 1 287 ? -22.734 -17.609 -25.062 1 96.44 287 LYS B C 1
ATOM 5443 O O . LYS B 1 287 ? -21.844 -16.75 -25 1 96.44 287 LYS B O 1
ATOM 5448 N N . ASN B 1 288 ? -23.172 -18.266 -24.016 1 97.38 288 ASN B N 1
ATOM 5449 C CA . ASN B 1 288 ? -22.641 -18.031 -22.672 1 97.38 288 ASN B CA 1
ATOM 5450 C C . ASN B 1 288 ? -21.688 -19.156 -22.25 1 97.38 288 ASN B C 1
ATOM 5452 O O . ASN B 1 288 ? -21.938 -20.328 -22.531 1 97.38 288 ASN B O 1
ATOM 5456 N N . TYR B 1 289 ? -20.656 -18.766 -21.609 1 97.69 289 TYR B N 1
ATOM 5457 C CA . TYR B 1 289 ? -19.734 -19.734 -21.016 1 97.69 289 TYR B CA 1
ATOM 5458 C C . TYR B 1 289 ? -19.75 -19.641 -19.5 1 97.69 289 TYR B C 1
ATOM 5460 O O . TYR B 1 289 ? -19.859 -18.547 -18.938 1 97.69 289 TYR B O 1
ATOM 5468 N N . SER B 1 290 ? -19.719 -20.734 -18.828 1 97.06 290 SER B N 1
ATOM 5469 C CA . SER B 1 290 ? -19.641 -20.906 -17.375 1 97.06 290 SER B CA 1
ATOM 5470 C C . SER B 1 290 ? -18.688 -22.047 -17.016 1 97.06 290 SER B C 1
ATOM 5472 O O . SER B 1 290 ? -18.062 -22.641 -17.891 1 97.06 290 SER B O 1
ATOM 5474 N N . LEU B 1 291 ? -18.531 -22.312 -15.742 1 95.81 291 LEU B N 1
ATOM 5475 C CA . LEU B 1 291 ? -17.672 -23.422 -15.305 1 95.81 291 LEU B CA 1
ATOM 5476 C C . LEU B 1 291 ? -18.266 -24.766 -15.703 1 95.81 291 LEU B C 1
ATOM 5478 O O . LEU B 1 291 ? -17.562 -25.766 -15.742 1 95.81 291 LEU B O 1
ATOM 5482 N N . ALA B 1 292 ? -19.531 -24.797 -16.062 1 96 292 ALA B N 1
ATOM 5483 C CA . ALA B 1 292 ? -20.234 -26.031 -16.438 1 96 292 ALA B CA 1
ATOM 5484 C C . ALA B 1 292 ? -19.844 -26.469 -17.859 1 96 292 ALA B C 1
ATOM 5486 O O . ALA B 1 292 ? -19.906 -27.656 -18.188 1 96 292 ALA B O 1
ATOM 5487 N N . ASN B 1 293 ? -19.484 -25.547 -18.719 1 96.88 293 ASN B N 1
ATOM 5488 C CA . ASN B 1 293 ? -19.125 -25.891 -20.094 1 96.88 293 ASN B CA 1
ATOM 5489 C C . ASN B 1 293 ? -17.75 -25.359 -20.453 1 96.88 293 ASN B C 1
ATOM 5491 O O . ASN B 1 293 ? -17.547 -24.844 -21.562 1 96.88 293 ASN B O 1
ATOM 5495 N N . LEU B 1 294 ? -16.859 -25.5 -19.547 1 96 294 LEU B N 1
ATOM 5496 C CA . LEU B 1 294 ? -15.516 -24.953 -19.703 1 96 294 LEU B CA 1
ATOM 5497 C C . LEU B 1 294 ? -14.789 -25.625 -20.859 1 96 294 LEU B C 1
ATOM 5499 O O . LEU B 1 294 ? -13.977 -24.984 -21.531 1 96 294 LEU B O 1
ATOM 5503 N N . LYS B 1 295 ? -15 -26.891 -21.094 1 96.88 295 LYS B N 1
ATOM 5504 C CA . LYS B 1 295 ? -14.375 -27.562 -22.219 1 96.88 295 LYS B CA 1
ATOM 5505 C C . LYS B 1 295 ? -14.703 -26.859 -23.531 1 96.88 295 LYS B C 1
ATOM 5507 O O . LYS B 1 295 ? -13.828 -26.688 -24.391 1 96.88 295 LYS B O 1
ATOM 5512 N N . GLU B 1 296 ? -15.938 -26.453 -23.672 1 97.5 296 GLU B N 1
ATOM 5513 C CA . GLU B 1 296 ? -16.359 -25.734 -24.859 1 97.5 296 GLU B CA 1
ATOM 5514 C C . GLU B 1 296 ? -15.625 -24.422 -25 1 97.5 296 GLU B C 1
ATOM 5516 O O . GLU B 1 296 ? -15.25 -24.031 -26.109 1 97.5 296 GLU B O 1
ATOM 5521 N N . PHE B 1 297 ? -15.523 -23.703 -23.969 1 97.75 297 PHE B N 1
ATOM 5522 C CA . PHE B 1 297 ? -14.789 -22.438 -23.984 1 97.75 297 PHE B CA 1
ATOM 5523 C C . PHE B 1 297 ? -13.367 -22.656 -24.5 1 97.75 297 PHE B C 1
ATOM 5525 O O . PHE B 1 297 ? -12.922 -21.953 -25.406 1 97.75 297 PHE B O 1
ATOM 5532 N N . PHE B 1 298 ? -12.641 -23.656 -23.922 1 97.94 298 PHE B N 1
ATOM 5533 C CA . PHE B 1 298 ? -11.258 -23.938 -24.312 1 97.94 298 PHE B CA 1
ATOM 5534 C C . PHE B 1 298 ? -11.188 -24.375 -25.766 1 97.94 298 PHE B C 1
ATOM 5536 O O . PHE B 1 298 ? -10.242 -24.016 -26.484 1 97.94 298 PHE B O 1
ATOM 5543 N N . MET B 1 299 ? -12.156 -25.062 -26.203 1 97.62 299 MET B N 1
ATOM 5544 C CA . MET B 1 299 ? -12.219 -25.438 -27.609 1 97.62 299 MET B CA 1
ATOM 5545 C C . MET B 1 299 ? -12.398 -24.219 -28.516 1 97.62 299 MET B C 1
ATOM 5547 O O . MET B 1 299 ? -11.711 -24.078 -29.531 1 97.62 299 MET B O 1
ATOM 5551 N N . ASP B 1 300 ? -13.281 -23.359 -28.078 1 97.5 300 ASP B N 1
ATOM 5552 C CA . ASP B 1 300 ? -13.641 -22.203 -28.906 1 97.5 300 ASP B CA 1
ATOM 5553 C C . ASP B 1 300 ? -12.484 -21.203 -28.969 1 97.5 300 ASP B C 1
ATOM 5555 O O . ASP B 1 300 ? -12.375 -20.453 -29.938 1 97.5 300 ASP B O 1
ATOM 5559 N N . ILE B 1 301 ? -11.648 -21.188 -28.016 1 97 301 ILE B N 1
ATOM 5560 C CA . ILE B 1 301 ? -10.5 -20.281 -28.094 1 97 301 ILE B CA 1
ATOM 5561 C C . ILE B 1 301 ? -9.305 -21.031 -28.672 1 97 301 ILE B C 1
ATOM 5563 O O . ILE B 1 301 ? -8.172 -20.547 -28.594 1 97 301 ILE B O 1
ATOM 5567 N N . ASN B 1 302 ? -9.516 -22.266 -29.156 1 95.88 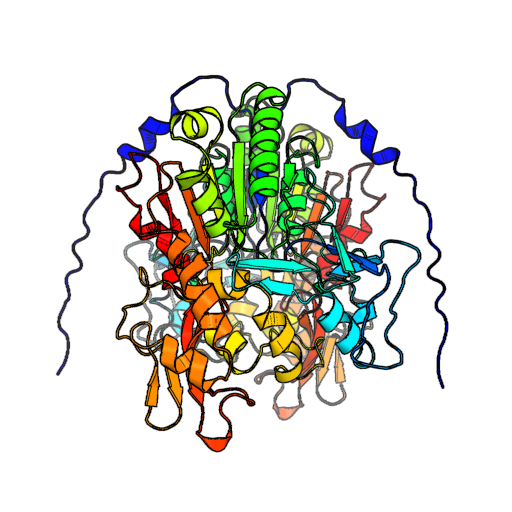302 ASN B N 1
ATOM 5568 C CA . ASN B 1 302 ? -8.523 -23.109 -29.812 1 95.88 302 ASN B CA 1
ATOM 5569 C C . ASN B 1 302 ? -7.352 -23.422 -28.875 1 95.88 302 ASN B C 1
ATOM 5571 O O . ASN B 1 302 ? -6.191 -23.25 -29.25 1 95.88 302 ASN B O 1
ATOM 5575 N N . TYR B 1 303 ? -7.664 -23.844 -27.719 1 96.44 303 TYR B N 1
ATOM 5576 C CA . TYR B 1 303 ? -6.648 -24.172 -26.734 1 96.44 303 TYR B CA 1
ATOM 5577 C C . TYR B 1 303 ? -7.09 -25.344 -25.859 1 96.44 303 TYR B C 1
ATOM 5579 O O . TYR B 1 303 ? -7.16 -25.219 -24.641 1 96.44 303 TYR B O 1
ATOM 5587 N N . LEU B 1 304 ? -7.27 -26.438 -26.453 1 94.56 304 LEU B N 1
ATOM 5588 C CA . LEU B 1 304 ? -7.766 -27.625 -25.766 1 94.56 304 LEU B CA 1
ATOM 5589 C C . LEU B 1 304 ? -6.777 -28.078 -24.703 1 94.56 304 LEU B C 1
ATOM 5591 O O . LEU B 1 304 ? -7.172 -28.688 -23.703 1 94.56 304 LEU B O 1
ATOM 5595 N N . ASN B 1 305 ? -5.504 -27.797 -24.875 1 93 305 ASN B N 1
ATOM 5596 C CA . ASN B 1 305 ? -4.512 -28.078 -23.844 1 93 305 ASN B CA 1
ATOM 5597 C C . ASN B 1 305 ? -4.879 -27.422 -22.516 1 93 305 ASN B C 1
ATOM 5599 O O . ASN B 1 305 ? -4.59 -27.953 -21.453 1 93 305 ASN B O 1
ATOM 5603 N N . GLY B 1 306 ? -5.469 -26.266 -22.688 1 95.75 306 GLY B N 1
ATOM 5604 C CA . GLY B 1 306 ? -5.926 -25.578 -21.484 1 95.75 306 GLY B CA 1
ATOM 5605 C C . GLY B 1 306 ? -6.926 -26.391 -20.688 1 95.75 306 GLY B C 1
ATOM 5606 O O . GLY B 1 306 ? -6.875 -26.406 -19.453 1 95.75 306 GLY B O 1
ATOM 5607 N N . TRP B 1 307 ? -7.805 -27.047 -21.391 1 95.75 307 TRP B N 1
ATOM 5608 C CA . TRP B 1 307 ? -8.773 -27.922 -20.719 1 95.75 307 TRP B CA 1
ATOM 5609 C C . TRP B 1 307 ? -8.078 -29.062 -20 1 95.75 307 TRP B C 1
ATOM 5611 O O . TRP B 1 307 ? -8.43 -29.391 -18.859 1 95.75 307 TRP B O 1
ATOM 5621 N N . ASN B 1 308 ? -7.152 -29.672 -20.609 1 94.88 308 ASN B N 1
ATOM 5622 C CA . ASN B 1 308 ? -6.395 -30.75 -19.984 1 94.88 308 ASN B CA 1
ATOM 5623 C C . ASN B 1 308 ? -5.645 -30.266 -18.75 1 94.88 308 ASN B C 1
ATOM 5625 O O . ASN B 1 308 ? -5.59 -30.969 -17.734 1 94.88 308 ASN B O 1
ATOM 5629 N N . GLN B 1 309 ? -5.055 -29.109 -18.875 1 95.25 309 GLN B N 1
ATOM 5630 C CA . GLN B 1 309 ? -4.379 -28.516 -17.719 1 95.25 309 GLN B CA 1
ATOM 5631 C C . GLN B 1 309 ? -5.367 -28.234 -16.594 1 95.25 309 GLN B C 1
ATOM 5633 O O . GLN B 1 309 ? -5.051 -28.438 -15.422 1 95.25 309 GLN B O 1
ATOM 5638 N N . TYR B 1 310 ? -6.523 -27.75 -16.969 1 95.5 310 TYR B N 1
ATOM 5639 C CA . TYR B 1 310 ? -7.551 -27.438 -15.977 1 95.5 310 TYR B CA 1
ATOM 5640 C C . TYR B 1 310 ? -7.934 -28.688 -15.188 1 95.5 310 TYR B C 1
ATOM 5642 O O . TYR B 1 310 ? -8.117 -28.625 -13.969 1 95.5 310 TYR B O 1
ATOM 5650 N N . LYS B 1 311 ? -8.055 -29.766 -15.844 1 93 311 LYS B N 1
ATOM 5651 C CA . LYS B 1 311 ? -8.367 -31.016 -15.172 1 93 311 LYS B CA 1
ATOM 5652 C C . LYS B 1 311 ? -7.293 -31.375 -14.141 1 93 311 LYS B C 1
ATOM 5654 O O . LYS B 1 311 ? -7.59 -31.984 -13.109 1 93 311 LYS B O 1
ATOM 5659 N N . GLU B 1 312 ? -6.07 -30.953 -14.469 1 89.94 312 GLU B N 1
ATOM 5660 C CA . GLU B 1 312 ? -4.93 -31.297 -13.617 1 89.94 312 GLU B CA 1
ATOM 5661 C C . GLU B 1 312 ? -4.848 -30.375 -12.406 1 89.94 312 GLU B C 1
ATOM 5663 O O . GLU B 1 312 ? -4.613 -30.828 -11.289 1 89.94 312 GLU B O 1
ATOM 5668 N N . VAL B 1 313 ? -5.027 -29.062 -12.625 1 94.62 313 VAL B N 1
ATOM 5669 C CA . VAL B 1 313 ? -4.613 -28.172 -11.555 1 94.62 313 VAL B CA 1
ATOM 5670 C C . VAL B 1 313 ? -5.785 -27.281 -11.141 1 94.62 313 VAL B C 1
ATOM 5672 O O . VAL B 1 313 ? -5.73 -26.609 -10.102 1 94.62 313 VAL B O 1
ATOM 5675 N N . GLY B 1 314 ? -6.855 -27.297 -11.883 1 93.25 314 GLY B N 1
ATOM 5676 C CA . GLY B 1 314 ? -7.969 -26.391 -11.633 1 93.25 314 GLY B CA 1
ATOM 5677 C C . GLY B 1 314 ? -8.656 -26.641 -10.305 1 93.25 314 GLY B C 1
ATOM 5678 O O . GLY B 1 314 ? -9.258 -25.734 -9.727 1 93.25 314 GLY B O 1
ATOM 5679 N N . LYS B 1 315 ? -8.516 -27.859 -9.781 1 92.19 315 LYS B N 1
ATOM 5680 C CA . LYS B 1 315 ? -9.211 -28.219 -8.547 1 92.19 315 LYS B CA 1
ATOM 5681 C C . LYS B 1 315 ? -8.227 -28.672 -7.477 1 92.19 315 LYS B C 1
ATOM 5683 O O . LYS B 1 315 ? -8.594 -29.406 -6.562 1 92.19 315 LYS B O 1
ATOM 5688 N N . MET B 1 316 ? -7.074 -28.25 -7.57 1 93.69 316 MET B N 1
ATOM 5689 C CA . MET B 1 316 ? -6 -28.766 -6.723 1 93.69 316 MET B CA 1
ATOM 5690 C C . MET B 1 316 ? -6.184 -28.297 -5.277 1 93.69 316 MET B C 1
ATOM 5692 O O . MET B 1 316 ? -5.648 -28.906 -4.355 1 93.69 316 MET B O 1
ATOM 5696 N N . LEU B 1 317 ? -6.91 -27.25 -5.039 1 95.12 317 LEU B N 1
ATOM 5697 C CA . LEU B 1 317 ? -7.105 -26.734 -3.684 1 95.12 317 LEU B CA 1
ATOM 5698 C C . LEU B 1 317 ? -8.352 -27.344 -3.049 1 95.12 317 LEU B C 1
ATOM 5700 O O . LEU B 1 317 ? -8.75 -26.953 -1.949 1 95.12 317 LEU B O 1
ATOM 5704 N N . GLY B 1 318 ? -8.992 -28.266 -3.77 1 93.44 318 GLY B N 1
ATOM 5705 C CA . GLY B 1 318 ? -10.172 -28.922 -3.236 1 93.44 318 GLY B CA 1
ATOM 5706 C C . GLY B 1 318 ? -11.305 -27.969 -2.93 1 93.44 318 GLY B C 1
ATOM 5707 O O . GLY B 1 318 ? -11.68 -27.156 -3.775 1 93.44 318 GLY B O 1
ATOM 5708 N N . ASN B 1 319 ? -11.875 -28.094 -1.729 1 93.75 319 ASN B N 1
ATOM 5709 C CA . ASN B 1 319 ? -12.977 -27.25 -1.316 1 93.75 319 ASN B CA 1
ATOM 5710 C C . ASN B 1 319 ? -12.484 -26.016 -0.546 1 93.75 319 ASN B C 1
ATOM 5712 O O . ASN B 1 319 ? -13.188 -25.516 0.333 1 93.75 319 ASN B O 1
ATOM 5716 N N . LEU B 1 320 ? -11.219 -25.641 -0.783 1 95.69 320 LEU B N 1
ATOM 5717 C CA . LEU B 1 320 ? -10.617 -24.531 -0.067 1 95.69 320 LEU B CA 1
ATOM 5718 C C . LEU B 1 320 ? -10.695 -24.734 1.441 1 95.69 320 LEU B C 1
ATOM 5720 O O . LEU B 1 320 ? -11.164 -23.875 2.176 1 95.69 320 LEU B O 1
ATOM 5724 N N . GLU B 1 321 ? -10.234 -25.844 1.82 1 96.62 321 GLU B N 1
ATOM 5725 C CA . GLU B 1 321 ? -10.25 -26.172 3.24 1 96.62 321 GLU B CA 1
ATOM 5726 C C . GLU B 1 321 ? -9.398 -25.203 4.047 1 96.62 321 GLU B C 1
ATOM 5728 O O . GLU B 1 321 ? -8.336 -24.781 3.596 1 96.62 321 GLU B O 1
ATOM 5733 N N . ALA B 1 322 ? -9.883 -24.938 5.273 1 97.75 322 ALA B N 1
ATOM 5734 C CA . ALA B 1 322 ? -9.141 -24.047 6.16 1 97.75 322 ALA B CA 1
ATOM 5735 C C . ALA B 1 322 ? -7.762 -24.609 6.484 1 97.75 322 ALA B C 1
ATOM 5737 O O . ALA B 1 322 ? -7.609 -25.828 6.676 1 97.75 322 ALA B O 1
ATOM 5738 N N . PRO B 1 323 ? -6.773 -23.766 6.574 1 98 323 PRO B N 1
ATOM 5739 C CA . PRO B 1 323 ? -5.418 -24.25 6.855 1 98 323 PRO B CA 1
ATOM 5740 C C . PRO B 1 323 ? -5.211 -24.609 8.328 1 98 323 PRO B C 1
ATOM 5742 O O . PRO B 1 323 ? -4.207 -25.234 8.68 1 98 323 PRO B O 1
ATOM 5745 N N . ASN B 1 324 ? -6.113 -24.20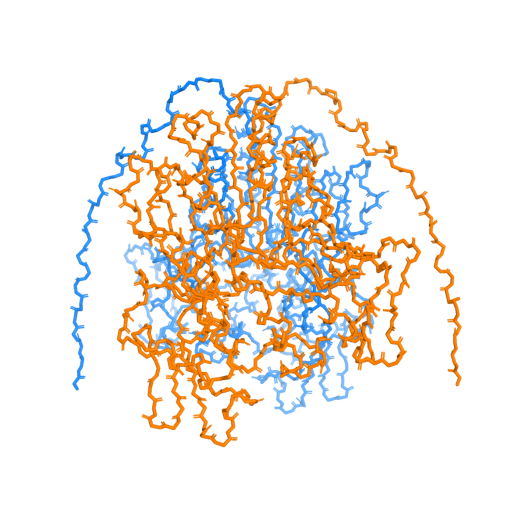3 9.258 1 98.12 324 ASN B N 1
ATOM 5746 C CA . ASN B 1 324 ? -6.043 -24.5 10.688 1 98.12 324 ASN B CA 1
ATOM 5747 C C . ASN B 1 324 ? -4.801 -23.891 11.328 1 98.12 324 ASN B C 1
ATOM 5749 O O . ASN B 1 324 ? -4.074 -24.562 12.055 1 98.12 324 ASN B O 1
ATOM 5753 N N . ILE B 1 325 ? -4.465 -22.672 10.992 1 98.06 325 ILE B N 1
ATOM 5754 C CA . ILE B 1 325 ? -3.498 -21.766 11.609 1 98.06 325 ILE B CA 1
ATOM 5755 C C . ILE B 1 325 ? -4.113 -20.375 11.766 1 98.06 325 ILE B C 1
ATOM 5757 O O . ILE B 1 325 ? -5.156 -20.078 11.172 1 98.06 325 ILE B O 1
ATOM 5761 N N . ASP B 1 326 ? -3.543 -19.531 12.641 1 96.38 326 ASP B N 1
ATOM 5762 C CA . ASP B 1 326 ? -3.977 -18.141 12.656 1 96.38 326 ASP B CA 1
ATOM 5763 C C . ASP B 1 326 ? -3.754 -17.469 11.297 1 96.38 326 ASP B C 1
ATOM 5765 O O . ASP B 1 326 ? -2.635 -17.469 10.781 1 96.38 326 ASP B O 1
ATOM 5769 N N . ILE B 1 327 ? -4.836 -16.969 10.734 1 97.25 327 ILE B N 1
ATOM 5770 C CA . ILE B 1 327 ? -4.711 -16.422 9.391 1 97.25 327 ILE B CA 1
ATOM 5771 C C . ILE B 1 327 ? -5.355 -15.039 9.336 1 97.25 327 ILE B C 1
ATOM 5773 O O . ILE B 1 327 ? -6.426 -14.828 9.914 1 97.25 327 ILE B O 1
ATOM 5777 N N . HIS B 1 328 ? -4.613 -14.109 8.742 1 94.75 328 HIS B N 1
ATOM 5778 C CA . HIS B 1 328 ? -5.043 -12.727 8.562 1 94.75 328 HIS B CA 1
ATOM 5779 C C . HIS B 1 328 ? -5.062 -12.344 7.086 1 94.75 328 HIS B C 1
ATOM 5781 O O . HIS B 1 328 ? -4.008 -12.195 6.465 1 94.75 328 HIS B O 1
ATOM 5787 N N . CYS B 1 329 ? -6.246 -12.086 6.531 1 96.44 329 CYS B N 1
ATOM 5788 C CA . CYS B 1 329 ? -6.391 -11.711 5.129 1 96.44 329 CYS B CA 1
ATOM 5789 C C . CYS B 1 329 ? -6.641 -10.219 4.98 1 96.44 329 CYS B C 1
ATOM 5791 O O . CYS B 1 329 ? -7.684 -9.719 5.402 1 96.44 329 CYS B O 1
ATOM 5793 N N . ILE B 1 330 ? -5.672 -9.602 4.43 1 92.06 330 ILE B N 1
ATOM 5794 C CA . ILE B 1 330 ? -5.727 -8.164 4.203 1 92.06 330 ILE B CA 1
ATOM 5795 C C . ILE B 1 330 ? -5.82 -7.883 2.705 1 92.06 330 ILE B C 1
ATOM 5797 O O . ILE B 1 330 ? -5.035 -8.414 1.916 1 92.06 330 ILE B O 1
ATOM 5801 N N . TYR B 1 331 ? -6.855 -7.035 2.254 1 90.88 331 TYR B N 1
ATOM 5802 C CA . TYR B 1 331 ? -7.012 -6.789 0.826 1 90.88 331 TYR B CA 1
ATOM 5803 C C . TYR B 1 331 ? -7.754 -5.48 0.578 1 90.88 331 TYR B C 1
ATOM 5805 O O . TYR B 1 331 ? -8.492 -5.004 1.444 1 90.88 331 TYR B O 1
ATOM 5813 N N . GLY B 1 332 ? -7.484 -4.957 -0.569 1 84.81 332 GLY B N 1
ATOM 5814 C CA . GLY B 1 332 ? -8.266 -3.824 -1.041 1 84.81 332 GLY B CA 1
ATOM 5815 C C . GLY B 1 332 ? -9.531 -4.234 -1.765 1 84.81 332 GLY B C 1
ATOM 5816 O O . GLY B 1 332 ? -9.594 -5.305 -2.369 1 84.81 332 GLY B O 1
ATOM 5817 N N . TYR B 1 333 ? -10.531 -3.346 -1.689 1 86.69 333 TYR B N 1
ATOM 5818 C CA . TYR B 1 333 ? -11.781 -3.59 -2.402 1 86.69 333 TYR B CA 1
ATOM 5819 C C . TYR B 1 333 ? -12.438 -2.279 -2.828 1 86.69 333 TYR B C 1
ATOM 5821 O O . TYR B 1 333 ? -11.852 -1.205 -2.654 1 86.69 333 TYR B O 1
ATOM 5829 N N . ASN B 1 334 ? -13.555 -2.395 -3.566 1 84.5 334 ASN B N 1
ATOM 5830 C CA . ASN B 1 334 ? -14.281 -1.257 -4.117 1 84.5 334 ASN B CA 1
ATOM 5831 C C . ASN B 1 334 ? -13.523 -0.615 -5.277 1 84.5 334 ASN B C 1
ATOM 5833 O O . ASN B 1 334 ? -13.539 0.607 -5.434 1 84.5 334 ASN B O 1
ATOM 5837 N N . ILE B 1 335 ? -12.773 -1.371 -5.883 1 83.88 335 ILE B N 1
ATOM 5838 C CA . ILE B 1 335 ? -12.117 -1.013 -7.141 1 83.88 335 ILE B CA 1
ATOM 5839 C C . ILE B 1 335 ? -12.711 -1.834 -8.281 1 83.88 335 ILE B C 1
ATOM 5841 O O . ILE B 1 335 ? -12.891 -3.049 -8.156 1 83.88 335 ILE B O 1
ATOM 5845 N N . LYS B 1 336 ? -13.023 -1.107 -9.305 1 90.56 336 LYS B N 1
ATOM 5846 C CA . LYS B 1 336 ? -13.586 -1.809 -10.453 1 90.56 336 LYS B CA 1
ATOM 5847 C C . LYS B 1 336 ? -12.68 -2.949 -10.898 1 90.56 336 LYS B C 1
ATOM 5849 O O . LYS B 1 336 ? -11.523 -2.725 -11.258 1 90.56 336 LYS B O 1
ATOM 5854 N N . THR B 1 337 ? -13.242 -4.168 -10.828 1 94.25 337 THR B N 1
ATOM 5855 C CA . THR B 1 337 ? -12.523 -5.387 -11.164 1 94.25 337 THR B CA 1
ATOM 5856 C C . THR B 1 337 ? -13.305 -6.215 -12.188 1 94.25 337 THR B C 1
ATOM 5858 O O . THR B 1 337 ? -14.5 -6.449 -12.016 1 94.25 337 THR B O 1
ATOM 5861 N N . PRO B 1 338 ? -12.695 -6.613 -13.242 1 94.69 338 PRO B N 1
ATOM 5862 C CA . PRO B 1 338 ? -13.445 -7.344 -14.273 1 94.69 338 PRO B CA 1
ATOM 5863 C C . PRO B 1 338 ? -14.133 -8.594 -13.734 1 94.69 338 PRO B C 1
ATOM 5865 O O . PRO B 1 338 ? -13.508 -9.391 -13.031 1 94.69 338 PRO B O 1
ATOM 5868 N N . GLU B 1 339 ? -15.398 -8.766 -14.172 1 96.5 339 GLU B N 1
ATOM 5869 C CA . GLU B 1 339 ? -16.219 -9.867 -13.664 1 96.5 339 GLU B CA 1
ATOM 5870 C C . GLU B 1 339 ? -16.688 -10.773 -14.789 1 96.5 339 GLU B C 1
ATOM 5872 O O . GLU B 1 339 ? -16.875 -11.977 -14.594 1 96.5 339 GLU B O 1
ATOM 5877 N N . ILE B 1 340 ? -16.984 -10.148 -15.898 1 97 340 ILE B N 1
ATOM 5878 C CA . ILE B 1 340 ? -17.453 -10.883 -17.062 1 97 340 ILE B CA 1
ATOM 5879 C C . ILE B 1 340 ? -16.828 -10.281 -18.328 1 97 340 ILE B C 1
ATOM 5881 O O . ILE B 1 340 ? -16.656 -9.07 -18.422 1 97 340 ILE B O 1
ATOM 5885 N N . PHE B 1 341 ? -16.562 -11.148 -19.297 1 97.5 341 PHE B N 1
ATOM 5886 C CA . PHE B 1 341 ? -16 -10.672 -20.562 1 97.5 341 PHE B CA 1
ATOM 5887 C C . PHE B 1 341 ? -16.938 -10.984 -21.719 1 97.5 341 PHE B C 1
ATOM 5889 O O . PHE B 1 341 ? -17.5 -12.086 -21.797 1 97.5 341 PHE B O 1
ATOM 5896 N N . GLU B 1 342 ? -17.109 -10.008 -22.594 1 97.62 342 GLU B N 1
ATOM 5897 C CA . GLU B 1 342 ? -18 -10.164 -23.734 1 97.62 342 GLU B CA 1
ATOM 5898 C C . GLU B 1 342 ? -17.281 -9.844 -25.047 1 97.62 342 GLU B C 1
ATOM 5900 O O . GLU B 1 342 ? -16.641 -8.797 -25.172 1 97.62 342 GLU B O 1
ATOM 5905 N N . TRP B 1 343 ? -17.375 -10.797 -25.922 1 97.12 343 TRP B N 1
ATOM 5906 C CA . TRP B 1 343 ? -16.844 -10.594 -27.266 1 97.12 343 TRP B CA 1
ATOM 5907 C C . TRP B 1 343 ? -17.984 -10.602 -28.297 1 97.12 343 TRP B C 1
ATOM 5909 O O . TRP B 1 343 ? -18.984 -11.289 -28.109 1 97.12 343 TRP B O 1
ATOM 5919 N N . SER B 1 344 ? -17.766 -9.828 -29.359 1 96 344 SER B N 1
ATOM 5920 C CA . SER B 1 344 ? -18.531 -10.125 -30.562 1 96 344 SER B CA 1
ATOM 5921 C C . SER B 1 344 ? -17.953 -11.328 -31.312 1 96 344 SER B C 1
ATOM 5923 O O . SER B 1 344 ? -16.781 -11.672 -31.125 1 96 344 SER B O 1
ATOM 5925 N N . LYS B 1 345 ? -18.781 -11.984 -32.094 1 93.88 345 LYS B N 1
ATOM 5926 C CA . LYS B 1 345 ? -18.359 -13.18 -32.812 1 93.88 345 LYS B CA 1
ATOM 5927 C C . LYS B 1 345 ? -17.125 -12.898 -33.688 1 93.88 345 LYS B C 1
ATOM 5929 O O . LYS B 1 345 ? -16.219 -13.719 -33.75 1 93.88 345 LYS B O 1
ATOM 5934 N N . ASP B 1 346 ? -17.016 -11.75 -34.281 1 93.81 346 ASP B N 1
ATOM 5935 C CA . ASP B 1 346 ? -15.977 -11.414 -35.219 1 93.81 346 ASP B CA 1
ATOM 5936 C C . ASP B 1 346 ? -14.656 -11.109 -34.531 1 93.81 346 ASP B C 1
ATOM 5938 O O . ASP B 1 346 ? -13.586 -11.188 -35.125 1 93.81 346 ASP B O 1
ATOM 5942 N N . TYR B 1 347 ? -14.703 -10.867 -33.281 1 93.56 347 TYR B N 1
ATOM 5943 C CA . TYR B 1 347 ? -13.516 -10.391 -32.594 1 93.56 347 TYR B CA 1
ATOM 5944 C C . TYR B 1 347 ? -12.969 -11.469 -31.656 1 93.56 347 TYR B C 1
ATOM 5946 O O . TYR B 1 347 ? -11.828 -11.367 -31.188 1 93.56 347 TYR B O 1
ATOM 5954 N N . PHE B 1 348 ? -13.773 -12.484 -31.391 1 95 348 PHE B N 1
ATOM 5955 C CA . PHE B 1 348 ? -13.398 -13.562 -30.484 1 95 348 PHE B CA 1
ATOM 5956 C C . PHE B 1 348 ? -12.516 -14.586 -31.188 1 95 348 PHE B C 1
ATOM 5958 O O . PHE B 1 348 ? -12.812 -14.992 -32.312 1 95 348 PHE B O 1
ATOM 5965 N N . PRO B 1 349 ? -11.391 -14.992 -30.594 1 95.06 349 PRO B N 1
ATOM 5966 C CA . PRO B 1 349 ? -10.844 -14.555 -29.297 1 95.06 349 PRO B CA 1
ATOM 5967 C C . PRO B 1 349 ? -9.688 -13.57 -29.453 1 95.06 349 PRO B C 1
ATOM 5969 O O . PRO B 1 349 ? -9.07 -13.18 -28.453 1 95.06 349 PRO B O 1
ATOM 5972 N N . ASP B 1 350 ? -9.43 -13.133 -30.656 1 92.25 350 ASP B N 1
ATOM 5973 C CA . ASP B 1 350 ? -8.148 -12.516 -30.984 1 92.25 350 ASP B CA 1
ATOM 5974 C C . ASP B 1 350 ? -8.125 -11.039 -30.578 1 92.25 350 ASP B C 1
ATOM 5976 O O . ASP B 1 350 ? -7.059 -10.422 -30.531 1 92.25 350 ASP B O 1
ATOM 5980 N N . TYR B 1 351 ? -9.289 -10.5 -30.297 1 91.38 351 TYR B N 1
ATOM 5981 C CA . TYR B 1 351 ? -9.367 -9.109 -29.859 1 91.38 351 TYR B CA 1
ATOM 5982 C C . TYR B 1 351 ? -9.852 -9.023 -28.422 1 91.38 351 TYR B C 1
ATOM 5984 O O . TYR B 1 351 ? -10.414 -9.977 -27.891 1 91.38 351 TYR B O 1
ATOM 5992 N N . GLN B 1 352 ? -9.617 -7.871 -27.875 1 92.44 352 GLN B N 1
ATOM 5993 C CA . GLN B 1 352 ? -9.969 -7.691 -26.469 1 92.44 352 GLN B CA 1
ATOM 5994 C C . GLN B 1 352 ? -11.477 -7.578 -26.281 1 92.44 352 GLN B C 1
ATOM 5996 O O . GLN B 1 352 ? -12.164 -6.969 -27.109 1 92.44 352 GLN B O 1
ATOM 6001 N N . PRO B 1 353 ? -11.984 -8.086 -25.203 1 95.19 353 PRO B N 1
ATOM 6002 C CA . PRO B 1 353 ? -13.422 -8.039 -24.906 1 95.19 353 PRO B CA 1
ATOM 6003 C C . PRO B 1 353 ? -13.836 -6.746 -24.203 1 95.19 353 PRO B C 1
ATOM 6005 O O . PRO B 1 353 ? -12.977 -5.996 -23.734 1 95.19 353 PRO B O 1
ATOM 6008 N N . MET B 1 354 ? -15.102 -6.527 -24.266 1 95.44 354 MET B N 1
ATOM 6009 C CA . MET B 1 354 ? -15.688 -5.609 -23.281 1 95.44 354 MET B CA 1
ATOM 6010 C C . MET B 1 354 ? -15.766 -6.262 -21.906 1 95.44 354 MET B C 1
ATOM 6012 O O . MET B 1 354 ? -16.109 -7.438 -21.797 1 95.44 354 MET B O 1
ATOM 6016 N N . SER B 1 355 ? -15.477 -5.488 -20.906 1 94.69 355 SER B N 1
ATOM 6017 C CA . SER B 1 355 ? -15.5 -6.012 -19.547 1 94.69 355 SER B CA 1
ATOM 6018 C C . SER B 1 355 ? -16.688 -5.461 -18.766 1 94.69 355 SER B C 1
ATOM 6020 O O . SER B 1 355 ? -16.953 -4.258 -18.797 1 94.69 355 SER B O 1
ATOM 6022 N N . ILE B 1 356 ? -17.391 -6.336 -18.188 1 96.62 356 ILE B N 1
ATOM 6023 C CA . ILE B 1 356 ? -18.328 -5.949 -17.141 1 96.62 356 ILE B CA 1
ATOM 6024 C C . ILE B 1 356 ? -17.656 -6.031 -15.781 1 96.62 356 ILE B C 1
ATOM 6026 O O . ILE B 1 356 ? -17.047 -7.051 -15.438 1 96.62 356 ILE B O 1
ATOM 6030 N N . TYR B 1 357 ? -17.797 -5.004 -15.039 1 96.06 357 TYR B N 1
ATOM 6031 C CA . TYR B 1 357 ? -16.984 -4.883 -13.836 1 96.06 357 TYR B CA 1
ATOM 6032 C C . TYR B 1 357 ? -17.812 -5.188 -12.586 1 96.06 357 TYR B C 1
ATOM 6034 O O . TYR B 1 357 ? -19.031 -5.02 -12.586 1 96.06 357 TYR B O 1
ATOM 6042 N N . GLY B 1 358 ? -17.141 -5.715 -11.664 1 95.94 358 GLY B N 1
ATOM 6043 C CA . GLY B 1 358 ? -17.609 -5.871 -10.289 1 95.94 358 GLY B CA 1
ATOM 6044 C C . GLY B 1 358 ? -16.641 -5.312 -9.266 1 95.94 358 GLY B C 1
ATOM 6045 O O . GLY B 1 358 ? -15.852 -4.41 -9.57 1 95.94 358 GLY B O 1
ATOM 6046 N N . ASP B 1 359 ? -16.766 -5.891 -8.055 1 94.06 359 ASP B N 1
ATOM 6047 C CA . ASP B 1 359 ? -15.938 -5.375 -6.965 1 94.06 359 ASP B CA 1
ATOM 6048 C C . ASP B 1 359 ? -14.68 -6.211 -6.785 1 94.06 359 ASP B C 1
ATOM 6050 O O . ASP B 1 359 ? -14.656 -7.395 -7.129 1 94.06 359 ASP B O 1
ATOM 6054 N N . GLY B 1 360 ? -13.656 -5.574 -6.352 1 95.19 360 GLY B N 1
ATOM 6055 C CA . GLY B 1 360 ? -12.375 -6.195 -6.066 1 95.19 360 GLY B CA 1
ATOM 6056 C C . GLY B 1 360 ? -11.25 -5.191 -5.898 1 95.19 360 GLY B C 1
ATOM 6057 O O . GLY B 1 360 ? -11.469 -4.086 -5.398 1 95.19 360 GLY B O 1
ATOM 6058 N N . ASP B 1 361 ? -10.07 -5.68 -6.246 1 90 361 ASP B N 1
ATOM 6059 C CA . ASP B 1 361 ? -8.922 -4.793 -6.051 1 90 361 ASP B CA 1
ATOM 6060 C C . ASP B 1 361 ? -8.336 -4.348 -7.391 1 90 361 ASP B C 1
ATOM 6062 O O . ASP B 1 361 ? -7.18 -3.928 -7.461 1 90 361 ASP B O 1
ATOM 6066 N N . GLY B 1 362 ? -9.078 -4.5 -8.414 1 89.94 362 GLY B N 1
ATOM 6067 C CA . GLY B 1 362 ? -8.625 -4.148 -9.75 1 89.94 362 GLY B CA 1
ATOM 6068 C C . GLY B 1 362 ? -8.117 -5.34 -10.539 1 89.94 362 GLY B C 1
ATOM 6069 O O . GLY B 1 362 ? -8.117 -5.32 -11.773 1 89.94 362 GLY B O 1
ATOM 6070 N N . THR B 1 363 ? -7.66 -6.375 -9.75 1 92.44 363 THR B N 1
ATOM 6071 C CA . THR B 1 363 ? -7.113 -7.582 -10.367 1 92.44 363 THR B CA 1
ATOM 6072 C C . THR B 1 363 ? -7.836 -8.828 -9.852 1 92.44 363 THR B C 1
ATOM 6074 O O . THR B 1 363 ? -8.336 -9.633 -10.641 1 92.44 363 THR B O 1
ATOM 6077 N N . VAL B 1 364 ? -7.883 -8.938 -8.57 1 96.69 364 VAL B N 1
ATOM 6078 C CA . VAL B 1 364 ? -8.523 -10.086 -7.941 1 96.69 364 VAL B CA 1
ATOM 6079 C C . VAL B 1 364 ? -9.945 -9.711 -7.512 1 96.69 364 VAL B C 1
ATOM 6081 O O . VAL B 1 364 ? -10.156 -8.656 -6.91 1 96.69 364 VAL B O 1
ATOM 6084 N N . ASN B 1 365 ? -10.898 -10.516 -7.855 1 97.62 365 ASN B N 1
ATOM 6085 C CA . ASN B 1 365 ? -12.297 -10.266 -7.527 1 97.62 365 ASN B CA 1
ATOM 6086 C C . ASN B 1 365 ? -12.539 -10.336 -6.023 1 97.62 365 ASN B C 1
ATOM 6088 O O . ASN B 1 365 ? -11.898 -11.117 -5.32 1 97.62 365 ASN B O 1
ATOM 6092 N N . ARG B 1 366 ? -13.516 -9.648 -5.547 1 96.5 366 ARG B N 1
ATOM 6093 C CA . ARG B 1 366 ? -13.836 -9.555 -4.125 1 96.5 366 ARG B CA 1
ATOM 6094 C C . ARG B 1 366 ? -14.055 -10.945 -3.523 1 96.5 366 ARG B C 1
ATOM 6096 O O . ARG B 1 366 ? -13.555 -11.234 -2.436 1 96.5 366 ARG B O 1
ATOM 6103 N N . ARG B 1 367 ? -14.789 -11.781 -4.207 1 96.56 367 ARG B N 1
ATOM 6104 C CA . ARG B 1 367 ? -15.117 -13.102 -3.68 1 96.56 367 ARG B CA 1
ATOM 6105 C C . ARG B 1 367 ? -13.859 -13.93 -3.457 1 96.56 367 ARG B C 1
ATOM 6107 O O . ARG B 1 367 ? -13.82 -14.773 -2.559 1 96.56 367 ARG B O 1
ATOM 6114 N N . SER B 1 368 ? -12.836 -13.75 -4.281 1 97.81 368 SER B N 1
ATOM 6115 C CA . SER B 1 368 ? -11.562 -14.438 -4.109 1 97.81 368 SER B CA 1
ATOM 6116 C C . SER B 1 368 ? -10.742 -13.812 -2.99 1 97.81 368 SER B C 1
ATOM 6118 O O . SER B 1 368 ? -10.125 -14.516 -2.189 1 97.81 368 SER B O 1
ATOM 6120 N N . LEU B 1 369 ? -10.75 -12.531 -2.867 1 96.94 369 LEU B N 1
ATOM 6121 C CA . LEU B 1 369 ? -10.023 -11.789 -1.84 1 96.94 369 LEU B CA 1
ATOM 6122 C C . LEU B 1 369 ? -10.547 -12.133 -0.449 1 96.94 369 LEU B C 1
ATOM 6124 O O . LEU B 1 369 ? -9.773 -12.25 0.5 1 96.94 369 LEU B O 1
ATOM 6128 N N . GLU B 1 370 ? -11.891 -12.312 -0.301 1 96.5 370 GLU B N 1
ATOM 6129 C CA . GLU B 1 370 ? -12.516 -12.461 1.01 1 96.5 370 GLU B CA 1
ATOM 6130 C C . GLU B 1 370 ? -12.75 -13.938 1.338 1 96.5 370 GLU B C 1
ATOM 6132 O O . GLU B 1 370 ? -13.5 -14.258 2.262 1 96.5 370 GLU B O 1
ATOM 6137 N N . ALA B 1 371 ? -12.141 -14.789 0.579 1 96.5 371 ALA B N 1
ATOM 6138 C CA . ALA B 1 371 ? -12.398 -16.219 0.711 1 96.5 371 ALA B CA 1
ATOM 6139 C C . ALA B 1 371 ? -12.078 -16.703 2.121 1 96.5 371 ALA B C 1
ATOM 6141 O O . ALA B 1 371 ? -12.672 -17.672 2.6 1 96.5 371 ALA B O 1
ATOM 6142 N N . CYS B 1 372 ? -11.164 -16.062 2.828 1 96.31 372 CYS B N 1
ATOM 6143 C CA . CYS B 1 372 ? -10.805 -16.438 4.191 1 96.31 372 CYS B CA 1
ATOM 6144 C C . CYS B 1 372 ? -12.016 -16.391 5.113 1 96.31 372 CYS B C 1
ATOM 6146 O O . CYS B 1 372 ? -12.07 -17.078 6.125 1 96.31 372 CYS B O 1
ATOM 6148 N N . ALA B 1 373 ? -12.969 -15.531 4.754 1 95.25 373 ALA B N 1
ATOM 6149 C CA . ALA B 1 373 ? -14.164 -15.375 5.578 1 95.25 373 ALA B CA 1
ATOM 6150 C C . ALA B 1 373 ? -14.883 -16.703 5.754 1 95.25 373 ALA B C 1
ATOM 6152 O O . ALA B 1 373 ? -15.523 -16.953 6.781 1 95.25 373 ALA B O 1
ATOM 6153 N N . ARG B 1 374 ? -14.703 -17.609 4.848 1 95.31 374 ARG B N 1
ATOM 6154 C CA . ARG B 1 374 ? -15.344 -18.922 4.887 1 95.31 374 ARG B CA 1
ATOM 6155 C C . ARG B 1 374 ? -14.781 -19.766 6.023 1 95.31 374 ARG B C 1
ATOM 6157 O O . ARG B 1 374 ? -15.406 -20.75 6.438 1 95.31 374 ARG B O 1
ATOM 6164 N N . TRP B 1 375 ? -13.609 -19.406 6.512 1 97.25 375 TRP B N 1
ATOM 6165 C CA . TRP B 1 375 ? -12.93 -20.219 7.52 1 97.25 375 TRP B CA 1
ATOM 6166 C C . TRP B 1 375 ? -13.242 -19.703 8.922 1 97.25 375 TRP B C 1
ATOM 6168 O O . TRP B 1 375 ? -12.859 -20.328 9.914 1 97.25 375 TRP B O 1
ATOM 6178 N N . ILE B 1 376 ? -13.914 -18.547 9.047 1 94.81 376 ILE B N 1
ATOM 6179 C CA . ILE B 1 376 ? -14.266 -18.016 10.359 1 94.81 376 ILE B CA 1
ATOM 6180 C C . ILE B 1 376 ? -15.07 -19.047 11.141 1 94.81 376 ILE B C 1
ATOM 6182 O O . ILE B 1 376 ? -16.078 -19.578 10.641 1 94.81 376 ILE B O 1
ATOM 6186 N N . ASN B 1 377 ? -14.648 -19.422 12.273 1 93.44 377 ASN B N 1
ATOM 6187 C CA . ASN B 1 377 ? -15.219 -20.438 13.156 1 93.44 377 ASN B CA 1
ATOM 6188 C C . ASN B 1 377 ? -15.117 -21.828 12.547 1 93.44 377 ASN B C 1
ATOM 6190 O O . ASN B 1 377 ? -15.812 -22.75 12.992 1 93.44 377 ASN B O 1
ATOM 6194 N N . LYS B 1 378 ? -14.453 -22.062 11.422 1 95.94 378 LYS B N 1
ATOM 6195 C CA . LYS B 1 378 ? -14.219 -23.344 10.781 1 95.94 378 LYS B CA 1
ATOM 6196 C C . LYS B 1 378 ? -12.727 -23.609 10.578 1 95.94 378 LYS B C 1
ATOM 6198 O O . LYS B 1 378 ? -12.32 -24.188 9.578 1 95.94 378 LYS B O 1
ATOM 6203 N N . ASN B 1 379 ? -11.961 -23.094 11.414 1 97.06 379 ASN B N 1
ATOM 6204 C CA . ASN B 1 379 ? -10.508 -23.156 11.305 1 97.06 379 ASN B CA 1
ATOM 6205 C C . ASN B 1 379 ? -9.883 -23.812 12.531 1 97.06 379 ASN B C 1
ATOM 6207 O O . ASN B 1 379 ? -8.836 -23.375 13.008 1 97.06 379 ASN B O 1
ATOM 6211 N N . SER B 1 380 ? -10.594 -24.797 13.094 1 95.44 380 SER B N 1
ATOM 6212 C CA . SER B 1 380 ? -10.117 -25.609 14.211 1 95.44 380 SER B CA 1
ATOM 6213 C C . SER B 1 380 ? -9.742 -24.734 15.406 1 95.44 380 SER B C 1
ATOM 6215 O O . SER B 1 380 ? -8.688 -24.938 16.016 1 95.44 380 SER B O 1
ATOM 6217 N N . GLY B 1 381 ? -10.461 -23.719 15.625 1 93.62 381 GLY B N 1
ATOM 6218 C CA . GLY B 1 381 ? -10.289 -22.875 16.797 1 93.62 381 GLY B CA 1
ATOM 6219 C C . GLY B 1 381 ? -9.242 -21.797 16.594 1 93.62 381 GLY B C 1
ATOM 6220 O O . GLY B 1 381 ? -9.047 -20.953 17.469 1 93.62 381 GLY B O 1
ATOM 6221 N N . LYS B 1 382 ? -8.586 -21.844 15.422 1 93.81 382 LYS B N 1
ATOM 6222 C CA . LYS B 1 382 ? -7.578 -20.828 15.133 1 93.81 382 LYS B CA 1
ATOM 6223 C C . LYS B 1 382 ? -8.227 -19.547 14.586 1 93.81 382 LYS B C 1
ATOM 6225 O O . LYS B 1 382 ? -9.25 -19.609 13.914 1 93.81 382 LYS B O 1
ATOM 6230 N N . ASN B 1 383 ? -7.578 -18.422 14.789 1 90.94 383 ASN B N 1
ATOM 6231 C CA . ASN B 1 383 ? -8.148 -17.125 14.438 1 90.94 383 ASN B CA 1
ATOM 6232 C C . ASN B 1 383 ? -8.117 -16.891 12.93 1 90.94 383 ASN B C 1
ATOM 6234 O O . ASN B 1 383 ? -7.164 -17.281 12.25 1 90.94 383 ASN B O 1
ATOM 6238 N N . VAL B 1 384 ? -9.211 -16.266 12.492 1 92.94 384 VAL B N 1
ATOM 6239 C CA . VAL B 1 384 ? -9.305 -15.773 11.117 1 92.94 384 VAL B CA 1
ATOM 6240 C C . VAL B 1 384 ? -9.727 -14.312 11.109 1 92.94 384 VAL B C 1
ATOM 6242 O O . VAL B 1 384 ? -10.773 -13.961 11.664 1 92.94 384 VAL B O 1
ATOM 6245 N N . SER B 1 385 ? -8.852 -13.484 10.602 1 89.38 385 SER B N 1
ATOM 6246 C CA . SER B 1 385 ? -9.25 -12.109 10.352 1 89.38 385 SER B CA 1
ATOM 6247 C C . SER B 1 385 ? -9.344 -11.82 8.852 1 89.38 385 SER B C 1
ATOM 6249 O O . SER B 1 385 ? -8.547 -12.336 8.07 1 89.38 385 SER B O 1
ATOM 6251 N N . ASN B 1 386 ? -10.352 -11.086 8.508 1 85.31 386 ASN B N 1
ATOM 6252 C CA . ASN B 1 386 ? -10.672 -10.836 7.105 1 85.31 386 ASN B CA 1
ATOM 6253 C C . ASN B 1 386 ? -11.094 -9.391 6.875 1 85.31 386 ASN B C 1
ATOM 6255 O O . ASN B 1 386 ? -12.141 -8.961 7.363 1 85.31 386 ASN B O 1
ATOM 6259 N N . GLY B 1 387 ? -10.242 -8.641 6.18 1 80.25 387 GLY B N 1
ATOM 6260 C CA . GLY B 1 387 ? -10.648 -7.273 5.914 1 80.25 387 GLY B CA 1
ATOM 6261 C C . GLY B 1 387 ? -9.609 -6.484 5.137 1 80.25 387 GLY B C 1
ATOM 6262 O O . GLY B 1 387 ? -8.453 -6.906 5.031 1 80.25 387 GLY B O 1
#

Secondary structure (DSSP, 8-state):
--------------GGGGTTTS-SS-----PPEEEEE--TT-S-EEEEEB--S--SSTTS-SB-SS-EEEET-GGG-SHHHHHHHHHHH-EEEETTTTEEEEPTTEEEE---TT-SHHHHBSSTT--GGGBSTHHHHHHHHHTT--BTTTEEE----TTS-GGG-HHHHHHHHHHHHHHHHHTTT--EEEEEETTHHHHHHHIIIIIS-HHHHHHHEEEEEEES--TT--THHHHHHHH---TT-TT--S-HHHHHHHHHH-HHHHHTSPPTTTS-TTS--EEETTEEE-GGGHHHHHHHTT-HHHHHHHHHHTTTTTTT---SS-EEEE---SB-EEEEEEE-TTTTTTSPPEEEEESBBSSSBHHHHTGGGGGTT-STT--EEE-/--------------GGGGTTTTTSS-S---PPEEEEE--TT-S-EEEEEB--S--SSTTS-SB-SS-EEEET-GGG-SHHHHHHHHHHH-EEEETTTTEEEEPTTEEEE---TT-SHHHHBSSTT--GGGBSTHHHHHHHHHTT--BTTTEEE----TTS-GGG-HHHHHHHHHHHHHHHHHTTT--EEEEEETTHHHHHHHIIIIIS-HHHHHHHEEEEEEES--TT--THHHHHHHH---TT-TT--S-HHHHHHHHHH-HHHHHTSPPTTTS-TTS--EEETTEEE-GGGHHHHHHHTT-HHHHHHHHHHTTTTTTT---SS-EEEE---SB-EEEEEEE-TTTTTTSPPEEEEESBBSSSBHHHHTGGGGGTT-STT--EEE-

Nearest PDB structures (foldseek):
  4x92-assembly1_A  TM=9.781E-01  e=2.153E-46  Homo sapiens
  4x97-assembly1_A  TM=9.740E-01  e=3.211E-45  Homo sapiens
  5txf-assembly4_D  TM=9.313E-01  e=3.613E-39  Homo sapiens
  6mvd-assembly1_A  TM=9.160E-01  e=1.131E-38  Homo sapiens
  4x96-assembly1_A  TM=9.360E-01  e=6.448E-35  Homo sapiens